Protein AF-0000000078325175 (afdb_homodimer)

Radius of gyration: 26.85 Å; Cα contacts (8 Å, |Δi|>4): 989; chains: 2; bounding box: 67×120×88 Å

Nearest PDB structures (foldseek):
  6grf-assembly3_C  TM=8.922E-01  e=3.481E-17  Arabidopsis thaliana
  6grf-assembly1_A  TM=8.796E-01  e=5.276E-17  Arabidopsis thaliana
  6gre-assembly1_A  TM=8.339E-01  e=2.069E-16  Arabidopsis thaliana
  6grf-assembly2_B  TM=8.618E-01  e=8.114E-16  Arabidopsis thaliana
  6gre-assembly2_B  TM=8.253E-01  e=5.044E-16  Arabidopsis thaliana

Structure (mmCIF, N/CA/C/O backbone):
data_AF-0000000078325175-model_v1
#
loop_
_entity.id
_entity.type
_entity.pdbx_description
1 polymer 'Gnk2-homologous domain-containing protein'
#
loop_
_atom_site.group_PDB
_atom_site.id
_atom_site.type_symbol
_atom_site.label_atom_id
_atom_site.label_alt_id
_atom_site.label_comp_id
_atom_site.label_asym_id
_atom_site.label_entity_id
_atom_site.label_seq_id
_atom_site.pdbx_PDB_ins_code
_atom_site.Cartn_x
_atom_site.Cartn_y
_atom_site.Cartn_z
_atom_site.occupancy
_atom_site.B_iso_or_equiv
_atom_site.auth_seq_id
_atom_site.auth_comp_id
_atom_site.auth_asym_id
_atom_site.auth_atom_id
_atom_site.pdbx_PDB_model_num
ATOM 1 N N . MET A 1 1 ? -38.5 -40.906 -66.688 1 35.62 1 MET A N 1
ATOM 2 C CA . MET A 1 1 ? -37.812 -41.156 -65.438 1 35.62 1 MET A CA 1
ATOM 3 C C . MET A 1 1 ? -37 -39.938 -65 1 35.62 1 MET A C 1
ATOM 5 O O . MET A 1 1 ? -35.969 -39.625 -65.562 1 35.62 1 MET A O 1
ATOM 9 N N . ALA A 1 2 ? -37.781 -38.844 -64.562 1 40.31 2 ALA A N 1
ATOM 10 C CA . ALA A 1 2 ? -37.438 -37.469 -64.188 1 40.31 2 ALA A CA 1
ATOM 11 C C . ALA A 1 2 ? -36.469 -37.438 -63 1 40.31 2 ALA A C 1
ATOM 13 O O . ALA A 1 2 ? -36.656 -38.125 -62 1 40.31 2 ALA A O 1
ATOM 14 N N . SER A 1 3 ? -35.156 -37.312 -63.281 1 40.97 3 SER A N 1
ATOM 15 C CA . SER A 1 3 ? -33.969 -37.188 -62.438 1 40.97 3 SER A CA 1
ATOM 16 C C . SER A 1 3 ? -34.156 -36.031 -61.438 1 40.97 3 SER A C 1
ATOM 18 O O . SER A 1 3 ? -34.406 -34.906 -61.812 1 40.97 3 SER A O 1
ATOM 20 N N . PHE A 1 4 ? -34.844 -36.312 -60.281 1 44.25 4 PHE A N 1
ATOM 21 C CA . PHE A 1 4 ? -34.969 -35.438 -59.125 1 44.25 4 PHE A CA 1
ATOM 22 C C . PHE A 1 4 ? -33.625 -34.938 -58.688 1 44.25 4 PHE A C 1
ATOM 24 O O . PHE A 1 4 ? -32.719 -35.719 -58.406 1 44.25 4 PHE A O 1
ATOM 31 N N . THR A 1 5 ? -33.156 -33.781 -59.281 1 45.56 5 THR A N 1
ATOM 32 C CA . THR A 1 5 ? -32 -32.969 -58.875 1 45.56 5 THR A CA 1
ATOM 33 C C . THR A 1 5 ? -32.031 -32.688 -57.375 1 45.56 5 THR A C 1
ATOM 35 O O . THR A 1 5 ? -33 -32.125 -56.875 1 45.56 5 THR A O 1
ATOM 38 N N . ASN A 1 6 ? -31.578 -33.625 -56.531 1 44.59 6 ASN A N 1
ATOM 39 C CA . ASN A 1 6 ? -31.328 -33.469 -55.094 1 44.59 6 ASN A CA 1
ATOM 40 C C . ASN A 1 6 ? -30.516 -32.188 -54.812 1 44.59 6 ASN A C 1
ATOM 42 O O . ASN A 1 6 ? -29.359 -32.094 -55.25 1 44.59 6 ASN A O 1
ATOM 46 N N . ILE A 1 7 ? -31.156 -31 -54.906 1 46.97 7 ILE A N 1
ATOM 47 C CA . ILE A 1 7 ? -30.531 -29.797 -54.375 1 46.97 7 ILE A CA 1
ATOM 48 C C . ILE A 1 7 ? -30.031 -30.047 -52.938 1 46.97 7 ILE A C 1
ATOM 50 O O . ILE A 1 7 ? -30.844 -30.328 -52.062 1 46.97 7 ILE A O 1
ATOM 54 N N . SER A 1 8 ? -28.875 -30.672 -52.812 1 41.41 8 SER A N 1
ATOM 55 C CA . SER A 1 8 ? -28.172 -30.734 -51.531 1 41.41 8 SER A CA 1
ATOM 56 C C . SER A 1 8 ? -28.109 -29.359 -50.875 1 41.41 8 SER A C 1
ATOM 58 O O . SER A 1 8 ? -27.562 -28.422 -51.438 1 41.41 8 SER A O 1
ATOM 60 N N . ILE A 1 9 ? -29.172 -29 -50.188 1 43.94 9 ILE A N 1
ATOM 61 C CA . ILE A 1 9 ? -29.125 -27.875 -49.25 1 43.94 9 ILE A CA 1
ATOM 62 C C . ILE A 1 9 ? -27.859 -27.969 -48.375 1 43.94 9 ILE A C 1
ATOM 64 O O . ILE A 1 9 ? -27.719 -28.922 -47.594 1 43.94 9 ILE A O 1
ATOM 68 N N . CYS A 1 10 ? -26.688 -27.547 -48.938 1 42.81 10 CYS A N 1
ATOM 69 C CA . CYS A 1 10 ? -25.547 -27.234 -48.094 1 42.81 10 CYS A CA 1
ATOM 70 C C . CYS A 1 10 ? -25.984 -26.438 -46.875 1 42.81 10 CYS A C 1
ATOM 72 O O . CYS A 1 10 ? -26.438 -25.297 -47 1 42.81 10 CYS A O 1
ATOM 74 N N . LEU A 1 11 ? -26.594 -27.109 -45.906 1 42.38 11 LEU A N 1
ATOM 75 C CA . L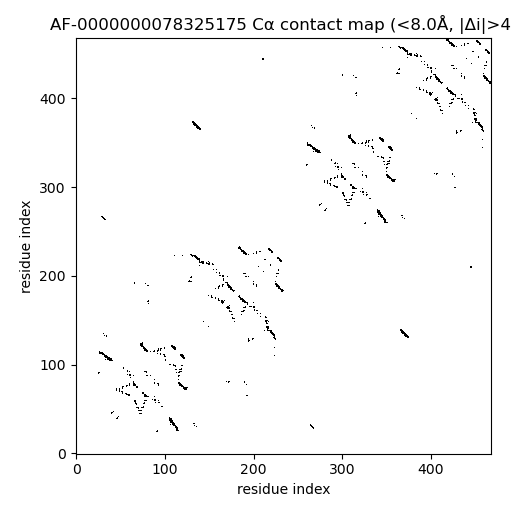EU A 1 11 ? -26.734 -26.516 -44.562 1 42.38 11 LEU A CA 1
ATOM 76 C C . LEU A 1 11 ? -25.438 -25.797 -44.156 1 42.38 11 LEU A C 1
ATOM 78 O O . LEU A 1 11 ? -24.422 -26.438 -43.906 1 42.38 11 LEU A O 1
ATOM 82 N N . ILE A 1 12 ? -25.141 -24.656 -44.812 1 43.97 12 ILE A N 1
ATOM 83 C CA . ILE A 1 12 ? -24.188 -23.719 -44.219 1 43.97 12 ILE A CA 1
ATOM 84 C C . ILE A 1 12 ? -24.422 -23.625 -42.688 1 43.97 12 ILE A C 1
ATOM 86 O O . ILE A 1 12 ? -25.469 -23.125 -42.25 1 43.97 12 ILE A O 1
ATOM 90 N N . SER A 1 13 ? -24.094 -24.734 -42 1 41.41 13 SER A N 1
ATOM 91 C CA . SER A 1 13 ? -23.953 -24.531 -40.562 1 41.41 13 SER A CA 1
ATOM 92 C C . SER A 1 13 ? -23.25 -23.203 -40.25 1 41.41 13 SER A C 1
ATOM 94 O O . SER A 1 13 ? -22.094 -23.016 -40.594 1 41.41 13 SER A O 1
ATOM 96 N N . LEU A 1 14 ? -24.016 -22.125 -40.312 1 43.88 14 LEU A N 1
ATOM 97 C CA . LEU A 1 14 ? -23.562 -20.891 -39.688 1 43.88 14 LEU A CA 1
ATOM 98 C C . LEU A 1 14 ? -22.969 -21.188 -38.312 1 43.88 14 LEU A C 1
ATOM 100 O O . LEU A 1 14 ? -23.703 -21.453 -37.344 1 43.88 14 LEU A O 1
ATOM 104 N N . PHE A 1 15 ? -21.844 -21.938 -38.375 1 41.19 15 PHE A N 1
ATOM 105 C CA . PHE A 1 15 ? -21.078 -21.891 -37.125 1 41.19 15 PHE A CA 1
ATOM 106 C C . PHE A 1 15 ? -21.016 -20.469 -36.594 1 41.19 15 PHE A C 1
ATOM 108 O O . PHE A 1 15 ? -20.359 -19.594 -37.188 1 41.19 15 PHE A O 1
ATOM 115 N N . THR A 1 16 ? -22.078 -20.031 -35.969 1 40.53 16 THR A N 1
ATOM 116 C CA . THR A 1 16 ? -21.969 -18.828 -35.125 1 40.53 16 THR A CA 1
ATOM 117 C C . THR A 1 16 ? -20.719 -18.891 -34.25 1 40.53 16 THR A C 1
ATOM 119 O O . THR A 1 16 ? -20.641 -19.719 -33.344 1 40.53 16 THR A O 1
ATOM 122 N N . PHE A 1 17 ? -19.594 -18.625 -34.875 1 39.69 17 PHE A N 1
ATOM 123 C CA . PHE A 1 17 ? -18.453 -18.281 -34.062 1 39.69 17 PHE A CA 1
ATOM 124 C C . PHE A 1 17 ? -18.844 -17.25 -33 1 39.69 17 PHE A C 1
ATOM 126 O O . PHE A 1 17 ? -19.016 -16.062 -33.312 1 39.69 17 PHE A O 1
ATOM 133 N N . THR A 1 18 ? -19.578 -17.688 -32.031 1 38.72 18 THR A N 1
ATOM 134 C CA . THR A 1 18 ? -19.656 -16.797 -30.875 1 38.72 18 THR A CA 1
ATOM 135 C C . THR A 1 18 ? -18.266 -16.391 -30.406 1 38.72 18 THR A C 1
ATOM 137 O O . THR A 1 18 ? -17.5 -17.203 -29.906 1 38.72 18 THR A O 1
ATOM 140 N N . LEU A 1 19 ? -17.703 -15.508 -31.109 1 37.44 19 LEU A N 1
ATOM 141 C CA . LEU A 1 19 ? -16.562 -14.812 -30.5 1 37.44 19 LEU A CA 1
ATOM 142 C C . LEU A 1 19 ? -16.875 -14.43 -29.062 1 37.44 19 LEU A C 1
ATOM 144 O O . LEU A 1 19 ? -17.641 -13.492 -28.812 1 37.44 19 LEU A O 1
ATOM 148 N N . PHE A 1 20 ? -16.859 -15.438 -28.25 1 36.69 20 PHE A N 1
ATOM 149 C CA . PHE A 1 20 ? -16.703 -15.031 -26.859 1 36.69 20 PHE A CA 1
ATOM 150 C C . PHE A 1 20 ? -15.594 -13.984 -26.719 1 36.69 20 PHE A C 1
ATOM 152 O O . PHE A 1 20 ? -14.414 -14.32 -26.766 1 36.69 20 PHE A O 1
ATOM 159 N N . LEU A 1 21 ? -15.836 -12.844 -27.219 1 33.47 21 LEU A N 1
ATOM 160 C CA . LEU A 1 21 ? -14.961 -11.789 -26.703 1 33.47 21 LEU A CA 1
ATOM 161 C C . LEU A 1 21 ? -14.742 -11.953 -25.203 1 33.47 21 LEU A C 1
ATOM 163 O O . LEU A 1 21 ? -15.633 -11.664 -24.406 1 33.47 21 LEU A O 1
ATOM 167 N N . HIS A 1 22 ? -14.031 -12.977 -24.812 1 32.09 22 HIS A N 1
ATOM 168 C CA . HIS A 1 22 ? -13.469 -12.82 -23.469 1 32.09 22 HIS A CA 1
ATOM 169 C C . HIS A 1 22 ? -12.953 -11.406 -23.25 1 32.09 22 HIS A C 1
ATOM 171 O O . HIS A 1 22 ? -12.016 -10.969 -23.906 1 32.09 22 HIS A O 1
ATOM 177 N N . ALA A 1 23 ? -13.852 -10.5 -23.109 1 36.62 23 ALA A N 1
ATOM 178 C CA . ALA A 1 23 ? -13.289 -9.281 -22.531 1 36.62 23 ALA A CA 1
ATOM 179 C C . ALA A 1 23 ? -12.094 -9.609 -21.641 1 36.62 23 ALA A C 1
ATOM 181 O O . ALA A 1 23 ? -12.203 -10.398 -20.703 1 36.62 23 ALA A O 1
ATOM 182 N N . SER A 1 24 ? -10.953 -9.812 -22.234 1 38.78 24 SER A N 1
ATOM 183 C CA . SER A 1 24 ? -9.75 -9.977 -21.422 1 38.78 24 SER A CA 1
ATOM 184 C C . SER A 1 24 ? -9.914 -9.328 -20.047 1 38.78 24 SER A C 1
ATOM 186 O O . SER A 1 24 ? -10.086 -8.117 -19.953 1 38.78 24 SER A O 1
ATOM 188 N N . VAL A 1 25 ? -10.609 -9.945 -19.141 1 43.47 25 VAL A N 1
ATOM 189 C CA . VAL A 1 25 ? -10.688 -9.484 -17.75 1 43.47 25 VAL A CA 1
ATOM 190 C C . VAL A 1 25 ? -9.328 -8.953 -17.312 1 43.47 25 VAL A C 1
ATOM 192 O O . VAL A 1 25 ? -8.398 -9.727 -17.062 1 43.47 25 VAL A O 1
ATOM 195 N N . ALA A 1 26 ? -8.984 -7.816 -17.984 1 52.34 26 ALA A N 1
ATOM 196 C CA . ALA A 1 26 ? -7.73 -7.176 -17.594 1 52.34 26 ALA A CA 1
ATOM 197 C C . ALA A 1 26 ? -7.551 -7.195 -16.078 1 52.34 26 ALA A C 1
ATOM 199 O O . ALA A 1 26 ? -8.5 -6.938 -15.328 1 52.34 26 ALA A O 1
ATOM 200 N N . ALA A 1 27 ? -6.488 -7.809 -15.648 1 69.31 27 ALA A N 1
ATOM 201 C CA . ALA A 1 27 ? -6.121 -7.883 -14.242 1 69.31 27 ALA A CA 1
ATOM 202 C C . ALA A 1 27 ? -6.223 -6.516 -13.57 1 69.31 27 ALA A C 1
ATOM 204 O O . ALA A 1 27 ? -5.762 -5.512 -14.125 1 69.31 27 ALA A O 1
ATOM 205 N N . ASP A 1 28 ? -7.047 -6.465 -12.547 1 80.56 28 ASP A N 1
ATOM 206 C CA . ASP A 1 28 ? -7.223 -5.223 -11.805 1 80.56 28 ASP A CA 1
ATOM 207 C C . ASP A 1 28 ? -5.895 -4.727 -11.242 1 80.56 28 ASP A C 1
ATOM 209 O O . ASP A 1 28 ? -5.07 -5.52 -10.781 1 80.56 28 ASP A O 1
ATOM 213 N N . HIS A 1 29 ? -5.695 -3.471 -11.484 1 87.62 29 HIS A N 1
ATOM 214 C CA . HIS A 1 29 ? -4.547 -2.842 -10.844 1 87.62 29 HIS A CA 1
ATOM 215 C C . HIS A 1 29 ? -4.758 -2.723 -9.336 1 87.62 29 HIS A C 1
ATOM 217 O O . HIS A 1 29 ? -5.809 -2.256 -8.883 1 87.62 29 HIS A O 1
ATOM 223 N N . LEU A 1 30 ? -3.77 -3.133 -8.562 1 89.69 30 LEU A N 1
ATOM 224 C CA . LEU A 1 30 ? -3.936 -3.221 -7.117 1 89.69 30 LEU A CA 1
ATOM 225 C C . LEU A 1 30 ? -3.145 -2.125 -6.41 1 89.69 30 LEU A C 1
ATOM 227 O O . LEU A 1 30 ? -3.498 -1.712 -5.305 1 89.69 30 LEU A O 1
ATOM 231 N N . GLY A 1 31 ? -2.064 -1.731 -7.008 1 89.06 31 GLY A N 1
ATOM 232 C CA . GLY A 1 31 ? -1.234 -0.714 -6.387 1 89.06 31 GLY A CA 1
ATOM 233 C C . GLY A 1 31 ? 0.125 -0.567 -7.043 1 89.06 31 GLY A C 1
ATOM 234 O O . GLY A 1 31 ? 0.484 -1.354 -7.922 1 89.06 31 GLY A O 1
ATOM 235 N N . TYR A 1 32 ? 0.818 0.491 -6.617 1 89.75 32 TYR A N 1
ATOM 236 C CA . TYR A 1 32 ? 2.182 0.709 -7.09 1 89.75 32 TYR A CA 1
ATOM 237 C C . TYR A 1 32 ? 2.971 1.56 -6.105 1 89.75 32 TYR A C 1
ATOM 239 O O . TYR A 1 32 ? 2.396 2.162 -5.195 1 89.75 32 TYR A O 1
ATOM 247 N N . SER A 1 33 ? 4.328 1.561 -6.262 1 89.06 33 SER A N 1
ATOM 248 C CA . SER A 1 33 ? 5.215 2.457 -5.531 1 89.06 33 SER A CA 1
ATOM 249 C C . SER A 1 33 ? 6.434 2.832 -6.363 1 89.06 33 SER A C 1
ATOM 251 O O . SER A 1 33 ? 7.012 1.982 -7.043 1 89.06 33 SER A O 1
ATOM 253 N N . CYS A 1 34 ? 6.699 4.074 -6.25 1 87.88 34 CYS A N 1
ATOM 254 C CA . CYS A 1 34 ? 7.969 4.516 -6.816 1 87.88 34 CYS A CA 1
ATOM 255 C C . CYS A 1 34 ? 9.094 4.383 -5.797 1 87.88 34 CYS A C 1
ATOM 257 O O . CYS A 1 34 ? 9.336 5.297 -5.008 1 87.88 34 CYS A O 1
ATOM 259 N N . ILE A 1 35 ? 9.766 3.365 -5.668 1 82 35 ILE A N 1
ATOM 260 C CA . ILE A 1 35 ? 10.648 2.963 -4.578 1 82 35 ILE A CA 1
ATOM 261 C C . ILE A 1 35 ? 12.008 3.652 -4.727 1 82 35 ILE A C 1
ATOM 263 O O . ILE A 1 35 ? 12.828 3.623 -3.812 1 82 35 ILE A O 1
ATOM 267 N N . ASN A 1 36 ? 12.43 4.238 -5.75 1 72.94 36 ASN A N 1
ATOM 268 C CA . ASN A 1 36 ? 13.586 5.109 -5.918 1 72.94 36 ASN A CA 1
ATOM 269 C C . ASN A 1 36 ? 13.227 6.395 -6.66 1 72.94 36 ASN A C 1
ATOM 271 O O . ASN A 1 36 ? 13.062 6.387 -7.883 1 72.94 36 ASN A O 1
ATOM 275 N N . GLN A 1 37 ? 13.234 7.406 -5.832 1 65.69 37 GLN A N 1
ATOM 276 C CA . GLN A 1 37 ? 12.68 8.633 -6.395 1 65.69 37 GLN A CA 1
ATOM 277 C C . GLN A 1 37 ? 13.742 9.43 -7.137 1 65.69 37 GLN A C 1
ATOM 279 O O . GLN A 1 37 ? 13.492 10.555 -7.582 1 65.69 37 GLN A O 1
ATOM 284 N N . GLN A 1 38 ? 14.859 8.766 -7.199 1 70.31 38 GLN A N 1
ATOM 285 C CA . GLN A 1 38 ? 15.82 9.469 -8.039 1 70.31 38 GLN A CA 1
ATOM 286 C C . GLN A 1 38 ? 15.352 9.508 -9.492 1 70.31 38 GLN A C 1
ATOM 288 O O . GLN A 1 38 ? 14.789 8.531 -10 1 70.31 38 GLN A O 1
ATOM 293 N N . ASN A 1 39 ? 15.391 10.742 -10.055 1 68.25 39 ASN A N 1
ATOM 294 C CA . ASN A 1 39 ? 14.852 10.961 -11.391 1 68.25 39 ASN A CA 1
ATOM 295 C C . ASN A 1 39 ? 15.914 10.742 -12.469 1 68.25 39 ASN A C 1
ATOM 297 O O . ASN A 1 39 ? 17.109 10.906 -12.203 1 68.25 39 ASN A O 1
ATOM 301 N N . PHE A 1 40 ? 15.484 10.039 -13.492 1 68.69 40 PHE A N 1
ATOM 302 C CA . PHE A 1 40 ? 16.312 10.07 -14.695 1 68.69 40 PHE A CA 1
ATOM 303 C C . PHE A 1 40 ? 15.695 10.977 -15.758 1 68.69 40 PHE A C 1
ATOM 305 O O . PHE A 1 40 ? 14.508 11.289 -15.695 1 68.69 40 PHE A O 1
ATOM 312 N N . THR A 1 41 ? 16.594 11.547 -16.516 1 69.25 41 THR A N 1
ATOM 313 C CA . THR A 1 41 ? 16.125 12.398 -17.594 1 69.25 41 THR A CA 1
ATOM 314 C C . THR A 1 41 ? 15.773 11.57 -18.828 1 69.25 41 THR A C 1
ATOM 316 O O . THR A 1 41 ? 16.422 10.555 -19.109 1 69.25 41 THR A O 1
ATOM 319 N N . VAL A 1 42 ? 14.695 12.102 -19.422 1 68.12 42 VAL A N 1
ATOM 320 C CA . VAL A 1 42 ? 14.297 11.492 -20.688 1 68.12 42 VAL A CA 1
ATOM 321 C C . VAL A 1 42 ? 15.461 11.508 -21.672 1 68.12 42 VAL A C 1
ATOM 323 O O . VAL A 1 42 ? 16.172 12.516 -21.781 1 68.12 42 VAL A O 1
ATOM 326 N N . GLY A 1 43 ? 15.656 10.484 -22.375 1 71 43 GLY A N 1
ATOM 327 C CA . GLY A 1 43 ? 16.688 10.383 -23.391 1 71 43 GLY A CA 1
ATOM 328 C C . GLY A 1 43 ? 18.031 9.906 -22.844 1 71 43 GLY A C 1
ATOM 329 O O . GLY A 1 43 ? 19.016 9.82 -23.578 1 71 43 GLY A O 1
ATOM 330 N N . THR A 1 44 ? 17.953 9.625 -21.641 1 78.94 44 THR A N 1
ATOM 331 C CA . THR A 1 44 ? 19.172 9.156 -21 1 78.94 44 THR A CA 1
ATOM 332 C C . THR A 1 44 ? 19.391 7.668 -21.25 1 78.94 44 THR A C 1
ATOM 334 O O . THR A 1 44 ? 18.453 6.965 -21.641 1 78.94 44 THR A O 1
ATOM 337 N N . PRO A 1 45 ? 20.609 7.211 -21.156 1 86.06 45 PRO A N 1
ATOM 338 C CA . PRO A 1 45 ? 20.906 5.781 -21.281 1 86.06 45 PRO A CA 1
ATOM 339 C C . PRO A 1 45 ? 20.047 4.918 -20.359 1 86.06 45 PRO A C 1
ATOM 341 O O . PRO A 1 45 ? 19.672 3.805 -20.734 1 86.06 45 PRO A O 1
ATOM 344 N N . TYR A 1 46 ? 19.641 5.461 -19.344 1 90.88 46 TYR A N 1
ATOM 345 C CA . TYR A 1 46 ? 18.828 4.68 -18.406 1 90.88 46 TYR A CA 1
ATOM 346 C C . TYR A 1 46 ? 17.469 4.363 -19.016 1 90.88 46 TYR A C 1
ATOM 348 O O . TYR A 1 46 ? 16.984 3.232 -18.922 1 90.88 46 TYR A O 1
ATOM 356 N N . GLU A 1 47 ? 16.891 5.379 -19.594 1 89.88 47 GLU A N 1
ATOM 357 C CA . GLU A 1 47 ? 15.57 5.164 -20.188 1 89.88 47 GLU A CA 1
ATOM 358 C C . GLU A 1 47 ? 15.617 4.109 -21.281 1 89.88 47 GLU A C 1
ATOM 360 O O . GLU A 1 47 ? 14.727 3.27 -21.391 1 89.88 47 GLU A O 1
ATOM 365 N N . LEU A 1 48 ? 16.609 4.18 -22.078 1 91.25 48 LEU A N 1
ATOM 366 C CA . LEU A 1 48 ? 16.781 3.191 -23.141 1 91.25 48 LEU A CA 1
ATOM 367 C C . LEU A 1 48 ? 16.969 1.795 -22.562 1 91.25 48 LEU A C 1
ATOM 369 O O . LEU A 1 48 ? 16.375 0.828 -23.062 1 91.25 48 LEU A O 1
ATOM 373 N N . ASN A 1 49 ? 17.75 1.744 -21.578 1 94.56 49 ASN A N 1
ATOM 374 C CA . ASN A 1 49 ? 17.969 0.466 -20.906 1 94.56 49 ASN A CA 1
ATOM 375 C C . ASN A 1 49 ? 16.688 -0.065 -20.281 1 94.56 49 ASN A C 1
ATOM 377 O O . ASN A 1 49 ? 16.406 -1.264 -20.359 1 94.56 49 ASN A O 1
ATOM 381 N N . LEU A 1 50 ? 15.93 0.889 -19.719 1 94.56 50 LEU A N 1
ATOM 382 C CA . LEU A 1 50 ? 14.672 0.5 -19.094 1 94.56 50 LEU A CA 1
ATOM 383 C C . LEU A 1 50 ? 13.688 -0.032 -20.125 1 94.56 50 LEU A C 1
ATOM 385 O O . LEU A 1 50 ? 12.977 -1.008 -19.875 1 94.56 50 LEU A O 1
ATOM 389 N N . ASN A 1 51 ? 13.664 0.578 -21.266 1 93.19 51 ASN A N 1
ATOM 390 C CA . ASN A 1 51 ? 12.812 0.097 -22.359 1 93.19 51 ASN A CA 1
ATOM 391 C C . ASN A 1 51 ? 13.211 -1.312 -22.797 1 93.19 51 ASN A C 1
ATOM 393 O O . ASN A 1 51 ? 12.344 -2.18 -22.953 1 93.19 51 ASN A O 1
ATOM 397 N N . LYS A 1 52 ? 14.445 -1.497 -22.969 1 96.06 52 LYS A N 1
ATOM 398 C CA . LYS A 1 52 ? 14.953 -2.816 -23.344 1 96.06 52 LYS A CA 1
ATOM 399 C C . LYS A 1 52 ? 14.641 -3.85 -22.266 1 96.06 52 LYS A C 1
ATOM 401 O O . LYS A 1 52 ? 14.234 -4.973 -22.578 1 96.06 52 LYS A O 1
ATOM 406 N N . LEU A 1 53 ? 14.852 -3.428 -21.031 1 97.5 53 LEU A N 1
ATOM 407 C CA . LEU A 1 53 ? 14.586 -4.309 -19.891 1 97.5 53 LEU A CA 1
ATOM 408 C C . LEU A 1 53 ? 13.133 -4.77 -19.891 1 97.5 53 LEU A C 1
ATOM 410 O O . LEU A 1 53 ? 12.844 -5.949 -19.688 1 97.5 53 LEU A O 1
ATOM 414 N N . THR A 1 54 ? 12.234 -3.848 -20.094 1 96.44 54 THR A N 1
ATOM 415 C CA . THR A 1 54 ? 10.805 -4.152 -20.062 1 96.44 54 THR A CA 1
ATOM 416 C C . THR A 1 54 ? 10.453 -5.188 -21.125 1 96.44 54 THR A C 1
ATOM 418 O O . THR A 1 54 ? 9.695 -6.125 -20.859 1 96.44 54 THR A O 1
ATOM 421 N N . GLY A 1 55 ? 11.023 -5.047 -22.281 1 95.44 55 GLY A N 1
ATOM 422 C CA . GLY A 1 55 ? 10.805 -6.031 -23.328 1 95.44 55 GLY A CA 1
ATOM 423 C C . GLY A 1 55 ? 11.359 -7.402 -22.984 1 95.44 55 GLY A C 1
ATOM 424 O O . GLY A 1 55 ? 10.727 -8.422 -23.266 1 95.44 55 GLY A O 1
ATOM 425 N N . LEU A 1 56 ? 12.516 -7.453 -22.391 1 97.06 56 LEU A N 1
ATOM 426 C CA . LEU A 1 56 ? 13.148 -8.711 -22 1 97.06 56 LEU A CA 1
ATOM 427 C C . LEU A 1 56 ? 12.305 -9.438 -20.953 1 97.06 56 LEU A C 1
ATOM 429 O O . LEU A 1 56 ? 12.133 -10.656 -21.016 1 97.06 56 LEU A O 1
ATOM 433 N N . ILE A 1 57 ? 11.781 -8.688 -20 1 97.56 57 ILE A N 1
ATOM 434 C CA . ILE A 1 57 ? 10.977 -9.289 -18.938 1 97.56 57 ILE A CA 1
ATOM 435 C C . ILE A 1 57 ? 9.703 -9.883 -19.531 1 97.56 57 ILE A C 1
ATOM 437 O O . ILE A 1 57 ? 9.281 -10.977 -19.141 1 97.56 57 ILE A O 1
ATOM 441 N N . ASP A 1 58 ? 9.18 -9.195 -20.484 1 94.94 58 ASP A N 1
ATOM 442 C CA . ASP A 1 58 ? 8.008 -9.719 -21.172 1 94.94 58 ASP A CA 1
ATOM 443 C C . ASP A 1 58 ? 8.305 -11.078 -21.812 1 94.94 58 ASP A C 1
ATOM 445 O O . ASP A 1 58 ? 7.52 -12.016 -21.672 1 94.94 58 ASP A O 1
ATOM 449 N N . TYR A 1 59 ? 9.422 -11.148 -22.422 1 94.88 59 TYR A N 1
ATOM 450 C CA . TYR A 1 59 ? 9.828 -12.359 -23.109 1 94.88 59 TYR A CA 1
ATOM 451 C C . TYR A 1 59 ? 10.125 -13.484 -22.125 1 94.88 59 TYR A C 1
ATOM 453 O O . TYR A 1 59 ? 9.688 -14.617 -22.312 1 94.88 59 TYR A O 1
ATOM 461 N N . LEU A 1 60 ? 10.773 -13.148 -21.062 1 95.38 60 LEU A N 1
ATOM 462 C CA . LEU A 1 60 ? 11.281 -14.156 -20.125 1 95.38 60 LEU A CA 1
ATOM 463 C C . LEU A 1 60 ? 10.156 -14.703 -19.25 1 95.38 60 LEU A C 1
ATOM 465 O O . LEU A 1 60 ? 10.242 -15.828 -18.75 1 95.38 60 LEU A O 1
ATOM 469 N N . THR A 1 61 ? 9.148 -13.922 -19.016 1 95.19 61 THR A N 1
ATOM 470 C CA . THR A 1 61 ? 8.094 -14.328 -18.094 1 95.19 61 THR A CA 1
ATOM 471 C C . THR A 1 61 ? 7.121 -15.281 -18.797 1 95.19 61 THR A C 1
ATOM 473 O O . THR A 1 61 ? 6.434 -16.062 -18.125 1 95.19 61 THR A O 1
ATOM 476 N N . GLN A 1 62 ? 7.004 -15.305 -20.062 1 85.19 62 GLN A N 1
ATOM 477 C CA . GLN A 1 62 ? 6.02 -16.031 -20.844 1 85.19 62 GLN A CA 1
ATOM 478 C C . GLN A 1 62 ? 6.098 -17.531 -20.578 1 85.19 62 GLN A C 1
ATOM 480 O O . GLN A 1 62 ? 5.078 -18.188 -20.344 1 85.19 62 GLN A O 1
ATOM 485 N N . PRO A 1 63 ? 7.262 -18.141 -20.5 1 82.25 63 PRO A N 1
ATOM 486 C CA . PRO A 1 63 ? 7.324 -19.594 -20.375 1 82.25 63 PRO A CA 1
ATOM 487 C C . PRO A 1 63 ? 6.961 -20.078 -18.984 1 82.25 63 PRO A C 1
ATOM 489 O O . PRO A 1 63 ? 6.305 -21.125 -18.828 1 82.25 63 PRO A O 1
ATOM 492 N N . SER A 1 64 ? 7.289 -19.391 -17.969 1 88.88 64 SER A N 1
ATOM 493 C CA . SER A 1 64 ? 7.25 -19.984 -16.625 1 88.88 64 SER A CA 1
ATOM 494 C C . SER A 1 64 ? 6.496 -19.094 -15.648 1 88.88 64 SER A C 1
ATOM 496 O O . SER A 1 64 ? 6.238 -19.5 -14.516 1 88.88 64 SER A O 1
ATOM 498 N N . GLY A 1 65 ? 6.164 -17.875 -16.062 1 95.75 65 GLY A N 1
ATOM 499 C CA . GLY A 1 65 ? 5.496 -16.938 -15.164 1 95.75 65 GLY A CA 1
ATOM 500 C C . GLY A 1 65 ? 6.465 -16.078 -14.383 1 95.75 65 GLY A C 1
ATOM 501 O O . GLY A 1 65 ? 6.047 -15.305 -13.516 1 95.75 65 GLY A O 1
ATOM 502 N N . TYR A 1 66 ? 7.723 -16.328 -14.68 1 98.06 66 TYR A N 1
ATOM 503 C CA . TYR A 1 66 ? 8.742 -15.531 -14.008 1 98.06 66 TYR A CA 1
ATOM 504 C C . TYR A 1 66 ? 9.867 -15.148 -14.961 1 98.06 66 TYR A C 1
ATOM 506 O O . TYR A 1 66 ? 10.297 -15.969 -15.773 1 98.06 66 TYR A O 1
ATOM 514 N N . GLY A 1 67 ? 10.25 -13.891 -14.773 1 97.75 67 GLY A N 1
ATOM 515 C CA . GLY A 1 67 ? 11.414 -13.414 -15.5 1 97.75 67 GLY A CA 1
ATOM 516 C C . GLY A 1 67 ? 12.172 -12.328 -14.766 1 97.75 67 GLY A C 1
ATOM 517 O O . GLY A 1 67 ? 11.578 -11.477 -14.109 1 97.75 67 GLY A O 1
ATOM 518 N N . GLN A 1 68 ? 13.484 -12.414 -14.875 1 98 68 GLN A N 1
ATOM 519 C CA . GLN A 1 68 ? 14.328 -11.344 -14.352 1 98 68 GLN A CA 1
ATOM 520 C C . GLN A 1 68 ? 15.5 -11.062 -15.289 1 98 68 GLN A C 1
ATOM 522 O O . GLN A 1 68 ? 15.961 -11.961 -16 1 98 68 GLN A O 1
ATOM 527 N N . ALA A 1 69 ? 15.906 -9.805 -15.32 1 98.25 69 ALA A N 1
ATOM 528 C CA . ALA A 1 69 ? 17 -9.43 -16.219 1 98.25 69 ALA A CA 1
ATOM 529 C C . ALA A 1 69 ? 17.656 -8.125 -15.766 1 98.25 69 ALA A C 1
ATOM 531 O O . ALA A 1 69 ? 17.109 -7.41 -14.914 1 98.25 69 ALA A O 1
ATOM 532 N N . SER A 1 70 ? 18.844 -7.98 -16.328 1 97.94 70 SER A N 1
ATOM 533 C CA . SER A 1 70 ? 19.562 -6.727 -16.172 1 97.94 70 SER A CA 1
ATOM 534 C C . SER A 1 70 ? 20.031 -6.18 -17.531 1 97.94 70 SER A C 1
ATOM 536 O O . SER A 1 70 ? 20.453 -6.941 -18.391 1 97.94 70 SER A O 1
ATOM 538 N N . VAL A 1 71 ? 19.828 -4.93 -17.672 1 97.12 71 VAL A N 1
ATOM 539 C CA . VAL A 1 71 ? 20.359 -4.203 -18.828 1 97.12 71 VAL A CA 1
ATOM 540 C C . VAL A 1 71 ? 21.078 -2.941 -18.359 1 97.12 71 VAL A C 1
ATOM 542 O O . VAL A 1 71 ? 20.422 -1.975 -17.938 1 97.12 71 VAL A O 1
ATOM 545 N N . GLY A 1 72 ? 22.391 -2.951 -18.469 1 94.88 72 GLY A N 1
ATOM 546 C CA . GLY A 1 72 ? 23.125 -1.863 -17.859 1 94.88 72 GLY A CA 1
ATOM 547 C C . GLY A 1 72 ? 22.891 -1.745 -16.359 1 94.88 72 GLY A C 1
ATOM 548 O O . GLY A 1 72 ? 23.047 -2.719 -15.625 1 94.88 72 GLY A O 1
ATOM 549 N N . ASP A 1 73 ? 22.375 -0.504 -16.016 1 92 73 ASP A N 1
ATOM 550 C CA . ASP A 1 73 ? 22.156 -0.258 -14.594 1 92 73 ASP A CA 1
ATOM 551 C C . ASP A 1 73 ? 20.688 -0.5 -14.211 1 92 73 ASP A C 1
ATOM 553 O O . ASP A 1 73 ? 20.266 -0.161 -13.102 1 92 73 ASP A O 1
ATOM 557 N N . THR A 1 74 ? 19.938 -1.053 -15.094 1 95.12 74 THR A N 1
ATOM 558 C CA . THR A 1 74 ? 18.547 -1.333 -14.812 1 95.12 74 THR A CA 1
ATOM 559 C C . THR A 1 74 ? 18.328 -2.82 -14.539 1 95.12 74 THR A C 1
ATOM 561 O O . THR A 1 74 ? 18.797 -3.668 -15.297 1 95.12 74 THR A O 1
ATOM 564 N N . HIS A 1 75 ? 17.719 -3.072 -13.492 1 97.56 75 HIS A N 1
ATOM 565 C CA . HIS A 1 75 ? 17.391 -4.43 -13.07 1 97.56 75 HIS A CA 1
ATOM 566 C C . HIS A 1 75 ? 15.891 -4.594 -12.836 1 97.56 75 HIS A C 1
ATOM 568 O O . HIS A 1 75 ? 15.25 -3.717 -12.25 1 97.56 75 HIS A O 1
ATOM 574 N N . GLY A 1 76 ? 15.367 -5.66 -13.32 1 98.25 76 GLY A N 1
ATOM 575 C CA . GLY A 1 76 ? 13.93 -5.805 -13.156 1 98.25 76 GLY A CA 1
ATOM 576 C C . GLY A 1 76 ? 13.469 -7.254 -13.172 1 98.25 76 GLY A C 1
ATOM 577 O O . GLY A 1 76 ? 14.234 -8.148 -13.539 1 98.25 76 GLY A O 1
ATOM 578 N N . LEU A 1 77 ? 12.25 -7.434 -12.688 1 98.62 77 LEU A N 1
ATOM 579 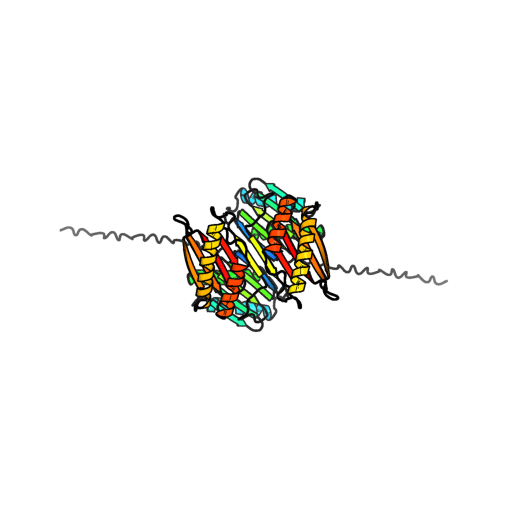C CA . LEU A 1 77 ? 11.641 -8.758 -12.727 1 98.62 77 LEU A CA 1
ATOM 580 C C . LEU A 1 77 ? 10.133 -8.664 -12.93 1 98.62 77 LEU A C 1
ATOM 582 O O . LEU A 1 77 ? 9.539 -7.598 -12.719 1 98.62 77 LEU A O 1
ATOM 586 N N . GLY A 1 78 ? 9.594 -9.711 -13.453 1 98.25 78 GLY A N 1
ATOM 587 C CA . GLY A 1 78 ? 8.164 -9.953 -13.57 1 98.25 78 GLY A CA 1
ATOM 588 C C . GLY A 1 78 ? 7.734 -11.273 -12.961 1 98.25 78 GLY A C 1
ATOM 589 O O . GLY A 1 78 ? 8.438 -12.281 -13.102 1 98.25 78 GLY A O 1
ATOM 590 N N . LEU A 1 79 ? 6.652 -11.188 -12.258 1 98.44 79 LEU A N 1
ATOM 591 C CA . LEU A 1 79 ? 6.137 -12.375 -11.586 1 98.44 79 LEU A CA 1
ATOM 592 C C . LEU A 1 79 ? 4.633 -12.5 -11.797 1 98.44 79 LEU A C 1
ATOM 594 O O . LEU A 1 79 ? 3.865 -11.625 -11.406 1 98.44 79 LEU A O 1
ATOM 598 N N . CYS A 1 80 ? 4.266 -13.57 -12.383 1 97.62 80 CYS A N 1
ATOM 599 C CA . CYS A 1 80 ? 2.846 -13.891 -12.461 1 97.62 80 CYS A CA 1
ATOM 600 C C . CYS A 1 80 ? 2.428 -14.797 -11.312 1 97.62 80 CYS A C 1
ATOM 602 O O . CYS A 1 80 ? 3.236 -15.578 -10.812 1 97.62 80 CYS A O 1
ATOM 604 N N . ARG A 1 81 ? 1.212 -14.609 -10.969 1 96.19 81 ARG A N 1
ATOM 605 C CA . ARG A 1 81 ? 0.674 -15.539 -9.977 1 96.19 81 ARG A CA 1
ATOM 606 C C . ARG A 1 81 ? 0.71 -16.969 -10.492 1 96.19 81 ARG A C 1
ATOM 608 O O . ARG A 1 81 ? 0.509 -17.219 -11.688 1 96.19 81 ARG A O 1
ATOM 615 N N . GLY A 1 82 ? 0.989 -17.844 -9.656 1 95 82 GLY A N 1
ATOM 616 C CA . GLY A 1 82 ? 1.275 -19.219 -10.023 1 95 82 GLY A CA 1
ATOM 617 C C . GLY A 1 82 ? 0.097 -19.922 -10.68 1 95 82 GLY A C 1
ATOM 618 O O . GLY A 1 82 ? 0.272 -20.922 -11.375 1 95 82 GLY A O 1
ATOM 619 N N . ASP A 1 83 ? -1.097 -19.422 -10.469 1 93.12 83 ASP A N 1
ATOM 620 C CA . ASP A 1 83 ? -2.281 -20.109 -10.977 1 93.12 83 ASP A CA 1
ATOM 621 C C . ASP A 1 83 ? -2.834 -19.406 -12.211 1 93.12 83 ASP A C 1
ATOM 623 O O . ASP A 1 83 ? -3.939 -19.719 -12.664 1 93.12 83 ASP A O 1
ATOM 627 N N . VAL A 1 84 ? -2.129 -18.516 -12.695 1 93.38 84 VAL A N 1
ATOM 628 C CA . VAL A 1 84 ? -2.59 -17.75 -13.844 1 93.38 84 VAL A CA 1
ATOM 629 C C . VAL A 1 84 ? -2.094 -18.391 -15.133 1 93.38 84 VAL A C 1
ATOM 631 O O . VAL A 1 84 ? -0.98 -18.922 -15.188 1 93.38 84 VAL A O 1
ATOM 634 N N . SER A 1 85 ? -2.875 -18.328 -16.188 1 91.88 85 SER A N 1
ATOM 635 C CA . SER A 1 85 ? -2.48 -18.875 -17.484 1 91.88 85 SER A CA 1
ATOM 636 C C . SER A 1 85 ? -1.335 -18.078 -18.094 1 91.88 85 SER A C 1
ATOM 638 O O . SER A 1 85 ? -1.14 -16.906 -17.766 1 91.88 85 SER A O 1
ATOM 640 N N . SER A 1 86 ? -0.643 -18.766 -19.047 1 90.44 86 SER A N 1
ATOM 641 C CA . SER A 1 86 ? 0.465 -18.094 -19.719 1 90.44 86 SER A CA 1
ATOM 642 C C . SER A 1 86 ? -0.016 -16.875 -20.5 1 90.44 86 SER A C 1
ATOM 644 O O . SER A 1 86 ? 0.682 -15.867 -20.562 1 90.44 86 SER A O 1
ATOM 646 N N . PHE A 1 87 ? -1.171 -16.969 -21.047 1 90 87 PHE A N 1
ATOM 647 C CA . PHE A 1 87 ? -1.724 -15.867 -21.812 1 90 87 PHE A CA 1
ATOM 648 C C . PHE A 1 87 ? -2.043 -14.68 -20.906 1 90 87 PHE A C 1
ATOM 650 O O . PHE A 1 87 ? -1.671 -13.547 -21.219 1 90 87 PHE A O 1
ATOM 657 N N . ASP A 1 88 ? -2.783 -14.969 -19.812 1 92.19 88 ASP A N 1
ATOM 658 C CA . ASP A 1 88 ? -3.111 -13.906 -18.875 1 92.19 88 ASP A CA 1
ATOM 659 C C . ASP A 1 88 ? -1.849 -13.305 -18.266 1 92.19 88 ASP A C 1
ATOM 661 O O . ASP A 1 88 ? -1.785 -12.094 -18.031 1 92.19 88 ASP A O 1
ATOM 665 N N . CYS A 1 89 ? -0.895 -14.172 -18.078 1 94.62 89 CYS A N 1
ATOM 666 C CA . CYS A 1 89 ? 0.381 -13.711 -17.547 1 94.62 89 CYS A CA 1
ATOM 667 C C . CYS A 1 89 ? 1.044 -12.711 -18.484 1 94.62 89 CYS A C 1
ATOM 669 O O . CYS A 1 89 ? 1.411 -11.609 -18.062 1 94.62 89 CYS A O 1
ATOM 671 N N . LEU A 1 90 ? 1.131 -13.07 -19.688 1 92.62 90 LEU A N 1
ATOM 672 C CA . LEU A 1 90 ? 1.787 -12.219 -20.656 1 92.62 90 LEU A CA 1
ATOM 673 C C . LEU A 1 90 ? 1.08 -10.867 -20.766 1 92.62 90 LEU A C 1
ATOM 675 O O . LEU A 1 90 ? 1.729 -9.82 -20.75 1 92.62 90 LEU A O 1
ATOM 679 N N . THR A 1 91 ? -0.207 -10.898 -20.844 1 93.94 91 THR A N 1
ATOM 680 C CA . THR A 1 91 ? -0.993 -9.68 -20.953 1 93.94 91 THR A CA 1
ATOM 681 C C . THR A 1 91 ? -0.785 -8.797 -19.719 1 93.94 91 THR A C 1
ATOM 683 O O . THR A 1 91 ? -0.619 -7.582 -19.844 1 93.94 91 THR A O 1
ATOM 686 N N . CYS A 1 92 ? -0.742 -9.438 -18.609 1 96.12 92 CYS A N 1
ATOM 687 C CA . CYS A 1 92 ? -0.596 -8.719 -17.359 1 96.12 92 CYS A CA 1
ATOM 688 C C . CYS A 1 92 ? 0.782 -8.078 -17.25 1 96.12 92 CYS A C 1
ATOM 690 O O . CYS A 1 92 ? 0.896 -6.891 -16.922 1 96.12 92 CYS A O 1
ATOM 692 N N . ILE A 1 93 ? 1.795 -8.82 -17.594 1 97.31 93 ILE A N 1
ATOM 693 C CA . ILE A 1 93 ? 3.162 -8.336 -17.453 1 97.31 93 ILE A CA 1
ATOM 694 C C . ILE A 1 93 ? 3.414 -7.191 -18.438 1 97.31 93 ILE A C 1
ATOM 696 O O . ILE A 1 93 ? 4.043 -6.188 -18.078 1 97.31 93 ILE A O 1
ATOM 700 N N . THR A 1 94 ? 2.926 -7.348 -19.594 1 95.69 94 THR A N 1
ATOM 701 C CA . THR A 1 94 ? 3.092 -6.297 -20.594 1 95.69 94 THR A CA 1
ATOM 702 C C . THR A 1 94 ? 2.434 -5 -20.125 1 95.69 94 THR A C 1
ATOM 704 O O . THR A 1 94 ? 3.057 -3.936 -20.172 1 95.69 94 THR A O 1
ATOM 707 N N . LYS A 1 95 ? 1.263 -5.137 -19.672 1 94.5 95 LYS A N 1
ATOM 708 C CA . LYS A 1 95 ? 0.539 -3.973 -19.172 1 94.5 95 LYS A CA 1
ATOM 709 C C . LYS A 1 95 ? 1.239 -3.371 -17.953 1 94.5 95 LYS A C 1
ATOM 711 O O . LYS A 1 95 ? 1.395 -2.152 -17.859 1 94.5 95 LYS A O 1
ATOM 716 N N . ALA A 1 96 ? 1.655 -4.191 -17.047 1 96.25 96 ALA A N 1
ATOM 717 C CA . ALA A 1 96 ? 2.305 -3.742 -15.82 1 96.25 96 ALA A CA 1
ATOM 718 C C . ALA A 1 96 ? 3.602 -2.998 -16.125 1 96.25 96 ALA A C 1
ATOM 720 O O . ALA A 1 96 ? 3.902 -1.98 -15.5 1 96.25 96 ALA A O 1
ATOM 721 N N . GLY A 1 97 ? 4.34 -3.512 -17.047 1 95.5 97 GLY A N 1
ATOM 722 C CA . GLY A 1 97 ? 5.582 -2.855 -17.422 1 95.5 97 GLY A CA 1
ATOM 723 C C . GLY A 1 97 ? 5.375 -1.463 -18 1 95.5 97 GLY A C 1
ATOM 724 O O . GLY A 1 97 ? 6.113 -0.536 -17.656 1 95.5 97 GLY A O 1
ATOM 725 N N . ILE A 1 98 ? 4.418 -1.33 -18.75 1 93 98 ILE A N 1
ATOM 726 C CA . ILE A 1 98 ? 4.09 -0.036 -19.344 1 93 98 ILE A CA 1
ATOM 727 C C . ILE A 1 98 ? 3.586 0.912 -18.266 1 93 98 ILE A C 1
ATOM 729 O O . ILE A 1 98 ? 4.047 2.051 -18.156 1 93 98 ILE A O 1
ATOM 733 N N . GLU A 1 99 ? 2.736 0.422 -17.422 1 90.75 99 GLU A N 1
ATOM 734 C CA . GLU A 1 99 ? 2.092 1.258 -16.422 1 90.75 99 GLU A CA 1
ATOM 735 C C . GLU A 1 99 ? 3.088 1.7 -15.352 1 90.75 99 GLU A C 1
ATOM 737 O O . GLU A 1 99 ? 3.008 2.822 -14.844 1 90.75 99 GLU A O 1
ATOM 742 N N . ALA A 1 100 ? 3.977 0.8 -14.977 1 92.5 100 ALA A N 1
ATOM 743 C CA . ALA A 1 100 ? 4.98 1.162 -13.977 1 92.5 100 ALA A CA 1
ATOM 744 C C . ALA A 1 100 ? 5.789 2.377 -14.43 1 92.5 100 ALA A C 1
ATOM 746 O O . ALA A 1 100 ? 6.066 3.275 -13.633 1 92.5 100 ALA A O 1
ATOM 747 N N . ARG A 1 101 ? 6.066 2.439 -15.656 1 89 101 ARG A N 1
ATOM 748 C CA . ARG A 1 101 ? 6.875 3.531 -16.188 1 89 101 ARG A CA 1
ATOM 749 C C . ARG A 1 101 ? 6.051 4.809 -16.328 1 89 101 ARG A C 1
ATOM 751 O O . ARG A 1 101 ? 6.578 5.91 -16.156 1 89 101 ARG A O 1
ATOM 758 N N . LYS A 1 102 ? 4.832 4.648 -16.594 1 86.31 102 LYS A N 1
ATOM 759 C CA . LYS A 1 102 ? 3.947 5.801 -16.703 1 86.31 102 LYS A CA 1
ATOM 760 C C . LYS A 1 102 ? 3.678 6.414 -15.328 1 86.31 102 LYS A C 1
ATOM 762 O O . LYS A 1 102 ? 3.717 7.637 -15.164 1 86.31 102 LYS A O 1
ATOM 767 N N . LEU A 1 103 ? 3.436 5.543 -14.375 1 84.81 103 LEU A N 1
ATOM 768 C CA . LEU A 1 103 ? 3.082 5.984 -13.031 1 84.81 103 LEU A CA 1
ATOM 769 C C . LEU A 1 103 ? 4.293 6.586 -12.32 1 84.81 103 LEU A C 1
ATOM 771 O O . LEU A 1 103 ? 4.152 7.531 -11.547 1 84.81 103 LEU A O 1
ATOM 775 N N . CYS A 1 104 ? 5.379 6.023 -12.602 1 88.19 104 CYS A N 1
ATOM 776 C CA . CYS A 1 104 ? 6.617 6.508 -12 1 88.19 104 CYS A CA 1
ATOM 777 C C . CYS A 1 104 ? 7.539 7.109 -13.047 1 88.19 104 CYS A C 1
ATOM 779 O O . CYS A 1 104 ? 8.719 6.766 -13.117 1 88.19 104 CYS A O 1
ATOM 781 N N . SER A 1 105 ? 6.895 8.055 -13.742 1 83.56 105 SER A N 1
ATOM 782 C CA . SER A 1 105 ? 7.641 8.68 -14.828 1 83.56 105 SER A CA 1
ATOM 783 C C . SER A 1 105 ? 8.883 9.398 -14.305 1 83.56 105 SER A C 1
ATOM 785 O O . SER A 1 105 ? 8.797 10.203 -13.375 1 83.56 105 SER A O 1
ATOM 787 N N . GLY A 1 106 ? 9.992 8.992 -14.844 1 82.5 106 GLY A N 1
ATOM 788 C CA . GLY A 1 106 ? 11.242 9.641 -14.477 1 82.5 106 GLY A CA 1
ATOM 789 C C . GLY A 1 106 ? 11.906 9.016 -13.266 1 82.5 106 GLY A C 1
ATOM 790 O O . GLY A 1 106 ? 12.992 9.438 -12.859 1 82.5 106 GLY A O 1
ATOM 791 N N . ASN A 1 107 ? 11.297 8.07 -12.695 1 86.81 107 ASN A N 1
ATOM 792 C CA . ASN A 1 107 ? 11.867 7.418 -11.531 1 86.81 107 ASN A CA 1
ATOM 793 C C . ASN A 1 107 ? 12.703 6.199 -11.922 1 86.81 107 ASN A C 1
ATOM 795 O O . ASN A 1 107 ? 12.383 5.512 -12.891 1 86.81 107 ASN A O 1
ATOM 799 N N . LYS A 1 108 ? 13.68 5.922 -11.133 1 90.44 108 LYS A N 1
ATOM 800 C CA . LYS A 1 108 ? 14.594 4.832 -11.453 1 90.44 108 LYS A CA 1
ATOM 801 C C . LYS A 1 108 ? 14.133 3.525 -10.805 1 90.44 108 LYS A C 1
ATOM 803 O O . LYS A 1 108 ? 14.805 2.5 -10.93 1 90.44 108 LYS A O 1
ATOM 808 N N . GLY A 1 109 ? 13.07 3.594 -10.117 1 92.06 109 GLY A N 1
ATOM 809 C CA . GLY A 1 109 ? 12.539 2.393 -9.492 1 92.06 109 GLY A CA 1
ATOM 810 C C . GLY A 1 109 ? 11.031 2.436 -9.312 1 92.06 109 GLY A C 1
ATOM 811 O O . GLY A 1 109 ? 10.477 3.471 -8.938 1 92.06 109 GLY A O 1
ATOM 812 N N . ALA A 1 110 ? 10.477 1.247 -9.547 1 93.69 110 ALA A N 1
ATOM 813 C CA . ALA A 1 110 ? 9.031 1.125 -9.375 1 93.69 110 ALA A CA 1
ATOM 814 C C . ALA A 1 110 ? 8.633 -0.326 -9.125 1 93.69 110 ALA A C 1
ATOM 816 O O . ALA A 1 110 ? 9.344 -1.252 -9.523 1 93.69 110 ALA A O 1
ATOM 817 N N . VAL A 1 111 ? 7.617 -0.446 -8.414 1 95.62 111 VAL A N 1
ATOM 818 C CA . VAL A 1 111 ? 6.922 -1.725 -8.305 1 95.62 111 VAL A CA 1
ATOM 819 C C . VAL A 1 111 ? 5.422 -1.514 -8.492 1 95.62 111 VAL A C 1
ATOM 821 O O . VAL A 1 111 ? 4.867 -0.512 -8.031 1 95.62 111 VAL A O 1
ATOM 824 N N . THR A 1 112 ? 4.816 -2.389 -9.219 1 95.75 112 THR A N 1
ATOM 825 C CA . THR A 1 112 ? 3.369 -2.332 -9.398 1 95.75 112 THR A CA 1
ATOM 826 C C . THR A 1 112 ? 2.758 -3.729 -9.312 1 95.75 112 THR A C 1
ATOM 828 O O . THR A 1 112 ? 3.4 -4.715 -9.68 1 95.75 112 THR A O 1
ATOM 831 N N . TRP A 1 113 ? 1.558 -3.793 -8.797 1 96.25 113 TRP A N 1
ATOM 832 C CA . TRP A 1 113 ? 0.852 -5.059 -8.625 1 96.25 113 TRP A CA 1
ATOM 833 C C . TRP A 1 113 ? -0.489 -5.035 -9.352 1 96.25 113 TRP A C 1
ATOM 835 O O . TRP A 1 113 ? -1.221 -4.047 -9.289 1 96.25 113 TRP A O 1
ATOM 845 N N . TYR A 1 114 ? -0.681 -6.082 -10.008 1 93.62 114 TYR A N 1
ATOM 846 C CA . TYR A 1 114 ? -1.992 -6.434 -10.539 1 93.62 114 TYR A CA 1
ATOM 847 C C . TYR A 1 114 ? -2.516 -7.715 -9.898 1 93.62 114 TYR A C 1
ATOM 849 O O . TYR A 1 114 ? -1.79 -8.391 -9.172 1 93.62 114 TYR A O 1
ATOM 857 N N . ASP A 1 115 ? -3.754 -7.969 -10.25 1 91.56 115 ASP A N 1
ATOM 858 C CA . ASP A 1 115 ? -4.34 -9.18 -9.688 1 91.56 115 ASP A CA 1
ATOM 859 C C . ASP A 1 115 ? -3.527 -10.414 -10.07 1 91.56 115 ASP A C 1
ATOM 861 O O . ASP A 1 115 ? -3.359 -11.328 -9.266 1 91.56 115 ASP A O 1
ATOM 865 N N . TYR A 1 116 ? -2.9 -10.336 -11.258 1 95.31 116 TYR A N 1
ATOM 866 C CA . TYR A 1 116 ? -2.309 -11.562 -11.781 1 95.31 116 TYR A CA 1
ATOM 867 C C . TYR A 1 116 ? -0.789 -11.461 -11.812 1 95.31 116 TYR A C 1
ATOM 869 O O . TYR A 1 116 ? -0.102 -12.453 -12.062 1 95.31 116 TYR A O 1
ATOM 877 N N . CYS A 1 117 ? -0.309 -10.258 -11.523 1 97.69 117 CYS A N 1
ATOM 878 C CA . CYS A 1 117 ? 1.134 -10.18 -11.719 1 97.69 117 CYS A CA 1
ATOM 879 C C . CYS A 1 117 ? 1.73 -9.016 -10.938 1 97.69 117 CYS A C 1
ATOM 881 O O . CYS A 1 117 ? 0.997 -8.195 -10.375 1 97.69 117 CYS A O 1
ATOM 883 N N . MET A 1 118 ? 2.988 -9.047 -10.898 1 97.75 118 MET A N 1
ATOM 884 C CA . MET A 1 118 ? 3.799 -7.973 -10.328 1 97.75 118 MET A CA 1
ATOM 885 C C . MET A 1 118 ? 4.973 -7.637 -11.242 1 97.75 118 MET A C 1
ATOM 887 O O . MET A 1 118 ? 5.574 -8.531 -11.836 1 97.75 118 MET A O 1
ATOM 891 N N . PHE A 1 119 ? 5.266 -6.371 -11.398 1 98.06 119 PHE A N 1
ATOM 892 C CA . PHE A 1 119 ? 6.398 -5.883 -12.18 1 98.06 119 PHE A CA 1
ATOM 893 C C . PHE A 1 119 ? 7.238 -4.906 -11.359 1 98.06 119 PHE A C 1
ATOM 895 O O . PHE A 1 119 ? 6.695 -4.008 -10.711 1 98.06 119 PHE A O 1
ATOM 902 N N . LYS A 1 120 ? 8.547 -5.098 -11.398 1 97.56 120 LYS A N 1
ATOM 903 C CA . LYS A 1 120 ? 9.438 -4.297 -10.562 1 97.56 120 LYS A CA 1
ATOM 904 C C . LYS A 1 120 ? 10.742 -3.992 -11.281 1 97.56 120 LYS A C 1
ATOM 906 O O . LYS A 1 120 ? 11.297 -4.855 -11.969 1 97.56 120 LYS A O 1
ATOM 911 N N . TYR A 1 121 ? 11.203 -2.758 -11.102 1 96.69 121 TYR A N 1
ATOM 912 C CA . TYR A 1 121 ? 12.523 -2.428 -11.609 1 96.69 121 TYR A CA 1
ATOM 913 C C . TYR A 1 121 ? 13.234 -1.45 -10.68 1 96.69 121 TYR A C 1
ATOM 915 O O . TYR A 1 121 ? 12.594 -0.714 -9.93 1 96.69 121 TYR A O 1
ATOM 923 N N . LEU A 1 122 ? 14.555 -1.449 -10.758 1 95.44 122 LEU A N 1
ATOM 924 C CA . LEU A 1 122 ? 15.414 -0.579 -9.961 1 95.44 122 LEU A CA 1
ATOM 925 C C . LEU A 1 122 ? 16.734 -0.311 -10.672 1 95.44 122 LEU A C 1
ATOM 927 O O . LEU A 1 122 ? 17.125 -1.065 -11.57 1 95.44 122 LEU A O 1
ATOM 931 N N . ASP A 1 123 ? 17.391 0.746 -10.242 1 93.25 123 ASP A N 1
ATOM 932 C CA . ASP A 1 123 ? 18.688 1.084 -10.812 1 93.25 123 ASP A CA 1
ATOM 933 C C . ASP A 1 123 ? 19.812 0.37 -10.07 1 93.25 123 ASP A C 1
ATOM 935 O O . ASP A 1 123 ? 20.984 0.51 -10.43 1 93.25 123 ASP A O 1
ATOM 939 N N . GLN A 1 124 ? 19.453 -0.37 -9.062 1 92.44 124 GLN A N 1
ATOM 940 C CA . GLN A 1 124 ? 20.406 -1.193 -8.32 1 92.44 124 GLN A CA 1
ATOM 941 C C . GLN A 1 124 ? 19.984 -2.66 -8.328 1 92.44 124 GLN A C 1
ATOM 943 O O . GLN A 1 124 ? 18.781 -2.971 -8.305 1 92.44 124 GLN A O 1
ATOM 948 N N . ASN A 1 125 ? 21.016 -3.471 -8.359 1 95.44 125 ASN A N 1
ATOM 949 C CA . ASN A 1 125 ? 20.719 -4.898 -8.305 1 95.44 125 ASN A CA 1
ATOM 950 C C . ASN A 1 125 ? 20.062 -5.285 -6.984 1 95.44 125 ASN A C 1
ATOM 952 O O . ASN A 1 125 ? 20.641 -5.109 -5.918 1 95.44 125 ASN A O 1
ATOM 956 N N . PHE A 1 126 ? 18.844 -5.82 -7.07 1 95.88 126 PHE A N 1
ATOM 957 C CA . PHE A 1 126 ? 18.094 -6.172 -5.867 1 95.88 126 PHE A CA 1
ATOM 958 C C . PHE A 1 126 ? 17.828 -7.672 -5.816 1 95.88 126 PHE A C 1
ATOM 960 O O . PHE A 1 126 ? 17.156 -8.156 -4.898 1 95.88 126 PHE A O 1
ATOM 967 N N . PHE A 1 127 ? 18.359 -8.43 -6.773 1 97.62 127 PHE A N 1
ATOM 968 C CA . PHE A 1 127 ? 18.062 -9.852 -6.844 1 97.62 127 PHE A CA 1
ATOM 969 C C . PHE A 1 127 ? 18.562 -10.57 -5.602 1 97.62 127 PHE A C 1
ATOM 971 O O . PHE A 1 127 ? 19.672 -10.305 -5.121 1 97.62 127 PHE A O 1
ATOM 978 N N . GLY A 1 128 ? 17.688 -11.438 -5.145 1 97.5 128 GLY A N 1
ATOM 979 C CA . GLY A 1 128 ? 18.062 -12.289 -4.027 1 97.5 128 GLY A CA 1
ATOM 980 C C . GLY A 1 128 ? 17.859 -11.625 -2.678 1 97.5 128 GLY A C 1
ATOM 981 O O . GLY A 1 128 ? 18.172 -12.211 -1.64 1 97.5 128 GLY A O 1
ATOM 982 N N . GLN A 1 129 ? 17.328 -10.414 -2.688 1 95.56 129 GLN A N 1
ATOM 983 C CA . GLN A 1 129 ? 17.125 -9.672 -1.448 1 95.56 129 GLN A CA 1
ATOM 984 C C . GLN A 1 129 ? 15.633 -9.422 -1.198 1 95.56 129 GLN A C 1
ATOM 986 O O . GLN A 1 129 ? 14.883 -9.117 -2.129 1 95.56 129 GLN A O 1
ATOM 991 N N . ILE A 1 130 ? 15.297 -9.531 0.082 1 95.44 130 ILE A N 1
ATOM 992 C CA . ILE A 1 130 ? 13.914 -9.227 0.439 1 95.44 130 ILE A CA 1
ATOM 993 C C . ILE A 1 130 ? 13.688 -7.719 0.373 1 95.44 130 ILE A C 1
ATOM 995 O O . ILE A 1 130 ? 14.438 -6.945 0.971 1 95.44 130 ILE A O 1
ATOM 999 N N . ASP A 1 131 ? 12.711 -7.355 -0.395 1 93.25 131 ASP A N 1
ATOM 1000 C CA . ASP A 1 131 ? 12.32 -5.945 -0.446 1 93.25 131 ASP A CA 1
ATOM 1001 C C . ASP A 1 131 ? 11.469 -5.566 0.758 1 93.25 131 ASP A C 1
ATOM 1003 O O . ASP A 1 131 ? 10.336 -6.039 0.894 1 93.25 131 ASP A O 1
ATOM 1007 N N . THR A 1 132 ? 11.914 -4.637 1.551 1 86.12 132 THR A N 1
ATOM 1008 C CA . THR A 1 132 ? 11.172 -4.223 2.738 1 86.12 132 THR A CA 1
ATOM 1009 C C . THR A 1 132 ? 10.711 -2.773 2.605 1 86.12 132 THR A C 1
ATOM 1011 O O . THR A 1 132 ? 10.258 -2.168 3.582 1 86.12 132 THR A O 1
ATOM 1014 N N . SER A 1 133 ? 10.828 -2.254 1.434 1 88.62 133 SER A N 1
ATOM 1015 C CA . SER A 1 133 ? 10.625 -0.817 1.271 1 88.62 133 SER A CA 1
ATOM 1016 C C . SER A 1 133 ? 9.141 -0.481 1.147 1 88.62 133 SER A C 1
ATOM 1018 O O . SER A 1 133 ? 8.734 0.655 1.399 1 88.62 133 SER A O 1
ATOM 1020 N N . VAL A 1 134 ? 8.359 -1.512 0.711 1 90.62 134 VAL A N 1
ATOM 1021 C CA . VAL A 1 134 ? 6.953 -1.19 0.501 1 90.62 134 VAL A CA 1
ATOM 1022 C C . VAL A 1 134 ? 6.098 -2.43 0.753 1 90.62 134 VAL A C 1
ATOM 1024 O O . VAL A 1 134 ? 6.496 -3.545 0.411 1 90.62 134 VAL A O 1
ATOM 1027 N N . THR A 1 135 ? 4.996 -2.242 1.336 1 91.12 135 THR A N 1
ATOM 1028 C CA . THR A 1 135 ? 3.957 -3.254 1.505 1 91.12 135 THR A CA 1
ATOM 1029 C C . THR A 1 135 ? 2.57 -2.637 1.352 1 91.12 135 THR A C 1
ATOM 1031 O O . THR A 1 135 ? 2.293 -1.57 1.906 1 91.12 135 THR A O 1
ATOM 1034 N N . VAL A 1 136 ? 1.776 -3.258 0.604 1 91.5 136 VAL A N 1
ATOM 1035 C CA . VAL A 1 136 ? 0.389 -2.836 0.447 1 91.5 136 VAL A CA 1
ATOM 1036 C C . VAL A 1 136 ? -0.542 -3.891 1.04 1 91.5 136 VAL A C 1
ATOM 1038 O O . VAL A 1 136 ? -0.469 -5.066 0.675 1 91.5 136 VAL A O 1
ATOM 1041 N N . LEU A 1 137 ? -1.403 -3.426 1.897 1 91.25 137 LEU A N 1
ATOM 1042 C CA . LEU A 1 137 ? -2.395 -4.301 2.518 1 91.25 137 LEU A CA 1
ATOM 1043 C C . LEU A 1 137 ? -3.793 -3.992 1.993 1 91.25 137 LEU A C 1
ATOM 1045 O O . LEU A 1 137 ? -4.262 -2.855 2.088 1 91.25 137 LEU A O 1
ATOM 1049 N N . LEU A 1 138 ? -4.395 -4.996 1.435 1 90.12 138 LEU A N 1
ATOM 1050 C CA . LEU A 1 138 ? -5.781 -4.891 0.992 1 90.12 138 LEU A CA 1
ATOM 1051 C C . LEU A 1 138 ? -6.672 -5.863 1.757 1 90.12 138 LEU A C 1
ATOM 1053 O O . LEU A 1 138 ? -6.363 -7.055 1.844 1 90.12 138 LEU A O 1
ATOM 1057 N N . SER A 1 139 ? -7.742 -5.391 2.344 1 88.31 139 SER A N 1
ATOM 1058 C CA . SER A 1 139 ? -8.609 -6.281 3.111 1 88.31 139 SER A CA 1
ATOM 1059 C C . SER A 1 139 ? -10.078 -6.035 2.785 1 88.31 139 SER A C 1
ATOM 1061 O O . SER A 1 139 ? -10.484 -4.902 2.518 1 88.31 139 SER A O 1
ATOM 1063 N N . ASN A 1 140 ? -10.773 -7.156 2.842 1 84.44 140 ASN A N 1
ATOM 1064 C CA . ASN A 1 140 ? -12.227 -7.043 2.816 1 84.44 140 ASN A CA 1
ATOM 1065 C C . ASN A 1 140 ? -12.75 -6.242 4.008 1 84.44 140 ASN A C 1
ATOM 1067 O O . ASN A 1 140 ? -12.219 -6.355 5.117 1 84.44 140 ASN A O 1
ATOM 1071 N N . VAL A 1 141 ? -13.789 -5.488 3.73 1 76.06 141 VAL A N 1
ATOM 1072 C CA . VAL A 1 141 ? -14.289 -4.629 4.797 1 76.06 141 VAL A CA 1
ATOM 1073 C C . VAL A 1 141 ? -15.023 -5.469 5.84 1 76.06 141 VAL A C 1
ATOM 1075 O O . VAL A 1 141 ? -15.164 -5.055 6.992 1 76.06 141 VAL A O 1
ATOM 1078 N N . ASN A 1 142 ? -15.414 -6.648 5.414 1 77.62 142 ASN A N 1
ATOM 1079 C CA . ASN A 1 142 ? -16.203 -7.492 6.309 1 77.62 142 ASN A CA 1
ATOM 1080 C C . ASN A 1 142 ? -15.305 -8.391 7.16 1 77.62 142 ASN A C 1
ATOM 1082 O O . ASN A 1 142 ? -14.297 -8.914 6.676 1 77.62 142 ASN A O 1
ATOM 1086 N N . ASN A 1 143 ? -15.758 -8.484 8.383 1 79.62 143 ASN A N 1
ATOM 1087 C CA . ASN A 1 143 ? -15.102 -9.43 9.289 1 79.62 143 ASN A CA 1
ATOM 1088 C C . ASN A 1 143 ? -15.742 -10.812 9.211 1 79.62 143 ASN A C 1
ATOM 1090 O O . ASN A 1 143 ? -16.922 -10.938 8.844 1 79.62 143 ASN A O 1
ATOM 1094 N N . ALA A 1 144 ? -14.898 -11.695 9.531 1 84.62 144 ALA A N 1
ATOM 1095 C CA . ALA A 1 144 ? -15.484 -13.023 9.703 1 84.62 144 ALA A CA 1
ATOM 1096 C C . ALA A 1 144 ? -16.453 -13.055 10.883 1 84.62 144 ALA A C 1
ATOM 1098 O O . ALA A 1 144 ? -16.297 -12.281 11.828 1 84.62 144 ALA A O 1
ATOM 1099 N N . THR A 1 145 ? -17.484 -13.867 10.711 1 84.12 145 THR A N 1
ATOM 1100 C CA . THR A 1 145 ? -18.453 -14.008 11.797 1 84.12 145 THR A CA 1
ATOM 1101 C C . THR A 1 145 ? -17.75 -14.391 13.094 1 84.12 145 THR A C 1
ATOM 1103 O O . THR A 1 145 ? -17.922 -13.727 14.117 1 84.12 145 THR A O 1
ATOM 1106 N N . ASN A 1 146 ? -17 -15.445 13.031 1 90.12 146 ASN A N 1
ATOM 1107 C CA . ASN A 1 146 ? -16.109 -15.82 14.133 1 90.12 146 ASN A CA 1
ATOM 1108 C C . ASN A 1 146 ? -14.672 -15.406 13.859 1 90.12 146 ASN A C 1
ATOM 1110 O O . ASN A 1 146 ? -13.891 -16.188 13.312 1 90.12 146 ASN A O 1
ATOM 1114 N N . GLN A 1 147 ? -14.289 -14.242 14.383 1 88.44 147 GLN A N 1
ATOM 1115 C CA . GLN A 1 147 ? -13.023 -13.617 14.023 1 88.44 147 GLN A CA 1
ATOM 1116 C C . GLN A 1 147 ? -11.844 -14.383 14.602 1 88.44 147 GLN A C 1
ATOM 1118 O O . GLN A 1 147 ? -10.82 -14.555 13.938 1 88.44 147 GLN A O 1
ATOM 1123 N N . THR A 1 148 ? -12.008 -14.82 15.766 1 89.94 148 THR A N 1
ATOM 1124 C CA . THR A 1 148 ? -10.906 -15.5 16.438 1 89.94 148 THR A CA 1
ATOM 1125 C C . THR A 1 148 ? -10.594 -16.828 15.75 1 89.94 148 THR A C 1
ATOM 1127 O O . THR A 1 148 ? -9.438 -17.109 15.438 1 89.94 148 THR A O 1
ATOM 1130 N N . LEU A 1 149 ? -11.648 -17.609 15.555 1 93.12 149 LEU A N 1
ATOM 1131 C CA . LEU A 1 149 ? -11.445 -18.891 14.883 1 93.12 149 LEU A CA 1
ATOM 1132 C C . LEU A 1 149 ? -10.945 -18.688 13.453 1 93.12 149 LEU A C 1
ATOM 1134 O O . LEU A 1 149 ? -10.055 -19.406 13 1 93.12 149 LEU A O 1
ATOM 1138 N N . PHE A 1 150 ? -11.539 -17.797 12.773 1 94 150 PHE A N 1
ATOM 1139 C CA . PHE A 1 150 ? -11.141 -17.531 11.398 1 94 150 PHE A CA 1
ATOM 1140 C C . PHE A 1 150 ? -9.656 -17.156 11.336 1 94 150 PHE A C 1
ATOM 1142 O O . PHE A 1 150 ? -8.914 -17.703 10.516 1 94 150 PHE A O 1
ATOM 1149 N N . LYS A 1 151 ? -9.273 -16.234 12.211 1 92.06 151 LYS A N 1
ATOM 1150 C CA . LYS A 1 151 ? -7.883 -15.789 12.242 1 92.06 151 LYS A CA 1
ATOM 1151 C C . LYS A 1 151 ? -6.941 -16.953 12.516 1 92.06 151 LYS A C 1
ATOM 1153 O O . LYS A 1 151 ? -5.883 -17.062 11.891 1 92.06 151 LYS A O 1
ATOM 1158 N N . GLN A 1 152 ? -7.289 -17.75 13.406 1 93.31 152 GLN A N 1
ATOM 1159 C CA . GLN A 1 152 ? -6.465 -18.906 13.75 1 93.31 152 GLN A CA 1
ATOM 1160 C C . GLN A 1 152 ? -6.309 -19.844 12.562 1 93.31 152 GLN A C 1
ATOM 1162 O O . GLN A 1 152 ? -5.195 -20.266 12.234 1 93.31 152 GLN A O 1
ATOM 1167 N N . ARG A 1 153 ? -7.379 -20.188 11.891 1 95.31 153 ARG A N 1
ATOM 1168 C CA . ARG A 1 153 ? -7.363 -21.094 10.758 1 95.31 153 ARG A CA 1
ATOM 1169 C C . ARG A 1 153 ? -6.637 -20.484 9.562 1 95.31 153 ARG A C 1
ATOM 1171 O O . ARG A 1 153 ? -5.898 -21.172 8.859 1 95.31 153 ARG A O 1
ATOM 1178 N N . ASN A 1 154 ? -6.871 -19.25 9.398 1 95.19 154 ASN A N 1
ATOM 1179 C CA . ASN A 1 154 ? -6.184 -18.547 8.328 1 95.19 154 ASN A CA 1
ATOM 1180 C C . ASN A 1 154 ? -4.672 -18.547 8.531 1 95.19 154 ASN A C 1
ATOM 1182 O O . ASN A 1 154 ? -3.912 -18.828 7.605 1 95.19 154 ASN A O 1
ATOM 1186 N N . SER A 1 155 ? -4.301 -18.25 9.75 1 94.25 155 SER A N 1
ATOM 1187 C CA . SER A 1 155 ? -2.881 -18.266 10.086 1 94.25 155 SER A CA 1
ATOM 1188 C C . SER A 1 155 ? -2.273 -19.641 9.859 1 94.25 155 SER A C 1
ATOM 1190 O O . SER A 1 155 ? -1.159 -19.75 9.344 1 94.25 155 SER A O 1
ATOM 1192 N N . GLU A 1 156 ? -2.98 -20.609 10.227 1 95.75 156 GLU A N 1
ATOM 1193 C CA . GLU A 1 156 ? -2.531 -21.984 10.016 1 95.75 156 GLU A CA 1
ATOM 1194 C C . GLU A 1 156 ? -2.346 -22.281 8.531 1 95.75 156 GLU A C 1
ATOM 1196 O O . GLU A 1 156 ? -1.312 -22.812 8.125 1 95.75 156 GLU A O 1
ATOM 1201 N N . LEU A 1 157 ? -3.303 -21.938 7.781 1 97.25 157 LEU A N 1
ATOM 1202 C CA . LEU A 1 157 ? -3.244 -22.172 6.34 1 97.25 157 LEU A CA 1
ATOM 1203 C C . LEU A 1 157 ? -2.041 -21.453 5.727 1 97.25 157 LEU A C 1
ATOM 1205 O O . LEU A 1 157 ? -1.242 -22.078 5.023 1 97.25 157 LEU A O 1
ATOM 1209 N N . LEU A 1 158 ? -1.908 -20.234 6.035 1 97.06 158 LEU A N 1
ATOM 1210 C CA . LEU A 1 158 ? -0.889 -19.406 5.387 1 97.06 158 LEU A CA 1
ATOM 1211 C C . LEU A 1 158 ? 0.509 -19.844 5.812 1 97.06 158 LEU A C 1
ATOM 1213 O O . LEU A 1 158 ? 1.453 -19.781 5.023 1 97.06 158 LEU A O 1
ATOM 1217 N N . ASN A 1 159 ? 0.589 -20.297 7.039 1 96.44 159 ASN A N 1
ATOM 1218 C CA . ASN A 1 159 ? 1.883 -20.797 7.488 1 96.44 159 ASN A CA 1
ATOM 1219 C C . ASN A 1 159 ? 2.275 -22.078 6.742 1 96.44 159 ASN A C 1
ATOM 1221 O O . ASN A 1 159 ? 3.439 -22.25 6.375 1 96.44 159 ASN A O 1
ATOM 1225 N N . VAL A 1 160 ? 1.335 -22.938 6.543 1 98.25 160 VAL A N 1
ATOM 1226 C CA . VAL A 1 160 ? 1.599 -24.141 5.777 1 98.25 160 VAL A CA 1
ATOM 1227 C C . VAL A 1 160 ? 1.984 -23.781 4.348 1 98.25 160 VAL A C 1
ATOM 1229 O O . VAL A 1 160 ? 2.957 -24.312 3.805 1 98.25 160 VAL A O 1
ATOM 1232 N N . LEU A 1 161 ? 1.299 -22.859 3.82 1 98.38 161 LEU A N 1
ATOM 1233 C CA . LEU A 1 161 ? 1.558 -22.453 2.441 1 98.38 161 LEU A CA 1
ATOM 1234 C C . LEU A 1 161 ? 2.9 -21.734 2.328 1 98.38 161 LEU A C 1
ATOM 1236 O O . LEU A 1 161 ? 3.586 -21.859 1.311 1 98.38 161 LEU A O 1
ATOM 1240 N N . SER A 1 162 ? 3.203 -20.969 3.334 1 98.06 162 SER A N 1
ATOM 1241 C CA . SER A 1 162 ? 4.512 -20.328 3.375 1 98.06 162 SER A CA 1
ATOM 1242 C C . SER A 1 162 ? 5.637 -21.344 3.301 1 98.06 162 SER A C 1
ATOM 1244 O O . SER A 1 162 ? 6.582 -21.188 2.527 1 98.06 162 SER A O 1
ATOM 1246 N N . ALA A 1 163 ? 5.492 -22.391 4.031 1 98.44 163 ALA A N 1
ATOM 1247 C CA . ALA A 1 163 ? 6.496 -23.453 4.02 1 98.44 163 ALA A CA 1
ATOM 1248 C C . ALA A 1 163 ? 6.555 -24.141 2.656 1 98.44 163 ALA A C 1
ATOM 1250 O O . ALA A 1 163 ? 7.641 -24.375 2.123 1 98.44 163 ALA A O 1
ATOM 1251 N N . GLN A 1 164 ? 5.465 -24.375 2.094 1 98.75 164 GLN A N 1
ATOM 1252 C CA . GLN A 1 164 ? 5.398 -25.062 0.81 1 98.75 164 GLN A CA 1
ATOM 1253 C C . GLN A 1 164 ? 5.957 -24.188 -0.312 1 98.75 164 GLN A C 1
ATOM 1255 O O . GLN A 1 164 ? 6.723 -24.672 -1.152 1 98.75 164 GLN A O 1
ATOM 1260 N N . ALA A 1 165 ? 5.586 -22.984 -0.293 1 98.75 165 ALA A N 1
ATOM 1261 C CA . ALA A 1 165 ? 6.062 -22.078 -1.334 1 98.75 165 ALA A CA 1
ATOM 1262 C C . ALA A 1 165 ? 7.582 -21.922 -1.278 1 98.75 165 ALA A C 1
ATOM 1264 O O . ALA A 1 165 ? 8.242 -21.812 -2.316 1 98.75 165 ALA A O 1
ATOM 1265 N N . SER A 1 166 ? 8.078 -21.906 -0.095 1 98.56 166 SER A N 1
ATOM 1266 C CA . SER A 1 166 ? 9.5 -21.656 0.098 1 98.56 166 SER A CA 1
ATOM 1267 C C . SER A 1 166 ? 10.352 -22.766 -0.513 1 98.56 166 SER A C 1
ATOM 1269 O O . SER A 1 166 ? 11.484 -22.531 -0.93 1 98.56 166 SER A O 1
ATOM 1271 N N . ILE A 1 167 ? 9.805 -23.953 -0.629 1 97.88 167 ILE A N 1
ATOM 1272 C CA . ILE A 1 167 ? 10.633 -25.047 -1.1 1 97.88 167 ILE A CA 1
ATOM 1273 C C . ILE A 1 167 ? 10.227 -25.438 -2.521 1 97.88 167 ILE A C 1
ATOM 1275 O O . ILE A 1 167 ? 10.898 -26.234 -3.17 1 97.88 167 ILE A O 1
ATOM 1279 N N . SER A 1 168 ? 9.156 -24.875 -2.979 1 97.31 168 SER A N 1
ATOM 1280 C CA . SER A 1 168 ? 8.727 -25.172 -4.336 1 97.31 168 SER A CA 1
ATOM 1281 C C . SER A 1 168 ? 9.586 -24.453 -5.371 1 97.31 168 SER A C 1
ATOM 1283 O O . SER A 1 168 ? 10.086 -23.359 -5.113 1 97.31 168 SER A O 1
ATOM 1285 N N . LEU A 1 169 ? 9.703 -25.047 -6.547 1 93.75 169 LEU A N 1
ATOM 1286 C CA . LEU A 1 169 ? 10.477 -24.438 -7.625 1 93.75 169 LEU A CA 1
ATOM 1287 C C . LEU A 1 169 ? 9.836 -23.141 -8.094 1 93.75 169 LEU A C 1
ATOM 1289 O O . LEU A 1 169 ? 10.531 -22.203 -8.477 1 93.75 169 LEU A O 1
ATOM 1293 N N . GLU A 1 170 ? 8.523 -23.047 -7.984 1 95.25 170 GLU A N 1
ATOM 1294 C CA . GLU A 1 170 ? 7.789 -21.891 -8.469 1 95.25 170 GLU A CA 1
ATOM 1295 C C . GLU A 1 170 ? 7.641 -20.828 -7.367 1 95.25 170 GLU A C 1
ATOM 1297 O O . GLU A 1 170 ? 7.137 -19.734 -7.617 1 95.25 170 GLU A O 1
ATOM 1302 N N . ARG A 1 171 ? 8.094 -21.156 -6.215 1 98.38 171 ARG A N 1
ATOM 1303 C CA . ARG A 1 171 ? 7.922 -20.281 -5.062 1 98.38 171 ARG A CA 1
ATOM 1304 C C . ARG A 1 171 ? 6.453 -19.906 -4.863 1 98.38 171 ARG A C 1
ATOM 1306 O O . ARG A 1 171 ? 6.133 -18.766 -4.578 1 98.38 171 ARG A O 1
ATOM 1313 N N . TYR A 1 172 ? 5.641 -20.938 -5.148 1 98.44 172 TYR A N 1
ATOM 1314 C CA . TYR A 1 172 ? 4.195 -20.75 -5.09 1 98.44 172 TYR A CA 1
ATOM 1315 C C . TYR A 1 172 ? 3.525 -21.922 -4.359 1 98.44 172 TYR A C 1
ATOM 1317 O O . TYR A 1 172 ? 3.92 -23.078 -4.527 1 98.44 172 TYR A O 1
ATOM 1325 N N . ALA A 1 173 ? 2.492 -21.484 -3.611 1 98.75 173 ALA A N 1
ATOM 1326 C CA . ALA A 1 173 ? 1.637 -22.5 -3.021 1 98.75 173 ALA A CA 1
ATOM 1327 C C . ALA A 1 173 ? 0.216 -21.984 -2.82 1 98.75 173 ALA A C 1
ATOM 1329 O O . ALA A 1 173 ? 0.02 -20.859 -2.365 1 98.75 173 ALA A O 1
ATOM 1330 N N . GLY A 1 174 ? -0.729 -22.781 -3.24 1 97.75 174 GLY A N 1
ATOM 1331 C CA . GLY A 1 174 ? -2.139 -22.547 -2.963 1 97.75 174 GLY A CA 1
ATOM 1332 C C . GLY A 1 174 ? -2.787 -23.688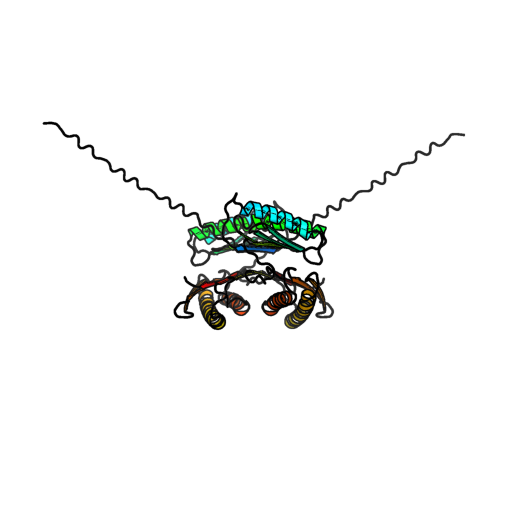 -2.201 1 97.75 174 GLY A C 1
ATOM 1333 O O . GLY A 1 174 ? -2.344 -24.844 -2.295 1 97.75 174 GLY A O 1
ATOM 1334 N N . GLY A 1 175 ? -3.766 -23.359 -1.421 1 97.94 175 GLY A N 1
ATOM 1335 C CA . GLY A 1 175 ? -4.461 -24.375 -0.655 1 97.94 175 GLY A CA 1
ATOM 1336 C C . GLY A 1 175 ? -5.711 -23.859 0.035 1 97.94 175 GLY A C 1
ATOM 1337 O O . GLY A 1 175 ? -6.105 -22.719 -0.167 1 97.94 175 GLY A O 1
ATOM 1338 N N . GLU A 1 176 ? -6.32 -24.812 0.721 1 97.56 176 GLU A N 1
ATOM 1339 C CA . GLU A 1 176 ? -7.562 -24.484 1.411 1 97.56 176 GLU A CA 1
ATOM 1340 C C . GLU A 1 176 ? -7.602 -25.094 2.805 1 97.56 176 GLU A C 1
ATOM 1342 O O . GLU A 1 176 ? -6.891 -26.062 3.08 1 97.56 176 GLU A O 1
ATOM 1347 N N . ILE A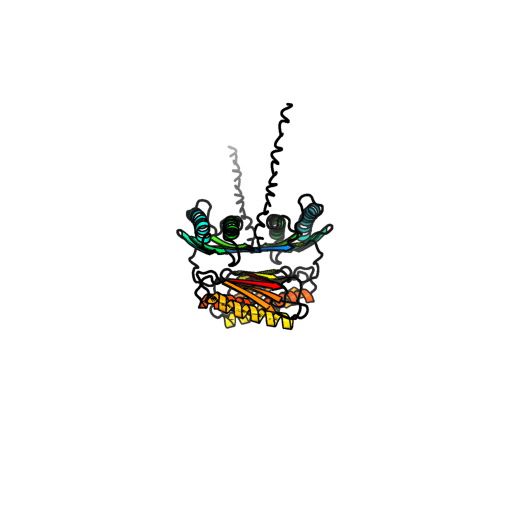 1 177 ? -8.391 -24.438 3.625 1 97.62 177 ILE A N 1
ATOM 1348 C CA . ILE A 1 177 ? -8.633 -25 4.949 1 97.62 177 ILE A CA 1
ATOM 1349 C C . ILE A 1 177 ? -10.062 -24.672 5.383 1 97.62 177 ILE A C 1
ATOM 1351 O O . ILE A 1 177 ? -10.562 -23.578 5.148 1 97.62 177 ILE A O 1
ATOM 1355 N N . ALA A 1 178 ? -10.711 -25.656 5.918 1 96.56 178 ALA A N 1
ATOM 1356 C CA . ALA A 1 178 ? -12.055 -25.438 6.445 1 96.56 178 ALA A CA 1
ATOM 1357 C C . ALA A 1 178 ? -12 -24.719 7.797 1 96.56 178 ALA A C 1
ATOM 1359 O O . ALA A 1 178 ? -11.203 -25.078 8.664 1 96.56 178 ALA A O 1
ATOM 1360 N N . VAL A 1 179 ? -12.82 -23.703 7.934 1 94.94 179 VAL A N 1
ATOM 1361 C CA . VAL A 1 179 ? -13 -23.031 9.219 1 94.94 179 VAL A CA 1
ATOM 1362 C C . VAL A 1 179 ? -14.109 -23.719 10.008 1 94.94 179 VAL A C 1
ATOM 1364 O O . VAL A 1 179 ? -13.953 -24.016 11.195 1 94.94 179 VAL A O 1
ATOM 1367 N N . ASP A 1 180 ? -15.234 -23.906 9.352 1 91.5 180 ASP A N 1
ATOM 1368 C CA . ASP A 1 180 ? -16.391 -24.656 9.859 1 91.5 180 ASP A CA 1
ATOM 1369 C C . ASP A 1 180 ? -17.125 -25.359 8.719 1 91.5 180 ASP A C 1
ATOM 1371 O O . ASP A 1 180 ? -16.547 -25.594 7.656 1 91.5 180 ASP A O 1
ATOM 1375 N N . GLU A 1 181 ? -18.328 -25.766 8.977 1 91.06 181 GLU A N 1
ATOM 1376 C CA . GLU A 1 181 ? -19.078 -26.562 8 1 91.06 181 GLU A CA 1
ATOM 1377 C C . GLU A 1 181 ? -19.391 -25.734 6.75 1 91.06 181 GLU A C 1
ATOM 1379 O O . GLU A 1 181 ? -19.516 -26.297 5.656 1 91.06 181 GLU A O 1
ATOM 1384 N N . ASN A 1 182 ? -19.438 -24.406 6.863 1 90.19 182 ASN A N 1
ATOM 1385 C CA . ASN A 1 182 ? -19.938 -23.609 5.754 1 90.19 182 ASN A CA 1
ATOM 1386 C C . ASN A 1 182 ? -18.859 -22.656 5.223 1 90.19 182 ASN A C 1
ATOM 1388 O O . ASN A 1 182 ? -19.078 -21.953 4.238 1 90.19 182 ASN A O 1
ATOM 1392 N N . THR A 1 183 ? -17.781 -22.625 5.906 1 93.38 183 THR A N 1
ATOM 1393 C CA . THR A 1 183 ? -16.797 -21.609 5.535 1 93.38 183 THR A CA 1
ATOM 1394 C C . THR A 1 183 ? -15.438 -22.266 5.266 1 93.38 183 THR A C 1
ATOM 1396 O O . THR A 1 183 ? -14.891 -22.953 6.125 1 93.38 183 THR A O 1
ATOM 1399 N N . THR A 1 184 ? -14.891 -22.078 4.059 1 95.88 184 THR A N 1
ATOM 1400 C CA . THR A 1 184 ? -13.57 -22.531 3.66 1 95.88 184 THR A CA 1
ATOM 1401 C C . THR A 1 184 ? -12.711 -21.359 3.184 1 95.88 184 THR A C 1
ATOM 1403 O O . THR A 1 184 ? -13.188 -20.5 2.447 1 95.88 184 THR A O 1
ATOM 1406 N N . ILE A 1 185 ? -11.461 -21.328 3.68 1 96.31 185 ILE A N 1
ATOM 1407 C CA . ILE A 1 185 ? -10.531 -20.281 3.256 1 96.31 185 ILE A CA 1
ATOM 1408 C C . ILE A 1 185 ? -9.648 -20.812 2.125 1 96.31 185 ILE A C 1
ATOM 1410 O O . ILE A 1 185 ? -9.117 -21.922 2.209 1 96.31 185 ILE A O 1
ATOM 1414 N N . HIS A 1 186 ? -9.625 -20.094 1.087 1 97.25 186 HIS A N 1
ATOM 1415 C CA . HIS A 1 186 ? -8.617 -20.297 0.049 1 97.25 186 HIS A CA 1
ATOM 1416 C C . HIS A 1 186 ? -7.457 -19.328 0.214 1 97.25 186 HIS A C 1
ATOM 1418 O O . HIS A 1 186 ? -7.668 -18.125 0.407 1 97.25 186 HIS A O 1
ATOM 1424 N N . GLY A 1 187 ? -6.27 -19.844 0.215 1 96.94 187 GLY A N 1
ATOM 1425 C CA . GLY A 1 187 ? -5.105 -18.984 0.36 1 96.94 187 GLY A CA 1
ATOM 1426 C C . GLY A 1 187 ? -4.023 -19.266 -0.667 1 96.94 187 GLY A C 1
ATOM 1427 O O . GLY A 1 187 ? -3.988 -20.359 -1.253 1 96.94 187 GLY A O 1
ATOM 1428 N N . LEU A 1 188 ? -3.227 -18.266 -0.894 1 98 188 LEU A N 1
ATOM 1429 C CA . LEU A 1 188 ? -2.068 -18.375 -1.775 1 98 188 LEU A CA 1
ATOM 1430 C C . LEU A 1 188 ? -0.891 -17.578 -1.217 1 98 188 LEU A C 1
ATOM 1432 O O . LEU A 1 188 ? -1.071 -16.484 -0.685 1 98 188 LEU A O 1
ATOM 1436 N N . THR A 1 189 ? 0.259 -18.141 -1.325 1 98.31 189 THR A N 1
ATOM 1437 C CA . THR A 1 189 ? 1.504 -17.453 -1.011 1 98.31 189 THR A CA 1
ATOM 1438 C C . THR A 1 189 ? 2.518 -17.625 -2.139 1 98.31 189 THR A C 1
ATOM 1440 O O . THR A 1 189 ? 2.533 -18.641 -2.816 1 98.31 189 THR A O 1
ATOM 1443 N N . GLN A 1 190 ? 3.303 -16.578 -2.311 1 98.69 190 GLN A N 1
ATOM 1444 C CA . GLN A 1 190 ? 4.25 -16.641 -3.42 1 98.69 190 GLN A CA 1
ATOM 1445 C C . GLN A 1 190 ? 5.414 -15.68 -3.203 1 98.69 190 GLN A C 1
ATOM 1447 O O . GLN A 1 190 ? 5.219 -14.562 -2.709 1 98.69 190 GLN A O 1
ATOM 1452 N N . CYS A 1 191 ? 6.582 -16.125 -3.604 1 98.81 191 CYS A N 1
ATOM 1453 C CA . CYS A 1 191 ? 7.773 -15.281 -3.605 1 98.81 191 CYS A CA 1
ATOM 1454 C C . CYS A 1 191 ? 8.305 -15.086 -5.02 1 98.81 191 CYS A C 1
ATOM 1456 O O . CYS A 1 191 ? 8.016 -15.883 -5.914 1 98.81 191 CYS A O 1
ATOM 1458 N N . THR A 1 192 ? 8.953 -14.008 -5.172 1 98.56 192 THR A N 1
ATOM 1459 C CA . THR A 1 192 ? 9.766 -13.922 -6.383 1 98.56 192 THR A CA 1
ATOM 1460 C C . THR A 1 192 ? 10.836 -15.008 -6.387 1 98.56 192 THR A C 1
ATOM 1462 O O . THR A 1 192 ? 11.383 -15.359 -5.34 1 98.56 192 THR A O 1
ATOM 1465 N N . ARG A 1 193 ? 11.18 -15.453 -7.547 1 98.19 193 ARG A N 1
ATOM 1466 C CA . ARG A 1 193 ? 11.984 -16.656 -7.645 1 98.19 193 ARG A CA 1
ATOM 1467 C C . ARG A 1 193 ? 13.469 -16.344 -7.5 1 98.19 193 ARG A C 1
ATOM 1469 O O . ARG A 1 193 ? 14.305 -17.25 -7.465 1 98.19 193 ARG A O 1
ATOM 1476 N N . ASP A 1 194 ? 13.805 -15.109 -7.434 1 98.12 194 ASP A N 1
ATOM 1477 C CA . ASP A 1 194 ? 15.195 -14.734 -7.164 1 98.12 194 ASP A CA 1
ATOM 1478 C C . ASP A 1 194 ? 15.57 -15.031 -5.711 1 98.12 194 ASP A C 1
ATOM 1480 O O . ASP A 1 194 ? 16.75 -15.086 -5.371 1 98.12 194 ASP A O 1
ATOM 1484 N N . LEU A 1 195 ? 14.594 -15.234 -4.879 1 98.5 195 LEU A N 1
ATOM 1485 C CA . LEU A 1 195 ? 14.867 -15.461 -3.465 1 98.5 195 LEU A CA 1
ATOM 1486 C C . LEU A 1 195 ? 15.266 -16.906 -3.213 1 98.5 195 LEU A C 1
ATOM 1488 O O . LEU A 1 195 ? 14.742 -17.828 -3.854 1 98.5 195 LEU A O 1
ATOM 1492 N N . SER A 1 196 ? 16.125 -17.031 -2.234 1 98.19 196 SER A N 1
ATOM 1493 C CA . SER A 1 196 ? 16.391 -18.375 -1.725 1 98.19 196 SER A CA 1
ATOM 1494 C C . SER A 1 196 ? 15.188 -18.922 -0.963 1 98.19 196 SER A C 1
ATOM 1496 O O . SER A 1 196 ? 14.289 -18.172 -0.582 1 98.19 196 SER A O 1
ATOM 1498 N N . SER A 1 197 ? 15.219 -20.281 -0.767 1 98.25 197 SER A N 1
ATOM 1499 C CA . SER A 1 197 ? 14.164 -20.906 0.031 1 98.25 197 SER A CA 1
ATOM 1500 C C . SER A 1 197 ? 14.062 -20.25 1.409 1 98.25 197 SER A C 1
ATOM 1502 O O . SER A 1 197 ? 12.961 -19.969 1.888 1 98.25 197 SER A O 1
ATOM 1504 N N . TYR A 1 198 ? 15.164 -20 1.98 1 98.25 198 TYR A N 1
ATOM 1505 C CA . TYR A 1 198 ? 15.211 -19.406 3.311 1 98.25 198 TYR A CA 1
ATOM 1506 C C . TYR A 1 198 ? 14.625 -18 3.299 1 98.25 198 TYR A C 1
ATOM 1508 O O . TYR A 1 198 ? 13.797 -17.656 4.152 1 98.25 198 TYR A O 1
ATOM 1516 N N . ASP A 1 199 ? 15.023 -17.172 2.355 1 98.19 199 ASP A N 1
ATOM 1517 C CA . ASP A 1 199 ? 14.555 -15.789 2.275 1 98.19 199 ASP A CA 1
ATOM 1518 C C . ASP A 1 199 ? 13.07 -15.734 1.914 1 98.19 199 ASP A C 1
ATOM 1520 O O . ASP A 1 199 ? 12.344 -14.859 2.385 1 98.19 199 ASP A O 1
ATOM 1524 N N . CYS A 1 200 ? 12.703 -16.688 1.104 1 98.62 200 CYS A N 1
ATOM 1525 C CA . CYS A 1 200 ? 11.281 -16.766 0.784 1 98.62 200 CYS A CA 1
ATOM 1526 C C . CYS A 1 200 ? 10.453 -17.031 2.037 1 98.62 200 CYS A C 1
ATOM 1528 O O . CYS A 1 200 ? 9.5 -16.297 2.318 1 98.62 200 CYS A O 1
ATOM 1530 N N . ARG A 1 201 ? 10.828 -17.953 2.748 1 98.19 201 ARG A N 1
ATOM 1531 C CA . ARG A 1 201 ? 10.117 -18.281 3.98 1 98.19 201 ARG A CA 1
ATOM 1532 C C . ARG A 1 201 ? 10.102 -17.078 4.934 1 98.19 201 ARG A C 1
ATOM 1534 O O . ARG A 1 201 ? 9.062 -16.75 5.496 1 98.19 201 ARG A O 1
ATOM 1541 N N . LYS A 1 202 ? 11.219 -16.469 5.094 1 96.38 202 LYS A N 1
ATOM 1542 C CA . LYS A 1 202 ? 11.352 -15.32 5.977 1 96.38 202 LYS A CA 1
ATOM 1543 C C . LYS A 1 202 ? 10.43 -14.188 5.539 1 96.38 202 LYS A C 1
ATOM 1545 O O . LYS A 1 202 ? 9.773 -13.555 6.375 1 96.38 202 LYS A O 1
ATOM 1550 N N . CYS A 1 203 ? 10.375 -13.938 4.285 1 96 203 CYS A N 1
ATOM 1551 C CA . CYS A 1 203 ? 9.539 -12.875 3.727 1 96 203 CYS A CA 1
ATOM 1552 C C . 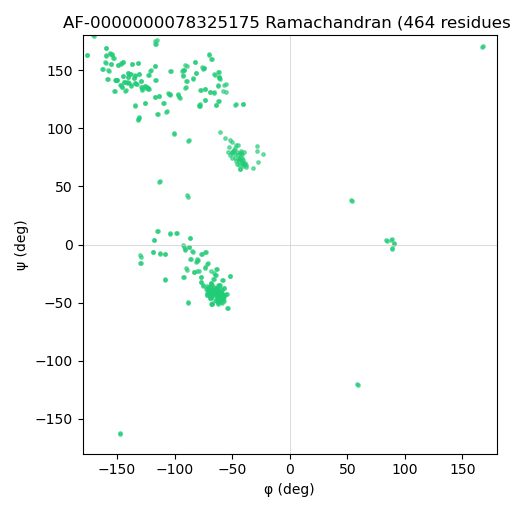CYS A 1 203 ? 8.062 -13.141 4.004 1 96 203 CYS A C 1
ATOM 1554 O O . CYS A 1 203 ? 7.359 -12.273 4.52 1 96 203 CYS A O 1
ATOM 1556 N N . LEU A 1 204 ? 7.66 -14.359 3.717 1 96.88 204 LEU A N 1
ATOM 1557 C CA . LEU A 1 204 ? 6.254 -14.719 3.887 1 96.88 204 LEU A CA 1
ATOM 1558 C C . LEU A 1 204 ? 5.875 -14.742 5.363 1 96.88 204 LEU A C 1
ATOM 1560 O O . LEU A 1 204 ? 4.832 -14.203 5.746 1 96.88 204 LEU A O 1
ATOM 1564 N N . ASP A 1 205 ? 6.703 -15.281 6.113 1 93.75 205 ASP A N 1
ATOM 1565 C CA . ASP A 1 205 ? 6.418 -15.328 7.543 1 93.75 205 ASP A CA 1
ATOM 1566 C C . ASP A 1 205 ? 6.348 -13.93 8.141 1 93.75 205 ASP A C 1
ATOM 1568 O O . ASP A 1 205 ? 5.516 -13.664 9.008 1 93.75 205 ASP A O 1
ATOM 1572 N N . GLY A 1 206 ? 7.25 -13.094 7.652 1 89.38 206 GLY A N 1
ATOM 1573 C CA . GLY A 1 206 ? 7.211 -11.711 8.094 1 89.38 206 GLY A CA 1
ATOM 1574 C C . GLY A 1 206 ? 5.898 -11.023 7.77 1 89.38 206 GLY A C 1
ATOM 1575 O O . GLY A 1 206 ? 5.375 -10.258 8.586 1 89.38 206 GLY A O 1
ATOM 1576 N N . GLN A 1 207 ? 5.375 -11.32 6.645 1 89.88 207 GLN A N 1
ATOM 1577 C CA . GLN A 1 207 ? 4.102 -10.727 6.242 1 89.88 207 GLN A CA 1
ATOM 1578 C C . GLN A 1 207 ? 2.945 -11.305 7.047 1 89.88 207 GLN A C 1
ATOM 1580 O O . GLN A 1 207 ? 2.064 -10.57 7.496 1 89.88 207 GLN A O 1
ATOM 1585 N N . ILE A 1 208 ? 2.967 -12.531 7.25 1 89.19 208 ILE A N 1
ATOM 1586 C CA . ILE A 1 208 ? 1.858 -13.242 7.883 1 89.19 208 ILE A CA 1
ATOM 1587 C C . ILE A 1 208 ? 1.816 -12.906 9.375 1 89.19 208 ILE A C 1
ATOM 1589 O O . ILE A 1 208 ? 0.739 -12.719 9.945 1 89.19 208 ILE A O 1
ATOM 1593 N N . ASN A 1 209 ? 2.922 -12.797 9.961 1 79 209 ASN A N 1
ATOM 1594 C CA . ASN A 1 209 ? 2.967 -12.633 11.406 1 79 209 ASN A CA 1
ATOM 1595 C C . ASN A 1 209 ? 2.936 -11.156 11.805 1 79 209 ASN A C 1
ATOM 1597 O O . ASN A 1 209 ? 2.727 -10.828 12.977 1 79 209 ASN A O 1
ATOM 1601 N N . SER A 1 210 ? 3.236 -10.375 11.039 1 64.69 210 SER A N 1
ATOM 1602 C CA . SER A 1 210 ? 3.283 -8.961 11.383 1 64.69 210 SER A CA 1
ATOM 1603 C C . SER A 1 210 ? 1.966 -8.266 11.055 1 64.69 210 SER A C 1
ATOM 1605 O O . SER A 1 210 ? 1.643 -7.227 11.633 1 64.69 210 SER A O 1
ATOM 1607 N N . ASN A 1 211 ? 1.369 -8.828 10.117 1 57 211 ASN A N 1
ATOM 1608 C CA . ASN A 1 211 ? 0.315 -7.996 9.547 1 57 211 ASN A CA 1
ATOM 1609 C C . ASN A 1 211 ? -1.07 -8.477 9.961 1 57 211 ASN A C 1
ATOM 1611 O O . ASN A 1 211 ? -1.278 -9.68 10.164 1 57 211 ASN A O 1
ATOM 1615 N N . LYS A 1 212 ? -1.842 -7.535 10.43 1 59.75 212 LYS A N 1
ATOM 1616 C CA . LYS A 1 212 ? -3.057 -7.527 11.242 1 59.75 212 LYS A CA 1
ATOM 1617 C C . LYS A 1 212 ? -4.203 -8.227 10.523 1 59.75 212 LYS A C 1
ATOM 1619 O O . LYS A 1 212 ? -4.965 -8.977 11.133 1 59.75 212 LYS A O 1
ATOM 1624 N N . PRO A 1 213 ? -4.527 -8.039 9.25 1 73.31 213 PRO A N 1
ATOM 1625 C CA . PRO A 1 213 ? -5.973 -8.219 9.086 1 73.31 213 PRO A CA 1
ATOM 1626 C C . PRO A 1 213 ? -6.355 -9.664 8.789 1 73.31 213 PRO A C 1
ATOM 1628 O O . PRO A 1 213 ? -7.215 -9.914 7.934 1 73.31 213 PRO A O 1
ATOM 1631 N N . LEU A 1 214 ? -5.711 -10.602 9.523 1 82.31 214 LEU A N 1
ATOM 1632 C CA . LEU A 1 214 ? -5.977 -11.992 9.172 1 82.31 214 LEU A CA 1
ATOM 1633 C C . LEU A 1 214 ? -7.379 -12.406 9.609 1 82.31 214 LEU A C 1
ATOM 1635 O O . LEU A 1 214 ? -7.852 -13.484 9.258 1 82.31 214 LEU A O 1
ATOM 1639 N N . GLU A 1 215 ? -8.023 -11.539 10.312 1 85.75 215 GLU A N 1
ATOM 1640 C CA . GLU A 1 215 ? -9.383 -11.805 10.766 1 85.75 215 GLU A CA 1
ATOM 1641 C C . GLU A 1 215 ? -10.406 -11.414 9.703 1 85.75 215 GLU A C 1
ATOM 1643 O O . GLU A 1 215 ? -11.586 -11.742 9.812 1 85.75 215 GLU A O 1
ATOM 1648 N N . LYS A 1 216 ? -9.977 -10.711 8.727 1 88.06 216 LYS A N 1
ATOM 1649 C CA . LYS A 1 216 ? -10.859 -10.305 7.637 1 88.06 216 LYS A CA 1
ATOM 1650 C C . LYS A 1 216 ? -11.156 -11.477 6.703 1 88.06 216 LYS A C 1
ATOM 1652 O O . LYS A 1 216 ? -10.305 -12.344 6.508 1 88.06 216 LYS A O 1
ATOM 1657 N N . ILE A 1 217 ? -12.273 -11.484 6.051 1 91.94 217 ILE A N 1
ATOM 1658 C CA . ILE A 1 217 ? -12.719 -12.648 5.281 1 91.94 217 ILE A CA 1
ATOM 1659 C C . ILE A 1 217 ? -11.945 -12.727 3.967 1 91.94 217 ILE A C 1
ATOM 1661 O O . ILE A 1 217 ? -12.102 -13.68 3.207 1 91.94 217 ILE A O 1
ATOM 1665 N N . GLY A 1 218 ? -11.195 -11.773 3.646 1 92.5 218 GLY A N 1
ATOM 1666 C CA . GLY A 1 218 ? -10.32 -11.727 2.488 1 92.5 218 GLY A CA 1
ATOM 1667 C C . GLY A 1 218 ? -9.258 -10.648 2.594 1 92.5 218 GLY A C 1
ATOM 1668 O O . GLY A 1 218 ? -9.477 -9.602 3.207 1 92.5 218 GLY A O 1
ATOM 1669 N N . GLY A 1 219 ? -8.211 -10.906 1.984 1 92.12 219 GLY A N 1
ATOM 1670 C CA . GLY A 1 219 ? -7.137 -9.93 2.041 1 92.12 219 GLY A CA 1
ATOM 1671 C C . GLY A 1 219 ? -5.945 -10.305 1.18 1 92.12 219 GLY A C 1
ATOM 1672 O O . GLY A 1 219 ? -5.863 -11.43 0.684 1 92.12 219 GLY A O 1
ATOM 1673 N N . ARG A 1 220 ? -5.164 -9.289 0.954 1 93.62 220 ARG A N 1
ATOM 1674 C CA . ARG A 1 220 ? -3.896 -9.438 0.242 1 93.62 220 ARG A CA 1
ATOM 1675 C C . ARG A 1 220 ? -2.797 -8.617 0.909 1 93.62 220 ARG A C 1
ATOM 1677 O O . ARG A 1 220 ? -3.043 -7.496 1.37 1 93.62 220 ARG A O 1
ATOM 1684 N N . ILE A 1 221 ? -1.697 -9.195 1.005 1 93.56 221 ILE A N 1
ATOM 1685 C CA . ILE A 1 221 ? -0.48 -8.5 1.403 1 93.56 221 ILE A CA 1
ATOM 1686 C C . ILE A 1 221 ? 0.52 -8.5 0.249 1 93.56 221 ILE A C 1
ATOM 1688 O O . ILE A 1 221 ? 1.071 -9.555 -0.098 1 93.56 221 ILE A O 1
ATOM 1692 N N . LEU A 1 222 ? 0.716 -7.332 -0.245 1 94.94 222 LEU A N 1
ATOM 1693 C CA . LEU A 1 222 ? 1.537 -7.195 -1.442 1 94.94 222 LEU A CA 1
ATOM 1694 C C . LEU A 1 222 ? 2.895 -6.59 -1.104 1 94.94 222 LEU A C 1
ATOM 1696 O O . LEU A 1 222 ? 2.977 -5.43 -0.693 1 94.94 222 LEU A O 1
ATOM 1700 N N . GLY A 1 223 ? 3.922 -7.391 -1.307 1 94.69 223 GLY A N 1
ATOM 1701 C CA . GLY A 1 223 ? 5.289 -6.922 -1.145 1 94.69 223 GLY A CA 1
ATOM 1702 C C . GLY A 1 223 ? 6.094 -6.977 -2.43 1 94.69 223 GLY A C 1
ATOM 1703 O O . GLY A 1 223 ? 5.633 -7.52 -3.436 1 94.69 223 GLY A O 1
ATOM 1704 N N . GLY A 1 224 ? 7.25 -6.465 -2.283 1 95.5 224 GLY A N 1
ATOM 1705 C CA . GLY A 1 224 ? 8.102 -6.422 -3.459 1 95.5 224 GLY A CA 1
ATOM 1706 C C . GLY A 1 224 ? 8.773 -7.75 -3.756 1 95.5 224 GLY A C 1
ATOM 1707 O O . GLY A 1 224 ? 9.32 -7.945 -4.848 1 95.5 224 GLY A O 1
ATOM 1708 N N . SER A 1 225 ? 8.703 -8.641 -2.752 1 97.94 225 SER A N 1
ATOM 1709 C CA . SER A 1 225 ? 9.406 -9.906 -2.934 1 97.94 225 SER A CA 1
ATOM 1710 C C . SER A 1 225 ? 8.492 -11.094 -2.648 1 97.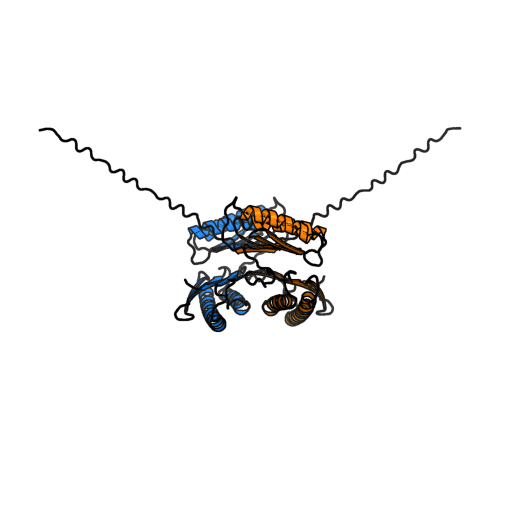94 225 SER A C 1
ATOM 1712 O O . SER A 1 225 ? 8.828 -12.234 -2.965 1 97.94 225 SER A O 1
ATOM 1714 N N . CYS A 1 226 ? 7.391 -10.82 -1.999 1 97.94 226 CYS A N 1
ATOM 1715 C CA . CYS A 1 226 ? 6.465 -11.906 -1.669 1 97.94 226 CYS A CA 1
ATOM 1716 C C . CYS A 1 226 ? 5.051 -11.375 -1.489 1 97.94 226 CYS A C 1
ATOM 1718 O O . CYS A 1 226 ? 4.855 -10.188 -1.205 1 97.94 226 CYS A O 1
ATOM 1720 N N . ASN A 1 227 ? 4.141 -12.242 -1.697 1 97 227 ASN A N 1
ATOM 1721 C CA . ASN A 1 227 ? 2.729 -11.875 -1.665 1 97 227 ASN A CA 1
ATOM 1722 C C . ASN A 1 227 ? 1.879 -12.953 -1 1 97 227 ASN A C 1
ATOM 1724 O O . ASN A 1 227 ? 2.148 -14.141 -1.153 1 97 227 ASN A O 1
ATOM 1728 N N . VAL A 1 228 ? 0.909 -12.469 -0.309 1 96.5 228 VAL A N 1
ATOM 1729 C CA . VAL A 1 228 ? -0.033 -13.336 0.39 1 96.5 228 VAL A CA 1
ATOM 1730 C C . VAL A 1 228 ? -1.464 -12.938 0.033 1 96.5 228 VAL A C 1
ATOM 1732 O O . VAL A 1 228 ? -1.775 -11.75 -0.076 1 96.5 228 VAL A O 1
ATOM 1735 N N . MET A 1 229 ? -2.297 -13.961 -0.125 1 96.06 229 MET A N 1
ATOM 1736 C CA . MET A 1 229 ? -3.709 -13.711 -0.403 1 96.06 229 MET A CA 1
ATOM 1737 C C . MET A 1 229 ? -4.586 -14.766 0.264 1 96.06 229 MET A C 1
ATOM 1739 O O . MET A 1 229 ? -4.207 -15.93 0.35 1 96.06 229 MET A O 1
ATOM 1743 N N . TRP A 1 230 ? -5.73 -14.328 0.701 1 95.06 230 TRP A N 1
ATOM 1744 C CA . TRP A 1 230 ? -6.73 -15.273 1.186 1 95.06 230 TRP A CA 1
ATOM 1745 C C . TRP A 1 230 ? -8.141 -14.75 0.927 1 95.06 230 TRP A C 1
ATOM 1747 O O . TRP A 1 230 ? -8.344 -13.539 0.784 1 95.06 230 TRP A O 1
ATOM 1757 N N . GLU A 1 231 ? -9.039 -15.695 0.833 1 94.62 231 GLU A N 1
ATOM 1758 C CA . GLU A 1 231 ? -10.453 -15.359 0.661 1 94.62 231 GLU A CA 1
ATOM 1759 C C . GLU A 1 231 ? -11.344 -16.531 1.066 1 94.62 231 GLU A C 1
ATOM 1761 O O . GLU A 1 231 ? -10.898 -17.672 1.108 1 94.62 231 GLU A O 1
ATOM 1766 N N . ILE A 1 232 ? -12.5 -16.188 1.388 1 93.25 232 ILE A N 1
ATOM 1767 C CA . ILE A 1 232 ? -13.469 -17.25 1.609 1 93.25 232 ILE A CA 1
ATOM 1768 C C . ILE A 1 232 ? -13.883 -17.859 0.271 1 93.25 232 ILE A C 1
ATOM 1770 O O . ILE A 1 232 ? -14.141 -17.141 -0.695 1 93.25 232 ILE A O 1
ATOM 1774 N N . LYS A 1 233 ? -13.867 -19.156 0.345 1 88.69 233 LYS A N 1
ATOM 1775 C CA . LYS A 1 233 ? -14.305 -19.859 -0.857 1 88.69 233 LYS A CA 1
ATOM 1776 C C . LYS A 1 233 ? -15.82 -19.859 -0.973 1 88.69 233 LYS A C 1
ATOM 1778 O O . LYS A 1 233 ? -16.531 -20.062 0.018 1 88.69 233 LYS A O 1
ATOM 1783 N N . SER A 1 234 ? -16.406 -19.281 -2.02 1 69.62 234 SER A N 1
ATOM 1784 C CA . SER A 1 234 ? -17.844 -19.312 -2.277 1 69.62 234 SER A CA 1
ATOM 1785 C C . SER A 1 234 ? -18.312 -20.719 -2.609 1 69.62 234 SER A C 1
ATOM 1787 O O . SER A 1 234 ? -17.547 -21.547 -3.117 1 69.62 234 SER A O 1
ATOM 1789 N N . MET B 1 1 ? 30 78.938 -20.844 1 34.03 1 MET B N 1
ATOM 1790 C CA . MET B 1 1 ? 29.203 78.438 -19.75 1 34.03 1 MET B CA 1
ATOM 1791 C C . MET B 1 1 ? 28.469 77.125 -20.172 1 34.03 1 MET B C 1
ATOM 1793 O O . MET B 1 1 ? 27.438 77.25 -20.859 1 34.03 1 MET B O 1
ATOM 1797 N N . ALA B 1 2 ? 29.297 76.125 -20.688 1 39.38 2 ALA B N 1
ATOM 1798 C CA . ALA B 1 2 ? 29 74.812 -21.234 1 39.38 2 ALA B CA 1
ATOM 1799 C C . ALA B 1 2 ? 28.219 73.938 -20.25 1 39.38 2 ALA B C 1
ATOM 1801 O O . ALA B 1 2 ? 28.641 73.812 -19.094 1 39.38 2 ALA B O 1
ATOM 1802 N N . SER B 1 3 ? 26.875 74 -20.344 1 40.56 3 SER B N 1
ATOM 1803 C CA . SER B 1 3 ? 25.844 73.25 -19.641 1 40.56 3 SER B CA 1
ATOM 1804 C C . SER B 1 3 ? 26.078 71.75 -19.766 1 40.56 3 SER B C 1
ATOM 1806 O O . SER B 1 3 ? 26.094 71.25 -20.859 1 40.56 3 SER B O 1
ATOM 1808 N N . PHE B 1 4 ? 27.016 71.188 -18.953 1 44.16 4 PHE B N 1
ATOM 1809 C CA . PHE B 1 4 ? 27.234 69.75 -18.797 1 44.16 4 PHE B CA 1
ATOM 1810 C C . PHE B 1 4 ? 25.922 69.062 -18.484 1 44.16 4 PHE B C 1
ATOM 1812 O O . PHE B 1 4 ? 25.25 69.375 -17.5 1 44.16 4 PHE B O 1
ATOM 1819 N N . THR B 1 5 ? 25.172 68.625 -19.547 1 45.09 5 THR B N 1
ATOM 1820 C CA . THR B 1 5 ? 24.016 67.688 -19.547 1 45.09 5 THR B CA 1
ATOM 1821 C C . THR B 1 5 ? 24.312 66.5 -18.688 1 45.09 5 THR B C 1
ATOM 1823 O O . THR B 1 5 ? 25.281 65.75 -18.922 1 45.09 5 THR B O 1
ATOM 1826 N N . ASN B 1 6 ? 24.078 66.562 -17.375 1 44.22 6 ASN B N 1
ATOM 1827 C CA . ASN B 1 6 ? 24.062 65.438 -16.453 1 44.22 6 ASN B CA 1
ATOM 1828 C C . ASN B 1 6 ? 23.188 64.312 -16.969 1 44.22 6 ASN B C 1
ATOM 1830 O O . ASN B 1 6 ? 21.984 64.438 -17.141 1 44.22 6 ASN B O 1
ATOM 1834 N N . ILE B 1 7 ? 23.688 63.469 -17.938 1 45.53 7 ILE B N 1
ATOM 1835 C CA . ILE B 1 7 ? 23.062 62.188 -18.281 1 45.53 7 ILE B CA 1
ATOM 1836 C C . ILE B 1 7 ? 22.812 61.375 -17 1 45.53 7 ILE B C 1
ATOM 1838 O O . ILE B 1 7 ? 23.75 61.031 -16.297 1 45.53 7 ILE B O 1
ATOM 1842 N N . SER B 1 8 ? 21.75 61.719 -16.297 1 40.75 8 SER B N 1
ATOM 1843 C CA . SER B 1 8 ? 21.25 60.812 -15.25 1 40.75 8 SER B CA 1
ATOM 1844 C C . SER B 1 8 ? 21.156 59.375 -15.742 1 40.75 8 SER B C 1
ATOM 1846 O O . SER B 1 8 ? 20.422 59.094 -16.703 1 40.75 8 SER B O 1
ATOM 1848 N N . ILE B 1 9 ? 22.234 58.656 -15.664 1 43.75 9 ILE B N 1
ATOM 1849 C CA . ILE B 1 9 ? 22.219 57.219 -15.789 1 43.75 9 ILE B CA 1
ATOM 1850 C C . ILE B 1 9 ? 21.109 56.656 -14.898 1 43.75 9 ILE B C 1
ATOM 1852 O O . ILE B 1 9 ? 21.172 56.75 -13.672 1 43.75 9 ILE B O 1
ATOM 1856 N N . CYS B 1 10 ? 19.828 56.75 -15.367 1 42.53 10 CYS B N 1
ATOM 1857 C CA . CYS B 1 10 ? 18.797 55.875 -14.797 1 42.53 10 CYS B CA 1
ATOM 1858 C C . CYS B 1 10 ? 19.328 54.469 -14.617 1 42.53 10 CYS B C 1
ATOM 1860 O O . CYS B 1 10 ? 19.625 53.781 -15.602 1 42.53 10 CYS B O 1
ATOM 1862 N N . LEU B 1 11 ? 20.109 54.219 -13.578 1 42 11 LEU B N 1
ATOM 1863 C CA . LEU B 1 11 ? 20.344 52.844 -13.117 1 42 11 LEU B CA 1
ATOM 1864 C C . LEU B 1 11 ? 19.062 52.031 -13.164 1 42 11 LEU B C 1
ATOM 1866 O O . LEU B 1 11 ? 18.156 52.219 -12.344 1 42 11 LEU B O 1
ATOM 1870 N N . ILE B 1 12 ? 18.547 51.75 -14.375 1 43.03 12 ILE B N 1
ATOM 1871 C CA . ILE B 1 12 ? 17.594 50.656 -14.484 1 43.03 12 ILE B CA 1
ATOM 1872 C C . ILE B 1 12 ? 18.062 49.469 -13.625 1 43.03 12 ILE B C 1
ATOM 1874 O O . ILE B 1 12 ? 19.094 48.875 -13.906 1 43.03 12 ILE B O 1
ATOM 1878 N N . SER B 1 13 ? 17.906 49.625 -12.305 1 40.84 13 SER B N 1
ATOM 1879 C CA . SER B 1 13 ? 17.984 48.406 -11.5 1 40.84 13 SER B CA 1
ATOM 1880 C C . SER B 1 13 ? 17.234 47.281 -12.164 1 40.84 13 SER B C 1
ATOM 1882 O O . SER B 1 13 ? 16.016 47.344 -12.336 1 40.84 13 SER B O 1
ATOM 1884 N N . LEU B 1 14 ? 17.891 46.656 -13.156 1 42.28 14 LEU B N 1
ATOM 1885 C CA . LEU B 1 14 ? 17.438 45.344 -13.562 1 42.28 14 LEU B CA 1
ATOM 1886 C C . LEU B 1 14 ? 17.109 44.469 -12.352 1 42.28 14 LEU B C 1
ATOM 1888 O O . LEU B 1 14 ? 18 43.969 -11.664 1 42.28 14 LEU B O 1
ATOM 1892 N N . PHE B 1 15 ? 16.047 44.938 -11.625 1 41.22 15 PHE B N 1
ATOM 1893 C CA . PHE B 1 15 ? 15.484 43.938 -10.727 1 41.22 15 PHE B CA 1
ATOM 1894 C C . PHE B 1 15 ? 15.406 42.594 -11.422 1 41.22 15 PHE B C 1
ATOM 1896 O O . PHE B 1 15 ? 14.602 42.406 -12.336 1 41.22 15 PHE B O 1
ATOM 1903 N N . THR B 1 16 ? 16.531 41.906 -11.516 1 39.56 16 THR B N 1
ATOM 1904 C CA . THR B 1 16 ? 16.469 40.469 -11.844 1 39.56 16 THR B CA 1
ATOM 1905 C C . THR B 1 16 ? 15.375 39.781 -11.031 1 39.56 16 THR B C 1
ATOM 1907 O O . THR B 1 16 ? 15.5 39.625 -9.812 1 39.56 16 THR B O 1
ATOM 1910 N N . PHE B 1 17 ? 14.133 40.031 -11.398 1 38.5 17 PHE B N 1
ATOM 1911 C CA . PHE B 1 17 ? 13.117 39.094 -10.953 1 38.5 17 PHE B CA 1
ATOM 1912 C C . PHE B 1 17 ? 13.594 37.656 -11.125 1 38.5 17 PHE B C 1
ATOM 1914 O O . PHE B 1 17 ? 13.641 37.156 -12.25 1 38.5 17 PHE B O 1
ATOM 1921 N N . THR B 1 18 ? 14.531 37.25 -10.297 1 37.53 18 THR B N 1
ATOM 1922 C CA . THR B 1 18 ? 14.727 35.812 -10.25 1 37.53 18 THR B CA 1
ATOM 1923 C C . THR B 1 18 ? 13.391 35.094 -10.047 1 37.53 18 THR B C 1
ATOM 1925 O O . THR B 1 18 ? 12.797 35.156 -8.977 1 37.53 18 THR B O 1
ATOM 1928 N N . LEU B 1 19 ? 12.594 35.031 -11.055 1 37.31 19 LEU B N 1
ATOM 1929 C CA . LEU B 1 19 ? 11.539 34.031 -11.016 1 37.31 19 LEU B CA 1
ATOM 1930 C C . LEU B 1 19 ? 12.062 32.719 -10.453 1 37.31 19 LEU B C 1
ATOM 1932 O O . LEU B 1 19 ? 12.781 31.984 -11.141 1 37.31 19 LEU B O 1
ATOM 1936 N N . PHE B 1 20 ? 12.297 32.75 -9.18 1 34.75 20 PHE B N 1
ATOM 1937 C CA . PHE B 1 20 ? 12.359 31.406 -8.609 1 34.75 20 PHE B CA 1
ATOM 1938 C C . PHE B 1 20 ? 11.219 30.547 -9.141 1 34.75 20 PHE B C 1
ATOM 1940 O O . PHE B 1 20 ? 10.062 30.703 -8.727 1 34.75 20 PHE B O 1
ATOM 1947 N N . LEU B 1 21 ? 11.219 30.203 -10.391 1 35.56 21 LEU B N 1
ATOM 1948 C CA . LEU B 1 21 ? 10.352 29.078 -10.719 1 35.56 21 LEU B CA 1
ATOM 1949 C C . LEU B 1 21 ? 10.383 28.031 -9.609 1 35.56 21 LEU B C 1
ATOM 1951 O O . LEU B 1 21 ? 11.352 27.281 -9.484 1 35.56 21 LEU B O 1
ATOM 1955 N N . HIS B 1 22 ? 9.836 28.359 -8.461 1 34.5 22 HIS B N 1
ATOM 1956 C CA . HIS B 1 22 ? 9.484 27.219 -7.621 1 34.5 22 HIS B CA 1
ATOM 1957 C C . HIS B 1 22 ? 8.922 26.078 -8.461 1 34.5 22 HIS B C 1
ATOM 1959 O O . HIS B 1 22 ? 7.848 26.203 -9.055 1 34.5 22 HIS B O 1
ATOM 1965 N N . ALA B 1 23 ? 9.719 25.453 -9.219 1 35.5 23 ALA B N 1
ATOM 1966 C CA . ALA B 1 23 ? 9.188 24.172 -9.68 1 35.5 23 ALA B CA 1
ATOM 1967 C C . ALA B 1 23 ? 8.203 23.594 -8.664 1 35.5 23 ALA B C 1
ATOM 1969 O O . ALA B 1 23 ? 8.539 23.438 -7.492 1 35.5 23 ALA B O 1
ATOM 1970 N N . SER B 1 24 ? 6.965 23.969 -8.688 1 39.88 24 SER B N 1
ATOM 1971 C CA . SER B 1 24 ? 5.965 23.344 -7.828 1 39.88 24 SER B CA 1
ATOM 1972 C C . SER B 1 24 ? 6.34 21.906 -7.496 1 39.88 24 SER B C 1
ATOM 1974 O O . SER B 1 24 ? 6.434 21.062 -8.391 1 39.88 24 SER B O 1
ATOM 1976 N N . VAL B 1 25 ? 7.363 21.703 -6.672 1 43.31 25 VAL B N 1
ATOM 1977 C CA . VAL B 1 25 ? 7.652 20.359 -6.156 1 43.31 25 VAL B CA 1
ATOM 1978 C C . VAL B 1 25 ? 6.355 19.578 -6.008 1 43.31 25 VAL B C 1
ATOM 1980 O O . VAL B 1 25 ? 5.578 19.812 -5.082 1 43.31 25 VAL B O 1
ATOM 1983 N N . ALA B 1 26 ? 5.773 19.328 -7.227 1 51.25 26 ALA B N 1
ATOM 1984 C CA . ALA B 1 26 ? 4.574 18.5 -7.184 1 51.25 26 ALA B CA 1
ATOM 1985 C C . ALA B 1 26 ? 4.738 17.359 -6.188 1 51.25 26 ALA B C 1
ATOM 1987 O O . ALA B 1 26 ? 5.793 16.719 -6.133 1 51.25 26 ALA B O 1
ATOM 1988 N N . ALA B 1 27 ? 3.861 17.328 -5.227 1 68.94 27 ALA B N 1
ATOM 1989 C CA . ALA B 1 27 ? 3.826 16.281 -4.215 1 68.94 27 ALA B CA 1
ATOM 1990 C C . ALA B 1 27 ? 3.934 14.898 -4.855 1 68.94 27 ALA B C 1
ATOM 1992 O O . ALA B 1 27 ? 3.26 14.609 -5.848 1 68.94 27 ALA B O 1
ATOM 1993 N N . ASP B 1 28 ? 4.969 14.188 -4.461 1 80.5 28 ASP B N 1
ATOM 1994 C CA . ASP B 1 28 ? 5.184 12.836 -4.969 1 80.5 28 ASP B CA 1
ATOM 1995 C C . ASP B 1 28 ? 3.961 11.961 -4.719 1 80.5 28 ASP B C 1
ATOM 1997 O O . ASP B 1 28 ? 3.338 12.039 -3.658 1 80.5 28 ASP B O 1
ATOM 2001 N N . HIS B 1 29 ? 3.592 11.32 -5.785 1 87.62 29 HIS B N 1
ATOM 2002 C CA . HIS B 1 29 ? 2.551 10.312 -5.617 1 87.62 29 HIS B CA 1
ATOM 2003 C C . HIS B 1 29 ? 3.066 9.109 -4.828 1 87.62 29 HIS B C 1
ATOM 2005 O O . HIS B 1 29 ? 4.129 8.57 -5.137 1 87.62 29 HIS B O 1
ATOM 2011 N N . LEU B 1 30 ? 2.33 8.695 -3.83 1 89.75 30 LEU B N 1
ATOM 2012 C CA . LEU B 1 30 ? 2.811 7.676 -2.906 1 89.75 30 LEU B CA 1
ATOM 2013 C C . LEU B 1 30 ? 2.082 6.352 -3.127 1 89.75 30 LEU B C 1
ATOM 2015 O O . LEU B 1 30 ? 2.619 5.285 -2.828 1 89.75 30 LEU B O 1
ATOM 2019 N N . GLY B 1 31 ? 0.867 6.438 -3.57 1 89.19 31 GLY B N 1
ATOM 2020 C CA . GLY B 1 31 ? 0.091 5.227 -3.779 1 89.19 31 GLY B CA 1
ATOM 2021 C C . GLY B 1 31 ? -1.386 5.492 -4 1 89.19 31 GLY B C 1
ATOM 2022 O O . GLY B 1 31 ? -1.843 6.629 -3.865 1 89.19 31 GLY B O 1
ATOM 2023 N N . TYR B 1 32 ? -2.068 4.418 -4.398 1 89.69 32 TYR B N 1
ATOM 2024 C CA . TYR B 1 32 ? -3.516 4.5 -4.562 1 89.69 32 TYR B CA 1
ATOM 2025 C C . TYR B 1 32 ? -4.156 3.125 -4.434 1 89.69 32 TYR B C 1
ATOM 2027 O O . TYR B 1 32 ? -3.465 2.105 -4.453 1 89.69 32 TYR B O 1
ATOM 2035 N N . SER B 1 33 ? -5.508 3.104 -4.23 1 88.94 33 SER B N 1
ATOM 2036 C CA . SER B 1 33 ? -6.301 1.88 -4.27 1 88.94 33 SER B CA 1
ATOM 2037 C C . SER B 1 33 ? -7.703 2.146 -4.812 1 88.94 33 SER B C 1
ATOM 2039 O O . SER B 1 33 ? -8.328 3.15 -4.461 1 88.94 33 SER B O 1
ATOM 2041 N N . CYS B 1 34 ? -8.047 1.233 -5.629 1 87.81 34 CYS B N 1
ATOM 2042 C CA . CYS B 1 34 ? -9.453 1.244 -6.035 1 87.81 34 CYS B CA 1
ATOM 2043 C C . CYS B 1 34 ? -10.305 0.443 -5.062 1 87.81 34 CYS B C 1
ATOM 2045 O O . CYS B 1 34 ? -10.43 -0.776 -5.195 1 87.81 34 CYS B O 1
ATOM 2047 N N . ILE B 1 35 ? -10.844 0.935 -4.07 1 82.31 35 ILE B N 1
ATOM 2048 C CA . ILE B 1 35 ? -11.43 0.281 -2.906 1 82.31 35 ILE B CA 1
ATOM 2049 C C . ILE B 1 35 ? -12.852 -0.189 -3.236 1 82.31 35 ILE B C 1
ATOM 2051 O O . ILE B 1 35 ? -13.445 -0.958 -2.479 1 82.31 35 ILE B O 1
ATOM 2055 N N . ASN B 1 36 ? -13.539 0.18 -4.219 1 73.31 36 ASN B N 1
ATOM 2056 C CA . ASN B 1 36 ? -14.789 -0.368 -4.738 1 73.31 36 ASN B CA 1
ATOM 2057 C C . ASN B 1 36 ? -14.719 -0.586 -6.246 1 73.31 36 ASN B C 1
ATOM 2059 O O . ASN B 1 36 ? -14.836 0.364 -7.023 1 73.31 36 ASN B O 1
ATOM 2063 N N . GLN B 1 37 ? -14.641 -1.874 -6.504 1 65.88 37 GLN B N 1
ATOM 2064 C CA . GLN B 1 37 ? -14.344 -2.172 -7.898 1 65.88 37 GLN B CA 1
ATOM 2065 C C . GLN B 1 37 ? -15.617 -2.236 -8.734 1 65.88 37 GLN B C 1
ATOM 2067 O O . GLN B 1 37 ? -15.578 -2.586 -9.914 1 65.88 37 GLN B O 1
ATOM 2072 N N . GLN B 1 38 ? -16.656 -1.89 -8.031 1 70.31 38 GLN B N 1
ATOM 2073 C CA . GLN B 1 38 ? -17.828 -1.809 -8.875 1 70.31 38 GLN B CA 1
ATOM 2074 C C . GLN B 1 38 ? -17.703 -0.684 -9.898 1 70.31 38 GLN B C 1
ATOM 2076 O O . GLN B 1 38 ? -17.156 0.377 -9.594 1 70.31 38 GLN B O 1
ATOM 2081 N N . ASN B 1 39 ? -18 -1.049 -11.156 1 67.94 39 ASN B N 1
ATOM 2082 C CA . ASN B 1 39 ? -17.781 -0.123 -12.266 1 67.94 39 ASN B CA 1
ATOM 2083 C C . ASN B 1 39 ? -19.031 0.722 -12.539 1 67.94 39 ASN B C 1
ATOM 2085 O O . ASN B 1 39 ? -20.141 0.297 -12.242 1 67.94 39 ASN B O 1
ATOM 2089 N N . PHE B 1 40 ? -18.75 2.016 -12.719 1 68.94 40 PHE B N 1
ATOM 2090 C CA . PHE B 1 40 ? -19.812 2.818 -13.305 1 68.94 40 PHE B CA 1
ATOM 2091 C C . PHE B 1 40 ? -19.531 3.096 -14.773 1 68.94 40 PHE B C 1
ATOM 2093 O O . PHE B 1 40 ? -18.406 2.953 -15.234 1 68.94 40 PHE B O 1
ATOM 2100 N N . THR B 1 41 ? -20.625 3.215 -15.492 1 69.25 41 THR B N 1
ATOM 2101 C CA . THR B 1 41 ? -20.484 3.529 -16.906 1 69.25 41 THR B CA 1
ATOM 2102 C C . THR B 1 41 ? -20.328 5.031 -17.109 1 69.25 41 THR B C 1
ATOM 2104 O O . THR B 1 41 ? -20.906 5.832 -16.375 1 69.25 41 THR B O 1
ATOM 2107 N N . VAL B 1 42 ? -19.453 5.23 -18.109 1 67.94 42 VAL B N 1
ATOM 2108 C CA . VAL B 1 42 ? -19.25 6.621 -18.5 1 67.94 42 VAL B CA 1
ATOM 2109 C C . VAL B 1 42 ? -20.594 7.246 -18.891 1 67.94 42 VAL B C 1
ATOM 2111 O O . VAL B 1 42 ? -21.406 6.617 -19.562 1 67.94 42 VAL B O 1
ATOM 2114 N N . GLY B 1 43 ? -20.844 8.422 -18.484 1 70.81 43 GLY B N 1
ATOM 2115 C CA . GLY B 1 43 ? -22.047 9.156 -18.812 1 70.81 43 GLY B CA 1
ATOM 2116 C C . GLY B 1 43 ? -23.172 8.914 -17.844 1 70.81 43 GLY B C 1
ATOM 2117 O O . GLY B 1 43 ? -24.281 9.422 -18.031 1 70.81 43 GLY B O 1
ATOM 2118 N N . THR B 1 44 ? -22.812 8.188 -16.891 1 78.69 44 THR B N 1
ATOM 2119 C CA . THR B 1 44 ? -23.828 7.883 -15.891 1 78.69 44 THR B CA 1
ATOM 2120 C C . THR B 1 44 ? -23.953 9.016 -14.875 1 78.69 44 THR B C 1
ATOM 2122 O O . THR B 1 44 ? -23.062 9.867 -14.781 1 78.69 44 THR B O 1
ATOM 2125 N N . PRO B 1 45 ? -25.078 9.117 -14.211 1 86.19 45 PRO B N 1
ATOM 2126 C CA . PRO B 1 45 ? -25.266 10.102 -13.148 1 86.19 45 PRO B CA 1
ATOM 2127 C C . PRO B 1 45 ? -24.141 10.055 -12.102 1 86.19 45 PRO B C 1
ATOM 2129 O O . PRO B 1 45 ? -23.75 11.094 -11.57 1 86.19 45 PRO B O 1
ATOM 2132 N N . TYR B 1 46 ? -23.578 8.969 -11.969 1 90.94 46 TYR B N 1
ATOM 2133 C CA . TYR B 1 46 ? -22.516 8.852 -10.977 1 90.94 46 TYR B CA 1
ATOM 2134 C C . TYR B 1 46 ? -21.281 9.656 -11.398 1 90.94 46 TYR B C 1
ATOM 2136 O O . TYR B 1 46 ? -20.688 10.359 -10.586 1 90.94 46 TYR B O 1
ATOM 2144 N N . GLU B 1 47 ? -20.938 9.484 -12.641 1 89.94 47 GLU B N 1
ATOM 2145 C CA . GLU B 1 47 ? -19.766 10.203 -13.125 1 89.94 47 GLU B CA 1
ATOM 2146 C C . GLU B 1 47 ? -19.953 11.711 -12.992 1 89.94 47 GLU B C 1
ATOM 2148 O O . GLU B 1 47 ? -19.016 12.43 -12.609 1 89.94 47 GLU B O 1
ATOM 2153 N N . LEU B 1 48 ? -21.094 12.172 -13.32 1 91.31 48 LEU B N 1
ATOM 2154 C CA . LEU B 1 48 ? -21.375 13.594 -13.195 1 91.31 48 LEU B CA 1
ATOM 2155 C C . LEU B 1 48 ? -21.297 14.039 -11.742 1 91.31 48 LEU B C 1
ATOM 2157 O O . LEU B 1 48 ? -20.75 15.094 -11.438 1 91.31 48 LEU B O 1
ATOM 2161 N N . ASN B 1 49 ? -21.859 13.25 -10.914 1 94.69 49 ASN B N 1
ATOM 2162 C CA . ASN B 1 49 ? -21.797 13.547 -9.492 1 94.69 49 ASN B CA 1
ATOM 2163 C C . ASN B 1 49 ? -20.359 13.547 -8.977 1 94.69 49 ASN B C 1
ATOM 2165 O O . ASN B 1 49 ? -19.984 14.406 -8.18 1 94.69 49 ASN B O 1
ATOM 2169 N N . LEU B 1 50 ? -19.609 12.586 -9.516 1 94.69 50 LEU B N 1
ATOM 2170 C CA . LEU B 1 50 ? -18.219 12.484 -9.094 1 94.69 50 LEU B CA 1
ATOM 2171 C C . LEU B 1 50 ? -17.438 13.711 -9.539 1 94.69 50 LEU B C 1
ATOM 2173 O O . LEU B 1 50 ? -16.594 14.219 -8.797 1 94.69 50 LEU B O 1
ATOM 2177 N N . ASN B 1 51 ? -17.719 14.18 -10.711 1 93.25 51 ASN B N 1
ATOM 2178 C CA . ASN B 1 51 ? -17.062 15.398 -11.203 1 93.25 51 ASN B CA 1
ATOM 2179 C C . ASN B 1 51 ? -17.406 16.594 -10.32 1 93.25 51 ASN B C 1
ATOM 2181 O O . ASN B 1 51 ? -16.516 17.359 -9.953 1 93.25 51 ASN B O 1
ATOM 2185 N N . LYS B 1 52 ? -18.625 16.734 -10.023 1 96.06 52 LYS B N 1
ATOM 2186 C CA . LYS B 1 52 ? -19.062 17.812 -9.156 1 96.06 52 LYS B CA 1
ATOM 2187 C C . LYS B 1 52 ? -18.422 17.688 -7.77 1 96.06 52 LYS B C 1
ATOM 2189 O O . LYS B 1 52 ? -17.984 18.688 -7.191 1 96.06 52 LYS B O 1
ATOM 2194 N N . LEU B 1 53 ? -18.406 16.469 -7.273 1 97.5 53 LEU B N 1
ATOM 2195 C CA . LEU B 1 53 ? -17.828 16.203 -5.965 1 97.5 53 LEU B CA 1
ATOM 2196 C C . LEU B 1 53 ? -16.359 16.641 -5.926 1 97.5 53 LEU B C 1
ATOM 2198 O O . LEU B 1 53 ? -15.922 17.281 -4.961 1 97.5 53 LEU B O 1
ATOM 2202 N N . THR B 1 54 ? -15.633 16.297 -6.945 1 96.38 54 THR B N 1
ATOM 2203 C CA . THR B 1 54 ? -14.211 16.609 -7 1 96.38 54 THR B CA 1
ATOM 2204 C C . THR B 1 54 ? -13.984 18.109 -6.949 1 96.38 54 THR B C 1
ATOM 2206 O O . THR B 1 54 ? -13.102 18.594 -6.238 1 96.38 54 THR B O 1
ATOM 2209 N N . GLY B 1 55 ? -14.805 18.859 -7.641 1 95.38 55 GLY B N 1
ATOM 2210 C CA . GLY B 1 55 ? -14.719 20.297 -7.586 1 95.38 55 GLY B CA 1
ATOM 2211 C C . GLY B 1 55 ? -15.047 20.875 -6.215 1 95.38 55 GLY B C 1
ATOM 2212 O O . GLY B 1 55 ? -14.391 21.812 -5.754 1 95.38 55 GLY B O 1
ATOM 2213 N N . LEU B 1 56 ? -16.031 20.328 -5.555 1 97.06 56 LEU B N 1
ATOM 2214 C CA . LEU B 1 56 ? -16.422 20.781 -4.227 1 97.06 56 LEU B CA 1
ATOM 2215 C C . LEU B 1 56 ? -15.312 20.531 -3.213 1 97.06 56 LEU B C 1
ATOM 2217 O O . LEU B 1 56 ? -15.039 21.391 -2.373 1 97.06 56 LEU B O 1
ATOM 2221 N N . ILE B 1 57 ? -14.672 19.375 -3.311 1 97.56 57 ILE B N 1
ATOM 2222 C CA . ILE B 1 57 ? -13.602 19.047 -2.377 1 97.56 57 ILE B CA 1
ATOM 2223 C C . ILE B 1 57 ? -12.43 20 -2.57 1 97.56 57 ILE B C 1
ATOM 2225 O O . ILE B 1 57 ? -11.828 20.453 -1.598 1 97.56 57 ILE B O 1
ATOM 2229 N N . ASP B 1 58 ? -12.195 20.344 -3.783 1 95 58 ASP B N 1
ATOM 2230 C CA . ASP B 1 58 ? -11.164 21.328 -4.074 1 95 58 ASP B CA 1
ATOM 2231 C C . ASP B 1 58 ? -11.453 22.641 -3.367 1 95 58 ASP B C 1
ATOM 2233 O O . ASP B 1 58 ? -10.562 23.219 -2.73 1 95 58 ASP B O 1
ATOM 2237 N N . TYR B 1 59 ? -12.641 23.031 -3.463 1 94.56 59 TYR B N 1
ATOM 2238 C CA . TYR B 1 59 ? -13.062 24.297 -2.889 1 94.56 59 TYR B CA 1
ATOM 2239 C C . TYR B 1 59 ? -13.023 24.25 -1.365 1 94.56 59 TYR B C 1
ATOM 2241 O O . TYR B 1 59 ? -12.523 25.172 -0.718 1 94.56 59 TYR B O 1
ATOM 2249 N N . LEU B 1 60 ? -13.477 23.172 -0.808 1 95.38 60 LEU B N 1
ATOM 2250 C CA . LEU B 1 60 ? -13.672 23.078 0.635 1 95.38 60 LEU B CA 1
ATOM 2251 C C . LEU B 1 60 ? -12.336 22.875 1.349 1 95.38 60 LEU B C 1
ATOM 2253 O O . LEU B 1 60 ? -12.195 23.219 2.521 1 95.38 60 LEU B O 1
ATOM 2257 N N . THR B 1 61 ? -11.391 22.281 0.69 1 95.12 61 THR B N 1
ATOM 2258 C CA . THR B 1 61 ? -10.125 21.969 1.338 1 95.12 61 THR B CA 1
ATOM 2259 C C . THR B 1 61 ? -9.234 23.203 1.427 1 95.12 61 THR B C 1
ATOM 2261 O O . THR B 1 61 ? -8.352 23.281 2.281 1 95.12 61 THR B O 1
ATOM 2264 N N . GLN B 1 62 ? -9.375 24.188 0.636 1 84.94 62 GLN B N 1
ATOM 2265 C CA . GLN B 1 62 ? -8.516 25.359 0.495 1 84.94 62 GLN B CA 1
ATOM 2266 C C . GLN B 1 62 ? -8.375 26.094 1.819 1 84.94 62 GLN B C 1
ATOM 2268 O O . GLN B 1 62 ? -7.266 26.438 2.238 1 84.94 62 GLN B O 1
ATOM 2273 N N . PRO B 1 63 ? -9.422 26.328 2.568 1 82.06 63 PRO B N 1
ATOM 2274 C CA . PRO B 1 63 ? -9.305 27.172 3.762 1 82.06 63 PRO B CA 1
ATOM 2275 C C . PRO B 1 63 ? -8.617 26.453 4.922 1 82.06 63 PRO B C 1
ATOM 2277 O O . PRO B 1 63 ? -7.855 27.062 5.672 1 82.06 63 PRO B O 1
ATOM 2280 N N . SER B 1 64 ? -8.812 25.188 5.07 1 88.81 64 SER B N 1
ATOM 2281 C CA . SER B 1 64 ? -8.453 24.562 6.336 1 88.81 64 SER B CA 1
ATOM 2282 C C . SER B 1 64 ? -7.59 23.328 6.113 1 88.81 64 SER B C 1
ATOM 2284 O O . SER B 1 64 ? -7.059 22.75 7.066 1 88.81 64 SER B O 1
ATOM 2286 N N . GLY B 1 65 ? -7.469 22.875 4.859 1 95.81 65 GLY B N 1
ATOM 2287 C CA . GLY B 1 65 ? -6.719 21.672 4.574 1 95.81 65 GLY B CA 1
ATOM 2288 C C . GLY B 1 65 ? -7.578 20.422 4.609 1 95.81 65 GLY B C 1
ATOM 2289 O O . GLY B 1 65 ? -7.066 19.312 4.457 1 95.81 65 GLY B O 1
ATOM 2290 N N . TYR B 1 66 ? -8.836 20.656 4.875 1 97.94 66 TYR B N 1
ATOM 2291 C CA . TYR B 1 66 ? -9.75 19.531 4.902 1 97.94 66 TYR B CA 1
ATOM 2292 C C . TYR B 1 66 ? -11.094 19.906 4.273 1 97.94 66 TYR B C 1
ATOM 2294 O O . TYR B 1 66 ? -11.602 21 4.484 1 97.94 66 TYR B O 1
ATOM 2302 N N . GLY B 1 67 ? -11.57 18.922 3.525 1 97.69 67 GLY B N 1
ATOM 2303 C CA . GLY B 1 67 ? -12.906 19.047 2.969 1 97.69 67 GLY B CA 1
ATOM 2304 C C . GLY B 1 67 ? -13.594 17.719 2.768 1 97.69 67 GLY B C 1
ATOM 2305 O O . GLY B 1 67 ? -12.953 16.719 2.402 1 97.69 67 GLY B O 1
ATOM 2306 N N . GLN B 1 68 ? -14.875 17.719 3.045 1 98.06 68 GLN B N 1
ATOM 2307 C CA . GLN B 1 68 ? -15.688 16.547 2.729 1 98.06 68 GLN B CA 1
ATOM 2308 C C . GLN B 1 68 ? -17.062 16.969 2.191 1 98.06 68 GLN B C 1
ATOM 2310 O O . GLN B 1 68 ? -17.562 18.031 2.535 1 98.06 68 GLN B O 1
ATOM 2315 N N . ALA B 1 69 ? -17.578 16.141 1.304 1 98.25 69 ALA B N 1
ATOM 2316 C CA . ALA B 1 69 ? -18.875 16.469 0.701 1 98.25 69 ALA B CA 1
ATOM 2317 C C . ALA B 1 69 ? -19.547 15.227 0.121 1 98.25 69 ALA B C 1
ATOM 2319 O O . ALA B 1 69 ? -18.906 14.172 -0.01 1 98.25 69 ALA B O 1
ATOM 2320 N N . SER B 1 70 ? -20.828 15.445 -0.085 1 97.88 70 SER B N 1
ATOM 2321 C CA . SER B 1 70 ? -21.625 14.445 -0.788 1 97.88 70 SER B CA 1
ATOM 2322 C C . SER B 1 70 ? -22.406 15.07 -1.933 1 97.88 70 SER B C 1
ATOM 2324 O O . SER B 1 70 ? -22.938 16.172 -1.799 1 97.88 70 SER B O 1
ATOM 2326 N N . VAL B 1 71 ? -22.375 14.398 -3.02 1 97.12 71 VAL B N 1
ATOM 2327 C CA . VAL B 1 71 ? -23.219 14.75 -4.164 1 97.12 71 VAL B CA 1
ATOM 2328 C C . VAL B 1 71 ? -23.938 13.5 -4.68 1 97.12 71 VAL B C 1
ATOM 2330 O O . VAL B 1 71 ? -23.312 12.633 -5.289 1 97.12 71 VAL B O 1
ATOM 2333 N N . GLY B 1 72 ? -25.234 13.469 -4.461 1 94.81 72 GLY B N 1
ATOM 2334 C CA . GLY B 1 72 ? -25.922 12.227 -4.75 1 94.81 72 GLY B CA 1
ATOM 2335 C C . GLY B 1 72 ? -25.391 11.047 -3.973 1 94.81 72 GLY B C 1
ATOM 2336 O O . GLY B 1 72 ? -25.297 11.094 -2.744 1 94.81 72 GLY B O 1
ATOM 2337 N N . ASP B 1 73 ? -24.922 10.047 -4.805 1 92 73 ASP B N 1
ATOM 2338 C CA . ASP B 1 73 ? -24.438 8.828 -4.16 1 92 73 ASP B CA 1
ATOM 2339 C C . ASP B 1 73 ? -22.906 8.836 -4.051 1 92 73 ASP B C 1
ATOM 2341 O O . ASP B 1 73 ? -22.297 7.82 -3.717 1 92 73 ASP B O 1
ATOM 2345 N N . THR B 1 74 ? -22.328 9.93 -4.336 1 95.12 74 THR B N 1
ATOM 2346 C CA . THR B 1 74 ? -20.875 10.039 -4.246 1 95.12 74 THR B CA 1
ATOM 2347 C C . THR B 1 74 ? -20.469 10.805 -2.99 1 95.12 74 THR B C 1
ATOM 2349 O O . THR B 1 74 ? -21 11.875 -2.711 1 95.12 74 THR B O 1
ATOM 2352 N N . HIS B 1 75 ? -19.609 10.234 -2.289 1 97.56 75 HIS B N 1
ATOM 2353 C CA . HIS B 1 75 ? -19.062 10.82 -1.065 1 97.56 75 HIS B CA 1
ATOM 2354 C C . HIS B 1 75 ? -17.547 10.898 -1.118 1 97.56 75 HIS B C 1
ATOM 2356 O O . HIS B 1 75 ? -16.891 9.961 -1.565 1 97.56 75 HIS B O 1
ATOM 2362 N N . GLY B 1 76 ? -17.031 12 -0.729 1 98.25 76 GLY B N 1
ATOM 2363 C CA . GLY B 1 76 ? -15.586 12.117 -0.828 1 98.25 76 GLY B CA 1
ATOM 2364 C C . GLY B 1 76 ? -15 13.102 0.162 1 98.25 76 GLY B C 1
ATOM 2365 O O . GLY B 1 76 ? -15.734 13.883 0.778 1 98.25 76 GLY B O 1
ATOM 2366 N N . LEU B 1 77 ? -13.68 12.984 0.336 1 98.62 77 LEU B N 1
ATOM 2367 C CA . LEU B 1 77 ? -12.969 13.922 1.19 1 98.62 77 LEU B CA 1
ATOM 2368 C C . LEU B 1 77 ? -11.555 14.164 0.668 1 98.62 77 LEU B C 1
ATOM 2370 O O . LEU B 1 77 ? -11.047 13.383 -0.138 1 98.62 77 LEU B O 1
ATOM 2374 N N . GLY B 1 78 ? -11.047 15.289 1.027 1 98.25 78 GLY B N 1
ATOM 2375 C CA . GLY B 1 78 ? -9.656 15.672 0.833 1 98.25 78 GLY B CA 1
ATOM 2376 C C . GLY B 1 78 ? -8.977 16.109 2.115 1 98.25 78 GLY B C 1
ATOM 2377 O O . GLY B 1 78 ? -9.586 16.797 2.945 1 98.25 78 GLY B O 1
ATOM 2378 N N . LEU B 1 79 ? -7.781 15.625 2.248 1 98.44 79 LEU B N 1
ATOM 2379 C CA . LEU B 1 79 ? -7.016 15.938 3.451 1 98.44 79 LEU B CA 1
ATOM 2380 C C . LEU B 1 79 ? -5.586 16.328 3.098 1 98.44 79 LEU B C 1
ATOM 2382 O O . LEU B 1 79 ? -4.844 15.547 2.51 1 98.44 79 LEU B O 1
ATOM 2386 N N . CYS B 1 80 ? -5.258 17.516 3.459 1 97.56 80 CYS B N 1
ATOM 2387 C CA . CYS B 1 80 ? -3.861 17.922 3.348 1 97.56 80 CYS B CA 1
ATOM 2388 C C . CYS B 1 80 ? -3.117 17.672 4.656 1 97.56 80 CYS B C 1
ATOM 2390 O O . CYS B 1 80 ? -3.715 17.719 5.73 1 97.56 80 CYS B O 1
ATOM 2392 N N . ARG B 1 81 ? -1.88 17.422 4.465 1 96.12 81 ARG B N 1
ATOM 2393 C CA . ARG B 1 81 ? -1.051 17.312 5.66 1 96.12 81 ARG B CA 1
ATOM 2394 C C . ARG B 1 81 ? -1.058 18.625 6.441 1 96.12 81 ARG B C 1
ATOM 2396 O O . ARG B 1 81 ? -1.098 19.703 5.848 1 96.12 81 ARG B O 1
ATOM 2403 N N . GLY B 1 82 ? -1.042 18.531 7.676 1 94.88 82 GLY B N 1
ATOM 2404 C CA . GLY B 1 82 ? -1.266 19.672 8.555 1 94.88 82 GLY B CA 1
ATOM 2405 C C . GLY B 1 82 ? -0.196 20.734 8.43 1 94.88 82 GLY B C 1
ATOM 2406 O O . GLY B 1 82 ? -0.423 21.891 8.781 1 94.88 82 GLY B O 1
ATOM 2407 N N . ASP B 1 83 ? 0.946 20.391 7.934 1 93 83 ASP B N 1
ATOM 2408 C CA . ASP B 1 83 ? 2.053 21.328 7.883 1 93 83 ASP B CA 1
ATOM 2409 C C . ASP B 1 83 ? 2.254 21.875 6.465 1 93 83 ASP B C 1
ATOM 2411 O O . ASP B 1 83 ? 3.266 22.516 6.18 1 93 83 ASP B O 1
ATOM 2415 N N . VAL B 1 84 ? 1.365 21.594 5.648 1 93.19 84 VAL B N 1
ATOM 2416 C CA . VAL B 1 84 ? 1.485 22 4.258 1 93.19 84 VAL B CA 1
ATOM 2417 C C . VAL B 1 84 ? 0.791 23.344 4.055 1 93.19 84 VAL B C 1
ATOM 2419 O O . VAL B 1 84 ? -0.249 23.609 4.664 1 93.19 84 VAL B O 1
ATOM 2422 N N . SER B 1 85 ? 1.323 24.203 3.184 1 91.69 85 SER B N 1
ATOM 2423 C CA . SER B 1 85 ? 0.714 25.5 2.891 1 91.69 85 SER B CA 1
ATOM 2424 C C . SER B 1 85 ? -0.612 25.328 2.154 1 91.69 85 SER B C 1
ATOM 2426 O O . SER B 1 85 ? -0.849 24.297 1.519 1 91.69 85 SER B O 1
ATOM 2428 N N . SER B 1 86 ? -1.421 26.406 2.242 1 90.19 86 SER B N 1
ATOM 2429 C CA . SER B 1 86 ? -2.711 26.375 1.56 1 90.19 86 SER B CA 1
ATOM 2430 C C . SER B 1 86 ? -2.533 26.219 0.052 1 90.19 86 SER B C 1
ATOM 2432 O O . SER B 1 86 ? -3.326 25.547 -0.607 1 90.19 86 SER B O 1
ATOM 2434 N N . PHE B 1 87 ? -1.512 26.812 -0.462 1 89.81 87 PHE B N 1
ATOM 2435 C CA . PHE B 1 87 ? -1.251 26.75 -1.895 1 89.81 87 PHE B CA 1
ATOM 2436 C C . PHE B 1 87 ? -0.864 25.328 -2.303 1 89.81 87 PHE B C 1
ATOM 2438 O O . PHE B 1 87 ? -1.401 24.781 -3.271 1 89.81 87 PHE B O 1
ATOM 2445 N N . ASP B 1 88 ? 0.123 24.75 -1.579 1 92.19 88 ASP B N 1
ATOM 2446 C CA . ASP B 1 88 ? 0.541 23.391 -1.864 1 92.19 88 ASP B CA 1
ATOM 2447 C C . ASP B 1 88 ? -0.617 22.406 -1.678 1 92.19 88 ASP B C 1
ATOM 2449 O O . ASP B 1 88 ? -0.745 21.438 -2.43 1 92.19 88 ASP B O 1
ATOM 2453 N N . CYS B 1 89 ? -1.416 22.734 -0.708 1 94.56 89 CYS B N 1
ATOM 2454 C CA . CYS B 1 89 ? -2.586 21.906 -0.448 1 94.56 89 CYS B CA 1
ATOM 2455 C C . CYS B 1 89 ? -3.533 21.906 -1.643 1 94.56 89 CYS B C 1
ATOM 2457 O O . CYS B 1 89 ? -3.91 20.844 -2.143 1 94.56 89 CYS B O 1
ATOM 2459 N N . LEU B 1 90 ? -3.842 23.031 -2.084 1 92.44 90 LEU B N 1
ATOM 2460 C CA . LEU B 1 90 ? -4.777 23.141 -3.197 1 92.44 90 LEU B CA 1
ATOM 2461 C C . LEU B 1 90 ? -4.246 22.422 -4.434 1 92.44 90 LEU B C 1
ATOM 2463 O O . LEU B 1 90 ? -4.98 21.672 -5.082 1 92.44 90 LEU B O 1
ATOM 2467 N N . THR B 1 91 ? -3.014 22.656 -4.746 1 93.94 91 THR B N 1
ATOM 2468 C CA . THR B 1 91 ? -2.395 22.031 -5.902 1 93.94 91 THR B CA 1
ATOM 2469 C C . THR B 1 91 ? -2.418 20.5 -5.766 1 93.94 91 THR B C 1
ATOM 2471 O O . THR B 1 91 ? -2.723 19.797 -6.727 1 93.94 91 THR B O 1
ATOM 2474 N N . CYS B 1 92 ? -2.16 20.078 -4.582 1 96.06 92 CYS B N 1
ATOM 2475 C CA . CYS B 1 92 ? -2.104 18.641 -4.324 1 96.06 92 CYS B CA 1
ATOM 2476 C C . CYS B 1 92 ? -3.484 18.016 -4.453 1 96.06 92 CYS B C 1
ATOM 2478 O O . CYS B 1 92 ? -3.645 16.984 -5.121 1 96.06 92 CYS B O 1
ATOM 2480 N N . ILE B 1 93 ? -4.469 18.656 -3.889 1 97.25 93 ILE B N 1
ATOM 2481 C CA . ILE B 1 93 ? -5.812 18.094 -3.873 1 97.25 93 ILE B CA 1
ATOM 2482 C C . ILE B 1 93 ? -6.383 18.062 -5.289 1 97.25 93 ILE B C 1
ATOM 2484 O O . ILE B 1 93 ? -7.016 17.094 -5.699 1 97.25 93 ILE B O 1
ATOM 2488 N N . THR B 1 94 ? -6.145 19.109 -5.988 1 95.69 94 THR B N 1
ATOM 2489 C CA . THR B 1 94 ? -6.625 19.172 -7.363 1 95.69 94 THR B CA 1
ATOM 2490 C C . THR B 1 94 ? -6.016 18.047 -8.203 1 95.69 94 THR B C 1
ATOM 2492 O O . THR B 1 94 ? -6.734 17.328 -8.898 1 95.69 94 THR B O 1
ATOM 2495 N N . LYS B 1 95 ? -4.766 17.906 -8.07 1 94.44 95 LYS B N 1
ATOM 2496 C CA . LYS B 1 95 ? -4.07 16.844 -8.797 1 94.44 95 LYS B CA 1
ATOM 2497 C C . LYS B 1 95 ? -4.551 15.461 -8.359 1 94.44 95 LYS B C 1
ATOM 2499 O O . LYS B 1 95 ? -4.809 14.594 -9.188 1 94.44 95 LYS B O 1
ATOM 2504 N N . ALA B 1 96 ? -4.684 15.266 -7.086 1 96.25 96 ALA B N 1
ATOM 2505 C CA . ALA B 1 96 ? -5.098 13.984 -6.531 1 96.25 96 ALA B CA 1
ATOM 2506 C C . ALA B 1 96 ? -6.496 13.602 -7.008 1 96.25 96 ALA B C 1
ATOM 2508 O O . ALA B 1 96 ? -6.762 12.445 -7.328 1 96.25 96 ALA B O 1
ATOM 2509 N N . GLY B 1 97 ? -7.355 14.562 -7.023 1 95.5 97 GLY B N 1
ATOM 2510 C CA . GLY B 1 97 ? -8.711 14.297 -7.488 1 95.5 97 GLY B CA 1
ATOM 2511 C C . GLY B 1 97 ? -8.766 13.852 -8.938 1 95.5 97 GLY B C 1
ATOM 2512 O O . GLY B 1 97 ? -9.508 12.922 -9.273 1 95.5 97 GLY B O 1
ATOM 2513 N N . ILE B 1 98 ? -8.016 14.438 -9.719 1 93.06 98 ILE B N 1
ATOM 2514 C CA . ILE B 1 98 ? -7.949 14.078 -11.125 1 93.06 98 ILE B CA 1
ATOM 2515 C C . ILE B 1 98 ? -7.324 12.695 -11.281 1 93.06 98 ILE B C 1
ATOM 2517 O O . ILE B 1 98 ? -7.867 11.836 -11.984 1 93.06 98 ILE B O 1
ATOM 2521 N N . GLU B 1 99 ? -6.262 12.461 -10.594 1 90.75 99 GLU B N 1
ATOM 2522 C CA . GLU B 1 99 ? -5.504 11.227 -10.742 1 90.75 99 GLU B CA 1
ATOM 2523 C C . GLU B 1 99 ? -6.285 10.031 -10.211 1 90.75 99 GLU B C 1
ATOM 2525 O O . GLU B 1 99 ? -6.215 8.93 -10.766 1 90.75 99 GLU B O 1
ATOM 2530 N N . ALA B 1 100 ? -6.98 10.242 -9.102 1 92.44 100 ALA B N 1
ATOM 2531 C CA . ALA B 1 100 ? -7.781 9.148 -8.547 1 92.44 100 ALA B CA 1
ATOM 2532 C C . ALA B 1 100 ? -8.781 8.625 -9.57 1 92.44 100 ALA B C 1
ATOM 2534 O O . ALA B 1 100 ? -8.969 7.41 -9.703 1 92.44 100 ALA B O 1
ATOM 2535 N N . ARG B 1 101 ? -9.32 9.484 -10.32 1 89.06 101 ARG B N 1
ATOM 2536 C CA . ARG B 1 101 ? -10.328 9.109 -11.297 1 89.06 101 ARG B CA 1
ATOM 2537 C C . ARG B 1 101 ? -9.688 8.469 -12.523 1 89.06 101 ARG B C 1
ATOM 2539 O O . ARG B 1 101 ? -10.273 7.578 -13.148 1 89.06 101 ARG B O 1
ATOM 2546 N N . LYS B 1 102 ? -8.547 8.891 -12.836 1 86.25 102 LYS B N 1
ATOM 2547 C CA . LYS B 1 102 ? -7.824 8.32 -13.969 1 86.25 102 LYS B CA 1
ATOM 2548 C C . LYS B 1 102 ? -7.328 6.91 -13.641 1 86.25 102 LYS B C 1
ATOM 2550 O O . LYS B 1 102 ? -7.453 6 -14.461 1 86.25 102 LYS B O 1
ATOM 2555 N N . LEU B 1 103 ? -6.797 6.781 -12.453 1 84.88 103 LEU B N 1
ATOM 2556 C CA . LEU B 1 103 ? -6.211 5.516 -12.039 1 84.88 103 LEU B CA 1
ATOM 2557 C C . LEU B 1 103 ? -7.293 4.469 -11.797 1 84.88 103 LEU B C 1
ATOM 2559 O O . LEU B 1 103 ? -7.09 3.283 -12.07 1 84.88 103 LEU B O 1
ATOM 2563 N N . CYS B 1 104 ? -8.352 4.934 -11.289 1 88.31 104 CYS B N 1
ATOM 2564 C CA . CYS B 1 104 ? -9.469 4.035 -11.016 1 88.31 104 CYS B CA 1
ATOM 2565 C C . CYS B 1 104 ? -10.656 4.344 -11.922 1 88.31 104 CYS B C 1
ATOM 2567 O O . CYS B 1 104 ? -11.781 4.496 -11.453 1 88.31 104 CYS B O 1
ATOM 2569 N N . SER B 1 105 ? -10.266 4.305 -13.203 1 83.69 105 SER B N 1
ATOM 2570 C CA . SER B 1 105 ? -11.289 4.648 -14.188 1 83.69 105 SER B CA 1
ATOM 2571 C C . SER B 1 105 ? -12.453 3.668 -14.141 1 83.69 105 SER B C 1
ATOM 2573 O O . SER B 1 105 ? -12.258 2.451 -14.195 1 83.69 105 SER B O 1
ATOM 2575 N N . GLY B 1 106 ? -13.609 4.234 -13.93 1 82.62 106 GLY B N 1
ATOM 2576 C CA . GLY B 1 106 ? -14.812 3.42 -13.93 1 82.62 106 GLY B CA 1
ATOM 2577 C C . GLY B 1 106 ? -15.141 2.842 -12.562 1 82.62 106 GLY B C 1
ATOM 2578 O O . GLY B 1 106 ? -16.156 2.17 -12.391 1 82.62 106 GLY B O 1
ATOM 2579 N N . ASN B 1 107 ? -14.312 3.072 -11.625 1 86.94 107 ASN B N 1
ATOM 2580 C CA . ASN B 1 107 ? -14.555 2.553 -10.289 1 86.94 107 ASN B CA 1
ATOM 2581 C C . ASN B 1 107 ? -15.32 3.553 -9.43 1 86.94 107 ASN B C 1
ATOM 2583 O O . ASN B 1 107 ? -15.156 4.762 -9.578 1 86.94 107 ASN B O 1
ATOM 2587 N N . LYS B 1 108 ? -16.062 3.041 -8.539 1 90.44 108 LYS B N 1
ATOM 2588 C CA . LYS B 1 108 ? -16.922 3.898 -7.715 1 90.44 108 LYS B CA 1
ATOM 2589 C C . LYS B 1 108 ? -16.203 4.305 -6.426 1 90.44 108 LYS B C 1
ATOM 2591 O O . LYS B 1 108 ? -16.781 5.012 -5.594 1 90.44 108 LYS B O 1
ATOM 2596 N N . GLY B 1 109 ? -15.039 3.832 -6.258 1 92.12 109 GLY B N 1
ATOM 2597 C CA . GLY B 1 109 ? -14.266 4.191 -5.074 1 92.12 109 GLY B CA 1
ATOM 2598 C C . GLY B 1 109 ? -12.773 4.176 -5.312 1 92.12 109 GLY B C 1
ATOM 2599 O O . GLY B 1 109 ? -12.25 3.281 -5.98 1 92.12 109 GLY B O 1
ATOM 2600 N N . ALA B 1 110 ? -12.164 5.164 -4.68 1 93.69 110 ALA B N 1
ATOM 2601 C CA . ALA B 1 110 ? -10.711 5.262 -4.793 1 93.69 110 ALA B CA 1
ATOM 2602 C C . ALA B 1 110 ? -10.125 6.051 -3.629 1 93.69 110 ALA B C 1
ATOM 2604 O O . ALA B 1 110 ? -10.805 6.879 -3.023 1 93.69 110 ALA B O 1
ATOM 2605 N N . VAL B 1 111 ? -8.961 5.699 -3.324 1 95.56 111 VAL B N 1
ATOM 2606 C CA . VAL B 1 111 ? -8.141 6.512 -2.439 1 95.56 111 VAL B CA 1
ATOM 2607 C C . VAL B 1 111 ? -6.742 6.672 -3.035 1 95.56 111 VAL B C 1
ATOM 2609 O O . VAL B 1 111 ? -6.203 5.738 -3.635 1 95.56 111 VAL B O 1
ATOM 2612 N N . THR B 1 112 ? -6.223 7.852 -2.947 1 95.69 112 THR B N 1
ATOM 2613 C CA . THR B 1 112 ? -4.863 8.094 -3.41 1 95.69 112 THR B CA 1
ATOM 2614 C C . THR B 1 112 ? -4.113 9 -2.434 1 95.69 112 THR B C 1
ATOM 2616 O O . THR B 1 112 ? -4.715 9.844 -1.773 1 95.69 112 THR B O 1
ATOM 2619 N N . TRP B 1 113 ? -2.836 8.773 -2.326 1 96.25 113 TRP B N 1
ATOM 2620 C CA . TRP B 1 113 ? -1.984 9.523 -1.413 1 96.25 113 TRP B CA 1
ATOM 2621 C C . TRP B 1 113 ? -0.839 10.195 -2.164 1 96.25 113 TRP B C 1
ATOM 2623 O O . TRP B 1 113 ? -0.216 9.578 -3.033 1 96.25 113 TRP B O 1
ATOM 2633 N N . TYR B 1 114 ? -0.685 11.383 -1.809 1 93.62 114 TYR B N 1
ATOM 2634 C CA . TYR B 1 114 ? 0.509 12.148 -2.152 1 93.62 114 TYR B CA 1
ATOM 2635 C C . TYR B 1 114 ? 1.28 12.547 -0.9 1 93.62 114 TYR B C 1
ATOM 2637 O O . TYR B 1 114 ? 0.799 12.359 0.22 1 93.62 114 TYR B O 1
ATOM 2645 N N . ASP B 1 115 ? 2.43 13.102 -1.189 1 91.5 115 ASP B N 1
ATOM 2646 C CA . ASP B 1 115 ? 3.236 13.523 -0.048 1 91.5 115 ASP B CA 1
ATOM 2647 C C . ASP B 1 115 ? 2.48 14.523 0.821 1 91.5 115 ASP B C 1
ATOM 2649 O O . ASP B 1 115 ? 2.572 14.484 2.049 1 91.5 115 ASP B O 1
ATOM 2653 N N . TYR B 1 116 ? 1.619 15.305 0.172 1 95.31 116 TYR B N 1
ATOM 2654 C CA . TYR B 1 116 ? 1.054 16.438 0.901 1 95.31 116 TYR B CA 1
ATOM 2655 C C . TYR B 1 116 ? -0.441 16.234 1.129 1 95.31 116 TYR B C 1
ATOM 2657 O O . TYR B 1 116 ? -1.062 17 1.881 1 95.31 116 TYR B O 1
ATOM 2665 N N . CYS B 1 117 ? -0.967 15.188 0.489 1 97.62 117 CYS B N 1
ATOM 2666 C CA . CYS B 1 117 ? -2.418 15.133 0.621 1 97.62 117 CYS B CA 1
ATOM 2667 C C . CYS B 1 117 ? -2.945 13.734 0.346 1 97.62 117 CYS B C 1
ATOM 2669 O O . CYS B 1 117 ? -2.193 12.852 -0.081 1 97.62 117 CYS B O 1
ATOM 2671 N N . MET B 1 118 ? -4.156 13.594 0.668 1 97.69 118 MET B N 1
ATOM 2672 C CA . MET B 1 118 ? -4.934 12.391 0.377 1 97.69 118 MET B CA 1
ATOM 2673 C C . MET B 1 118 ? -6.301 12.75 -0.187 1 97.69 118 MET B C 1
ATOM 2675 O O . MET B 1 118 ? -6.926 13.719 0.25 1 97.69 118 MET B O 1
ATOM 2679 N N . PHE B 1 119 ? -6.75 12.023 -1.177 1 98 119 PHE B N 1
ATOM 2680 C CA . PHE B 1 119 ? -8.062 12.18 -1.78 1 98 119 PHE B CA 1
ATOM 2681 C C . PHE B 1 119 ? -8.805 10.844 -1.833 1 98 119 PHE B C 1
ATOM 2683 O O . PHE B 1 119 ? -8.227 9.828 -2.229 1 98 119 PHE B O 1
ATOM 2690 N N . LYS B 1 120 ? -10.055 10.875 -1.426 1 97.5 120 LYS B N 1
ATOM 2691 C CA . LYS B 1 120 ? -10.82 9.633 -1.329 1 97.5 120 LYS B CA 1
ATOM 2692 C C . LYS B 1 120 ? -12.273 9.852 -1.721 1 97.5 120 LYS B C 1
ATOM 2694 O O . LYS B 1 120 ? -12.875 10.867 -1.369 1 97.5 120 LYS B O 1
ATOM 2699 N N . TYR B 1 121 ? -12.797 8.859 -2.451 1 96.69 121 TYR B N 1
ATOM 2700 C CA . TYR B 1 121 ? -14.234 8.898 -2.73 1 96.69 121 TYR B CA 1
ATOM 2701 C C . TYR B 1 121 ? -14.82 7.496 -2.746 1 96.69 121 TYR B C 1
ATOM 2703 O O . TYR B 1 121 ? -14.102 6.516 -2.977 1 96.69 121 TYR B O 1
ATOM 2711 N N . LEU B 1 122 ? -16.125 7.426 -2.512 1 95.5 122 LEU B N 1
ATOM 2712 C CA . LEU B 1 122 ? -16.875 6.172 -2.502 1 95.5 122 LEU B CA 1
ATOM 2713 C C . LEU B 1 122 ? -18.328 6.414 -2.867 1 95.5 122 LEU B C 1
ATOM 2715 O O . LEU B 1 122 ? -18.828 7.539 -2.766 1 95.5 122 LEU B O 1
ATOM 2719 N N . ASP B 1 123 ? -18.969 5.344 -3.266 1 93.25 123 ASP B N 1
ATOM 2720 C CA . ASP B 1 123 ? -20.391 5.426 -3.594 1 93.25 123 ASP B CA 1
ATOM 2721 C C . ASP B 1 123 ? -21.25 5.207 -2.354 1 93.25 123 ASP B C 1
ATOM 2723 O O . ASP B 1 123 ? -22.484 5.281 -2.426 1 93.25 123 ASP B O 1
ATOM 2727 N N . GLN B 1 124 ? -20.625 4.953 -1.247 1 92.38 124 GLN B N 1
ATOM 2728 C CA . GLN B 1 124 ? -21.297 4.824 0.04 1 92.38 124 GLN B CA 1
ATOM 2729 C C . GLN B 1 124 ? -20.75 5.82 1.054 1 92.38 124 GLN B C 1
ATOM 2731 O O . GLN B 1 124 ? -19.547 6.129 1.037 1 92.38 124 GLN B O 1
ATOM 2736 N N . ASN B 1 125 ? -21.672 6.254 1.879 1 95.44 125 ASN B N 1
ATOM 2737 C CA . ASN B 1 125 ? -21.234 7.164 2.93 1 95.44 125 ASN B CA 1
ATOM 2738 C C . ASN B 1 125 ? -20.266 6.477 3.889 1 95.44 125 ASN B C 1
ATOM 2740 O O . ASN B 1 125 ? -20.625 5.488 4.535 1 95.44 125 ASN B O 1
ATOM 2744 N N . PHE B 1 126 ? -19.062 7.012 3.984 1 95.81 126 PHE B N 1
ATOM 2745 C CA . PHE B 1 126 ? -18.031 6.398 4.824 1 95.81 126 PHE B CA 1
ATOM 2746 C C . PHE B 1 126 ? -17.609 7.352 5.938 1 95.81 126 PHE B C 1
ATOM 2748 O O . PHE B 1 126 ? -16.719 7.035 6.727 1 95.81 126 PHE B O 1
ATOM 2755 N N . PHE B 1 127 ? -18.25 8.508 6.039 1 97.69 127 PHE B N 1
ATOM 2756 C CA . PHE B 1 127 ? -17.828 9.516 7.012 1 97.69 127 PHE B CA 1
ATOM 2757 C C . PHE B 1 127 ? -17.969 8.984 8.438 1 97.69 127 PHE B C 1
ATOM 2759 O O . PHE B 1 127 ? -18.969 8.336 8.758 1 97.69 127 PHE B O 1
ATOM 2766 N N . GLY B 1 128 ? -16.938 9.289 9.188 1 97.5 128 GLY B N 1
ATOM 2767 C CA . GLY B 1 128 ? -16.984 8.953 10.602 1 97.5 128 GLY B CA 1
ATOM 2768 C C . GLY B 1 128 ? -16.578 7.523 10.891 1 97.5 128 GLY B C 1
ATOM 2769 O O . GLY B 1 128 ? -16.625 7.078 12.039 1 97.5 128 GLY B O 1
ATOM 2770 N N . GLN B 1 129 ? -16.172 6.805 9.844 1 95.62 129 GLN B N 1
ATOM 2771 C CA . GLN B 1 129 ? -15.773 5.41 10 1 95.62 129 GLN B CA 1
ATOM 2772 C C . GLN B 1 129 ? -14.305 5.211 9.648 1 95.62 129 GLN B C 1
ATOM 2774 O O . GLN B 1 129 ? -13.805 5.793 8.688 1 95.62 129 GLN B O 1
ATOM 2779 N N . ILE B 1 130 ? -13.688 4.344 10.453 1 95.5 130 ILE B N 1
ATOM 2780 C CA . ILE B 1 130 ? -12.297 4.012 10.141 1 95.5 130 ILE B CA 1
ATOM 2781 C C . ILE B 1 130 ? -12.242 3.109 8.914 1 95.5 130 ILE B C 1
ATOM 2783 O O . ILE B 1 130 ? -12.914 2.076 8.859 1 95.5 130 ILE B O 1
ATOM 2787 N N . ASP B 1 131 ? -11.508 3.555 7.957 1 93.38 131 ASP B N 1
ATOM 2788 C CA . ASP B 1 131 ? -11.281 2.723 6.777 1 93.38 131 ASP B CA 1
ATOM 2789 C C . ASP B 1 131 ? -10.227 1.657 7.047 1 93.38 131 ASP B C 1
ATOM 2791 O O . ASP B 1 131 ? -9.047 1.979 7.238 1 93.38 131 ASP B O 1
ATOM 2795 N N . THR B 1 132 ? -10.578 0.411 6.926 1 86.31 132 THR B N 1
ATOM 2796 C CA . THR B 1 132 ? -9.641 -0.679 7.18 1 86.31 132 THR B CA 1
ATOM 2797 C C . THR B 1 132 ? -9.359 -1.462 5.898 1 86.31 132 THR B C 1
ATOM 2799 O O . THR B 1 132 ? -8.773 -2.545 5.945 1 86.31 132 THR B O 1
ATOM 2802 N N . SER B 1 133 ? -9.781 -0.924 4.801 1 88.62 133 SER B N 1
ATOM 2803 C CA . SER B 1 133 ? -9.766 -1.705 3.568 1 88.62 133 SER B CA 1
ATOM 2804 C C . SER B 1 133 ? -8.383 -1.675 2.918 1 88.62 133 SER B C 1
ATOM 2806 O O . SER B 1 133 ? -8.047 -2.555 2.123 1 88.62 133 SER B O 1
ATOM 2808 N N . VAL B 1 134 ? -7.621 -0.608 3.264 1 90.62 134 VAL B N 1
ATOM 2809 C CA . VAL B 1 134 ? -6.332 -0.508 2.588 1 90.62 134 VAL B CA 1
ATOM 2810 C C . VAL B 1 134 ? -5.32 0.181 3.5 1 90.62 134 VAL B C 1
ATOM 2812 O O . VAL B 1 134 ? -5.664 1.117 4.227 1 90.62 134 VAL B O 1
ATOM 2815 N N . THR B 1 135 ? -4.137 -0.268 3.469 1 91.19 135 THR B N 1
ATOM 2816 C CA . THR B 1 135 ? -2.992 0.36 4.121 1 91.19 135 THR B CA 1
ATOM 2817 C C . THR B 1 135 ? -1.738 0.223 3.262 1 91.19 135 THR B C 1
ATOM 2819 O O . THR B 1 135 ? -1.455 -0.855 2.734 1 91.19 135 THR B O 1
ATOM 2822 N N . VAL B 1 136 ? -1.077 1.263 3.109 1 91.5 136 VAL B N 1
ATOM 2823 C CA . VAL B 1 136 ? 0.196 1.253 2.396 1 91.5 136 VAL B CA 1
ATOM 2824 C C . VAL B 1 136 ? 1.333 1.575 3.361 1 91.5 136 VAL B C 1
ATOM 2826 O O . VAL B 1 136 ? 1.302 2.6 4.047 1 91.5 136 VAL B O 1
ATOM 2829 N N . LEU B 1 137 ? 2.312 0.726 3.357 1 91.31 137 LEU B N 1
ATOM 2830 C CA . LEU B 1 137 ? 3.496 0.916 4.188 1 91.31 137 LEU B CA 1
ATOM 2831 C C . LEU B 1 137 ? 4.711 1.256 3.332 1 91.31 137 LEU B C 1
ATOM 2833 O O . LEU B 1 137 ? 5.078 0.493 2.436 1 91.31 137 LEU B O 1
ATOM 2837 N N . LEU B 1 138 ? 5.277 2.379 3.611 1 90.19 138 LEU B N 1
ATOM 2838 C CA . LEU B 1 138 ? 6.516 2.789 2.959 1 90.19 138 LEU B CA 1
ATOM 2839 C C . LEU B 1 138 ? 7.645 2.926 3.977 1 90.19 138 LEU B C 1
ATOM 2841 O O . LEU B 1 138 ? 7.492 3.607 4.992 1 90.19 138 LEU B O 1
ATOM 2845 N N . SER B 1 139 ? 8.758 2.283 3.742 1 88.25 139 SER B N 1
ATOM 2846 C CA . SER B 1 139 ? 9.859 2.348 4.703 1 88.25 139 SER B CA 1
ATOM 2847 C C . SER B 1 139 ? 11.188 2.596 4.004 1 88.25 139 SER B C 1
ATOM 2849 O O . SER B 1 139 ? 11.414 2.117 2.891 1 88.25 139 SER B O 1
ATOM 2851 N N . ASN B 1 140 ? 11.969 3.346 4.75 1 84.19 140 ASN B N 1
ATOM 2852 C CA . ASN B 1 140 ? 13.367 3.445 4.336 1 84.19 140 ASN B CA 1
ATOM 2853 C C . ASN B 1 140 ? 14.055 2.082 4.352 1 84.19 140 ASN B C 1
ATOM 2855 O O . ASN B 1 140 ? 13.805 1.27 5.246 1 84.19 140 ASN B O 1
ATOM 2859 N N . VAL B 1 141 ? 14.922 1.909 3.391 1 75.81 141 VAL B N 1
ATOM 2860 C CA . VAL B 1 141 ? 15.555 0.598 3.289 1 75.81 141 VAL B CA 1
ATOM 2861 C C . VAL B 1 141 ? 16.578 0.432 4.41 1 75.81 141 VAL B C 1
ATOM 2863 O O . VAL B 1 141 ? 16.922 -0.692 4.793 1 75.81 141 VAL B O 1
ATOM 2866 N N . ASN B 1 142 ? 17 1.554 4.969 1 77.75 142 ASN B N 1
ATOM 2867 C CA . ASN B 1 142 ? 18.031 1.506 5.992 1 77.75 142 ASN B CA 1
ATOM 2868 C C . ASN B 1 142 ? 17.438 1.343 7.387 1 77.75 142 ASN B C 1
ATOM 2870 O O . ASN B 1 142 ? 16.406 1.926 7.695 1 77.75 142 ASN B O 1
ATOM 2874 N N . ASN B 1 143 ? 18.172 0.525 8.117 1 79.69 143 ASN B N 1
ATOM 2875 C CA . ASN B 1 143 ? 17.812 0.379 9.523 1 79.69 143 ASN B CA 1
ATOM 2876 C C . ASN B 1 143 ? 18.562 1.39 10.398 1 79.69 143 ASN B C 1
ATOM 2878 O O . ASN B 1 143 ? 19.641 1.865 10.023 1 79.69 143 ASN B O 1
ATOM 2882 N N . ALA B 1 144 ? 17.891 1.614 11.445 1 84.25 144 ALA B N 1
ATOM 2883 C CA . ALA B 1 144 ? 18.625 2.402 12.438 1 84.25 144 ALA B CA 1
ATOM 2884 C C . ALA B 1 144 ? 19.812 1.627 12.984 1 84.25 144 ALA B C 1
ATOM 2886 O O . ALA B 1 144 ? 19.812 0.395 13.016 1 84.25 144 ALA B O 1
ATOM 2887 N N . THR B 1 145 ? 20.859 2.383 13.289 1 84 145 THR B N 1
ATOM 2888 C CA . THR B 1 145 ? 22.047 1.752 13.859 1 84 145 THR B CA 1
ATOM 2889 C C . THR B 1 145 ? 21.672 0.942 15.102 1 84 145 THR B C 1
ATOM 2891 O O . THR B 1 145 ? 22.016 -0.242 15.195 1 84 145 THR B O 1
ATOM 2894 N N . ASN B 1 146 ? 21.031 1.588 16.031 1 89.88 146 ASN B N 1
ATOM 2895 C CA . ASN B 1 146 ? 20.453 0.903 17.172 1 89.88 146 ASN B CA 1
ATOM 2896 C C . ASN B 1 146 ? 18.953 0.7 17 1 89.88 146 ASN B C 1
ATOM 2898 O O . ASN B 1 146 ? 18.156 1.537 17.422 1 89.88 146 ASN B O 1
ATOM 2902 N N . GLN B 1 147 ? 18.578 -0.489 16.5 1 88.25 147 GLN B N 1
ATOM 2903 C CA . GLN B 1 147 ? 17.203 -0.749 16.078 1 88.25 147 GLN B CA 1
ATOM 2904 C C . GLN B 1 147 ? 16.25 -0.81 17.266 1 88.25 147 GLN B C 1
ATOM 2906 O O . GLN B 1 147 ? 15.133 -0.302 17.203 1 88.25 147 GLN B O 1
ATOM 2911 N N . THR B 1 148 ? 16.703 -1.388 18.281 1 89.88 148 THR B N 1
ATOM 2912 C CA . THR B 1 148 ? 15.852 -1.566 19.453 1 89.88 148 THR B CA 1
ATOM 2913 C C . THR B 1 148 ? 15.539 -0.222 20.094 1 89.88 148 THR B C 1
ATOM 2915 O O . THR B 1 148 ? 14.375 0.081 20.375 1 89.88 148 THR B O 1
ATOM 2918 N N . LEU B 1 149 ? 16.594 0.539 20.344 1 93.12 149 LEU B N 1
ATOM 2919 C CA . LEU B 1 149 ? 16.391 1.852 20.953 1 93.12 149 LEU B CA 1
ATOM 2920 C C . LEU B 1 149 ? 15.578 2.754 20.031 1 93.12 149 LEU B C 1
ATOM 2922 O O . LEU B 1 149 ? 14.68 3.471 20.484 1 93.12 149 LEU B O 1
ATOM 2926 N N . PHE B 1 150 ? 15.914 2.746 18.797 1 93.94 150 PHE B N 1
ATOM 2927 C CA . PHE B 1 150 ? 15.203 3.568 17.828 1 93.94 150 PHE B CA 1
ATOM 2928 C C . PHE B 1 150 ? 13.711 3.234 17.812 1 93.94 150 PHE B C 1
ATOM 2930 O O . PHE B 1 150 ? 12.867 4.133 17.875 1 93.94 150 PHE B O 1
ATOM 2937 N N . LYS B 1 151 ? 13.438 1.945 17.75 1 91.94 151 LYS B N 1
ATOM 2938 C CA . LYS B 1 151 ? 12.047 1.492 17.719 1 91.94 151 LYS B CA 1
ATOM 2939 C C . LYS B 1 151 ? 11.305 1.944 18.984 1 91.94 151 LYS B C 1
ATOM 2941 O O . LYS B 1 151 ? 10.156 2.377 18.906 1 91.94 151 LYS B O 1
ATOM 2946 N N . GLN B 1 152 ? 11.914 1.815 20.047 1 93.31 152 GLN B N 1
ATOM 2947 C CA . GLN B 1 152 ? 11.297 2.215 21.297 1 93.31 152 GLN B CA 1
ATOM 2948 C C . GLN B 1 152 ? 10.984 3.709 21.312 1 93.31 152 GLN B C 1
ATOM 2950 O O . GLN B 1 152 ? 9.875 4.113 21.672 1 93.31 152 GLN B O 1
ATOM 2955 N N . ARG B 1 153 ? 11.922 4.535 20.938 1 95.25 153 ARG B N 1
ATOM 2956 C CA . ARG B 1 153 ? 11.758 5.984 20.938 1 95.25 153 ARG B CA 1
ATOM 2957 C C . ARG B 1 153 ? 10.742 6.418 19.891 1 95.25 153 ARG B C 1
ATOM 2959 O O . ARG B 1 153 ? 9.938 7.324 20.141 1 95.25 153 ARG B O 1
ATOM 2966 N N . ASN B 1 154 ? 10.797 5.766 18.812 1 95.12 154 ASN B N 1
ATOM 2967 C CA . ASN B 1 154 ? 9.828 6.059 17.766 1 95.12 154 ASN B CA 1
ATOM 2968 C C . ASN B 1 154 ? 8.406 5.746 18.219 1 95.12 154 ASN B C 1
ATOM 2970 O O . ASN B 1 154 ? 7.492 6.555 18.016 1 95.12 154 ASN B O 1
ATOM 2974 N N . SER B 1 155 ? 8.266 4.605 18.797 1 94.25 155 SER B N 1
ATOM 2975 C CA . SER B 1 155 ? 6.961 4.219 19.328 1 94.25 155 SER B CA 1
ATOM 2976 C C . SER B 1 155 ? 6.461 5.215 20.359 1 94.25 155 SER B C 1
ATOM 2978 O O . SER B 1 155 ? 5.281 5.57 20.375 1 94.25 155 SER B O 1
ATOM 2980 N N . GLU B 1 156 ? 7.336 5.637 21.188 1 95.69 156 GLU B N 1
ATOM 2981 C CA . GLU B 1 156 ? 6.992 6.637 22.188 1 95.69 156 GLU B CA 1
ATOM 2982 C C . GLU B 1 156 ? 6.52 7.934 21.531 1 95.69 156 GLU B C 1
ATOM 2984 O O . GLU B 1 156 ? 5.48 8.477 21.906 1 95.69 156 GLU B O 1
ATOM 2989 N N . LEU B 1 157 ? 7.254 8.383 20.609 1 97.31 157 LEU B N 1
ATOM 2990 C CA . LEU B 1 157 ? 6.91 9.617 19.906 1 97.31 157 LEU B CA 1
ATOM 2991 C C . LEU B 1 157 ? 5.539 9.5 19.25 1 97.31 157 LEU B C 1
ATOM 2993 O O . LEU B 1 157 ? 4.672 10.352 19.453 1 97.31 157 LEU B O 1
ATOM 2997 N N . LEU B 1 158 ? 5.352 8.461 18.531 1 97.06 158 LEU B N 1
ATOM 2998 C CA . LEU B 1 158 ? 4.141 8.312 17.734 1 97.06 158 LEU B CA 1
ATOM 2999 C C . LEU B 1 158 ? 2.916 8.133 18.625 1 97.06 158 LEU B C 1
ATOM 3001 O O . LEU B 1 158 ? 1.822 8.594 18.281 1 97.06 158 LEU B O 1
ATOM 3005 N N . ASN B 1 159 ? 3.146 7.488 19.734 1 96.44 159 ASN B N 1
ATOM 3006 C CA . ASN B 1 159 ? 2.033 7.344 20.656 1 96.44 159 ASN B CA 1
ATOM 3007 C C . ASN B 1 159 ? 1.62 8.695 21.25 1 96.44 159 ASN B C 1
ATOM 3009 O O . ASN B 1 159 ? 0.429 8.969 21.406 1 96.44 159 ASN B O 1
ATOM 3013 N N . VAL B 1 160 ? 2.576 9.492 21.594 1 98.25 160 VAL B N 1
ATOM 3014 C CA . VAL B 1 160 ? 2.279 10.828 22.094 1 98.25 160 VAL B CA 1
ATOM 3015 C C . VAL B 1 160 ? 1.563 11.641 21.016 1 98.25 160 VAL B C 1
ATOM 3017 O O . VAL B 1 160 ? 0.556 12.297 21.297 1 98.25 160 VAL B O 1
ATOM 3020 N N . LEU B 1 161 ? 2.029 11.516 19.844 1 98.38 161 LEU B N 1
ATOM 3021 C CA . LEU B 1 161 ? 1.444 12.273 18.75 1 98.38 161 LEU B CA 1
ATOM 3022 C C . LEU B 1 161 ? 0.043 11.766 18.422 1 98.38 161 LEU B C 1
ATOM 3024 O O . LEU B 1 161 ? -0.829 12.539 18.031 1 98.38 161 LEU B O 1
ATOM 3028 N N . SER B 1 162 ? -0.117 10.469 18.531 1 98.06 162 SER B N 1
ATOM 3029 C CA . SER B 1 162 ? -1.444 9.891 18.344 1 98.06 162 SER B CA 1
ATOM 3030 C C . SER B 1 162 ? -2.451 10.5 19.312 1 98.06 162 SER B C 1
ATOM 3032 O O . SER B 1 162 ? -3.553 10.883 18.922 1 98.06 162 SER B O 1
ATOM 3034 N N . ALA B 1 163 ? -2.045 10.641 20.531 1 98.44 163 ALA B N 1
ATOM 3035 C CA . ALA B 1 163 ? -2.914 11.234 21.547 1 98.44 163 ALA B CA 1
ATOM 3036 C C . ALA B 1 163 ? -3.195 12.703 21.234 1 98.44 163 ALA B C 1
ATOM 3038 O O . ALA B 1 163 ? -4.34 13.148 21.312 1 98.44 163 ALA B O 1
ATOM 3039 N N . GLN B 1 164 ? -2.24 13.383 20.844 1 98.75 164 GLN B N 1
ATOM 3040 C CA . GLN B 1 164 ? -2.381 14.812 20.547 1 98.75 164 GLN B CA 1
ATOM 3041 C C . GLN B 1 164 ? -3.252 15.039 19.328 1 98.75 164 GLN B C 1
ATOM 3043 O O . GLN B 1 164 ? -4.133 15.906 19.328 1 98.75 164 GLN B O 1
ATOM 3048 N N . ALA B 1 165 ? -3.012 14.273 18.328 1 98.75 165 ALA B N 1
ATOM 3049 C CA . ALA B 1 165 ? -3.789 14.43 17.094 1 98.75 165 ALA B CA 1
ATOM 3050 C C . ALA B 1 165 ? -5.266 14.141 17.344 1 98.75 165 ALA B C 1
ATOM 3052 O O . ALA B 1 165 ? -6.137 14.789 16.766 1 98.75 165 ALA B O 1
ATOM 3053 N N . SER B 1 166 ? -5.504 13.188 18.172 1 98.56 166 SER B N 1
ATOM 3054 C CA . SER B 1 166 ? -6.871 12.734 18.406 1 98.56 166 SER B CA 1
ATOM 3055 C C . SER B 1 166 ? -7.715 13.82 19.047 1 98.56 166 SER B C 1
ATOM 3057 O O . SER B 1 166 ? -8.93 13.867 18.859 1 98.56 166 SER B O 1
ATOM 3059 N N . ILE B 1 167 ? -7.082 14.734 19.766 1 97.88 167 ILE B N 1
ATOM 3060 C CA . ILE B 1 167 ? -7.879 15.719 20.484 1 97.88 167 ILE B CA 1
ATOM 3061 C C . ILE B 1 167 ? -7.75 17.078 19.812 1 97.88 167 ILE B C 1
ATOM 3063 O O . ILE B 1 167 ? -8.469 18.031 20.156 1 97.88 167 ILE B O 1
ATOM 3067 N N . SER B 1 168 ? -6.871 17.172 18.875 1 97.25 168 SER B N 1
ATOM 3068 C CA . SER B 1 168 ? -6.707 18.453 18.188 1 97.25 168 SER B CA 1
ATOM 3069 C C . SER B 1 168 ? -7.836 18.688 17.188 1 97.25 168 SER B C 1
ATOM 3071 O O . SER B 1 168 ? -8.383 17.734 16.625 1 97.25 168 SER B O 1
ATOM 3073 N N . LEU B 1 169 ? -8.125 19.938 16.938 1 93.62 169 LEU B N 1
ATOM 3074 C CA . LEU B 1 169 ? -9.18 20.281 15.984 1 93.62 169 LEU B CA 1
ATOM 3075 C C . LEU B 1 169 ? -8.789 19.859 14.57 1 93.62 169 LEU B C 1
ATOM 3077 O O . LEU B 1 169 ? -9.648 19.469 13.773 1 93.62 169 LEU B O 1
ATOM 3081 N N . GLU B 1 170 ? -7.512 19.844 14.266 1 95.19 170 GLU B N 1
ATOM 3082 C CA . GLU B 1 170 ? -7.02 19.531 12.93 1 95.19 170 GLU B CA 1
ATOM 3083 C C . GLU B 1 170 ? -6.738 18.047 12.781 1 95.19 170 GLU B C 1
ATOM 3085 O O . GLU B 1 170 ? -6.41 17.562 11.695 1 95.19 170 GLU B O 1
ATOM 3090 N N . ARG B 1 171 ? -6.891 17.328 13.836 1 98.38 171 ARG B N 1
ATOM 3091 C CA . ARG B 1 171 ? -6.562 15.906 13.859 1 98.38 171 ARG B CA 1
ATOM 3092 C C . ARG B 1 171 ? -5.133 15.672 13.383 1 98.38 171 ARG B C 1
ATOM 3094 O O . ARG B 1 171 ? -4.875 14.742 12.609 1 98.38 171 ARG B O 1
ATOM 3101 N N . TYR B 1 172 ? -4.301 16.625 13.812 1 98.38 172 TYR B N 1
ATOM 3102 C CA . TYR B 1 172 ? -2.904 16.609 13.391 1 98.38 172 TYR B CA 1
ATOM 3103 C C . TYR B 1 172 ? -1.979 16.875 14.578 1 98.38 172 TYR B C 1
ATOM 3105 O O . TYR B 1 172 ? -2.283 17.719 15.43 1 98.38 172 TYR B O 1
ATOM 3113 N N . ALA B 1 173 ? -0.858 16.141 14.484 1 98.75 173 ALA B N 1
ATOM 3114 C CA . ALA B 1 173 ? 0.203 16.438 15.438 1 98.75 173 ALA B CA 1
ATOM 3115 C C . ALA B 1 173 ? 1.574 16.094 14.867 1 98.75 173 ALA B C 1
ATOM 3117 O O . ALA B 1 173 ? 1.751 15.039 14.25 1 98.75 173 ALA B O 1
ATOM 3118 N N . GLY B 1 174 ? 2.484 17.016 15.008 1 97.81 174 GLY B N 1
ATOM 3119 C CA . GLY B 1 174 ? 3.891 16.797 14.703 1 97.81 174 GLY B CA 1
ATOM 3120 C C . GLY B 1 174 ? 4.797 17.031 15.898 1 97.81 174 GLY B C 1
ATOM 3121 O O . GLY B 1 174 ? 4.461 17.797 16.812 1 97.81 174 GLY B O 1
ATOM 3122 N N . GLY B 1 175 ? 5.887 16.312 15.922 1 97.94 175 GLY B N 1
ATOM 3123 C CA . GLY B 1 175 ? 6.824 16.453 17.016 1 97.94 175 GLY B CA 1
ATOM 3124 C C . GLY B 1 175 ? 8.133 15.727 16.781 1 97.94 175 GLY B C 1
ATOM 3125 O O . GLY B 1 175 ? 8.367 15.188 15.703 1 97.94 175 GLY B O 1
ATOM 3126 N N . GLU B 1 176 ? 8.969 15.891 17.812 1 97.5 176 GLU B N 1
ATOM 3127 C CA . GLU B 1 176 ? 10.289 15.281 17.719 1 97.5 176 GLU B CA 1
ATOM 3128 C C . GLU B 1 176 ? 10.688 14.617 19.031 1 97.5 176 GLU B C 1
ATOM 3130 O O . GLU B 1 176 ? 10.156 14.961 20.094 1 97.5 176 GLU B O 1
ATOM 3135 N N . ILE B 1 177 ? 11.562 13.656 18.875 1 97.56 177 ILE B N 1
ATOM 3136 C CA . ILE B 1 177 ? 12.141 13.031 20.047 1 97.56 177 ILE B CA 1
ATOM 3137 C C . ILE B 1 177 ? 13.594 12.641 19.766 1 97.56 177 ILE B C 1
ATOM 3139 O O . ILE B 1 177 ? 13.914 12.156 18.688 1 97.56 177 ILE B O 1
ATOM 3143 N N . ALA B 1 178 ? 14.438 12.93 20.719 1 96.56 178 ALA B N 1
ATOM 3144 C CA . ALA B 1 178 ? 15.828 12.523 20.578 1 96.56 178 ALA B CA 1
ATOM 3145 C C . ALA B 1 178 ? 16 11.039 20.891 1 96.56 178 ALA B C 1
ATOM 3147 O O . ALA B 1 178 ? 15.445 10.531 21.859 1 96.56 178 ALA B O 1
ATOM 3148 N N . VAL B 1 179 ? 16.719 10.359 20.016 1 94.94 179 VAL B N 1
ATOM 3149 C CA . VAL B 1 179 ? 17.094 8.977 20.266 1 94.94 179 VAL B CA 1
ATOM 3150 C C . VAL B 1 179 ? 18.422 8.93 21.031 1 94.94 179 VAL B C 1
ATOM 3152 O O . VAL B 1 179 ? 18.547 8.219 22.016 1 94.94 179 VAL B O 1
ATOM 3155 N N . ASP B 1 180 ? 19.391 9.664 20.531 1 91.44 180 ASP B N 1
ATOM 3156 C CA . ASP B 1 180 ? 20.703 9.875 21.156 1 91.44 180 ASP B CA 1
ATOM 3157 C C . ASP B 1 180 ? 21.234 11.266 20.828 1 91.44 180 ASP B C 1
ATOM 3159 O O . ASP B 1 180 ? 20.469 12.172 20.469 1 91.44 180 ASP B O 1
ATOM 3163 N N . GLU B 1 181 ? 22.531 11.453 21.016 1 90.88 181 GLU B N 1
ATOM 3164 C CA . GLU B 1 181 ? 23.109 12.773 20.859 1 90.88 181 GLU B CA 1
ATOM 3165 C C . GLU B 1 181 ? 23.078 13.234 19.406 1 90.88 181 GLU B C 1
ATOM 3167 O O . GLU B 1 181 ? 23.016 14.43 19.125 1 90.88 181 GLU B O 1
ATOM 3172 N N . ASN B 1 182 ? 23 12.297 18.469 1 90.06 182 ASN B N 1
ATOM 3173 C CA . ASN B 1 182 ? 23.156 12.664 17.062 1 90.06 182 ASN B CA 1
ATOM 3174 C C . ASN B 1 182 ? 21.906 12.352 16.25 1 90.06 182 ASN B C 1
ATOM 3176 O O . ASN B 1 182 ? 21.828 12.656 15.062 1 90.06 182 ASN B O 1
ATOM 3180 N N . THR B 1 183 ? 21 11.711 16.891 1 93.19 183 THR B N 1
ATOM 3181 C CA . THR B 1 183 ? 19.859 11.234 16.109 1 93.19 183 THR B CA 1
ATOM 3182 C C . THR B 1 183 ? 18.547 11.727 16.734 1 93.19 183 THR B C 1
ATOM 3184 O O . THR B 1 183 ? 18.281 11.477 17.906 1 93.19 183 THR B O 1
ATOM 3187 N N . THR B 1 184 ? 17.75 12.461 15.945 1 95.75 184 THR B N 1
ATOM 3188 C CA . THR B 1 184 ? 16.422 12.93 16.328 1 95.75 184 THR B CA 1
ATOM 3189 C C . THR B 1 184 ? 15.367 12.445 15.328 1 95.75 184 THR B C 1
ATOM 3191 O O . THR B 1 184 ? 15.586 12.5 14.117 1 95.75 184 THR B O 1
ATOM 3194 N N . ILE B 1 185 ? 14.25 11.922 15.875 1 96.25 185 ILE B N 1
ATOM 3195 C CA . ILE B 1 185 ? 13.148 11.477 15.031 1 96.25 185 ILE B CA 1
ATOM 3196 C C . ILE B 1 185 ? 12.102 12.586 14.914 1 96.25 185 ILE B C 1
ATOM 3198 O O . ILE B 1 185 ? 11.719 13.188 15.922 1 96.25 185 ILE B O 1
ATOM 3202 N N . HIS B 1 186 ? 11.789 12.914 13.734 1 97.19 186 HIS B N 1
ATOM 3203 C CA . HIS B 1 186 ? 10.609 13.727 13.461 1 97.19 186 HIS B CA 1
ATOM 3204 C C . HIS B 1 186 ? 9.422 12.852 13.07 1 97.19 186 HIS B C 1
ATOM 3206 O O . HIS B 1 186 ? 9.547 11.953 12.234 1 97.19 186 HIS B O 1
ATOM 3212 N N . GLY B 1 187 ? 8.312 13.062 13.719 1 96.88 187 GLY B N 1
ATOM 3213 C CA . GLY B 1 187 ? 7.125 12.289 13.406 1 96.88 187 GLY B CA 1
ATOM 3214 C C . GLY B 1 187 ? 5.887 13.141 13.227 1 96.88 187 GLY B C 1
ATOM 3215 O O . GLY B 1 187 ? 5.836 14.281 13.688 1 96.88 187 GLY B O 1
ATOM 3216 N N . LEU B 1 188 ? 4.965 12.586 12.5 1 98 188 LEU B N 1
ATOM 3217 C CA . LEU B 1 188 ? 3.66 13.203 12.281 1 98 188 LEU B CA 1
ATOM 3218 C C . LEU B 1 188 ? 2.555 12.148 12.281 1 98 188 LEU B C 1
ATOM 3220 O O . LEU B 1 188 ? 2.734 11.055 11.742 1 98 188 LEU B O 1
ATOM 3224 N N . THR B 1 189 ? 1.467 12.469 12.883 1 98.31 189 THR B N 1
ATOM 3225 C CA . THR B 1 189 ? 0.254 11.664 12.82 1 98.31 189 THR B CA 1
ATOM 3226 C C . THR B 1 189 ? -0.954 12.531 12.469 1 98.31 189 THR B C 1
ATOM 3228 O O . THR B 1 189 ? -1.006 13.703 12.828 1 98.31 189 THR B O 1
ATOM 3231 N N . GLN B 1 190 ? -1.862 11.914 11.75 1 98.69 190 GLN B N 1
ATOM 3232 C CA . GLN B 1 190 ? -3.016 12.695 11.312 1 98.69 190 GLN B CA 1
ATOM 3233 C C . GLN B 1 190 ? -4.195 11.789 10.961 1 98.69 190 GLN B C 1
ATOM 3235 O O . GLN B 1 190 ? -4.008 10.711 10.398 1 98.69 190 GLN B O 1
ATOM 3240 N N . CYS B 1 191 ? -5.371 12.273 11.305 1 98.81 191 CYS B N 1
ATOM 3241 C CA . CYS B 1 191 ? -6.613 11.609 10.914 1 98.81 191 CYS B CA 1
ATOM 3242 C C . CYS B 1 191 ? -7.449 12.5 10.008 1 98.81 191 CYS B C 1
ATOM 3244 O O . CYS B 1 191 ? -7.285 13.719 10.008 1 98.81 191 CYS B O 1
ATOM 3246 N N . THR B 1 192 ? -8.219 11.852 9.242 1 98.56 192 THR B N 1
ATOM 3247 C CA . THR B 1 192 ? -9.273 12.633 8.602 1 98.56 192 THR B CA 1
ATOM 3248 C C . THR B 1 192 ? -10.219 13.227 9.648 1 98.56 192 THR B C 1
ATOM 3250 O O . THR B 1 192 ? -10.492 12.594 10.672 1 98.56 192 THR B O 1
ATOM 3253 N N . ARG B 1 193 ? -10.742 14.352 9.352 1 98.19 193 ARG B N 1
ATOM 3254 C CA . ARG B 1 193 ? -11.43 15.125 10.383 1 98.19 193 ARG B CA 1
ATOM 3255 C C . ARG B 1 193 ? -12.867 14.656 10.547 1 98.19 193 ARG B C 1
ATOM 3257 O O . ARG B 1 193 ? -13.578 15.125 11.445 1 98.19 193 ARG B O 1
ATOM 3264 N N . ASP B 1 194 ? -13.305 13.781 9.719 1 98.12 194 ASP B N 1
ATOM 3265 C CA . ASP B 1 194 ? -14.633 13.195 9.906 1 98.12 194 ASP B CA 1
ATOM 3266 C C . ASP B 1 194 ? -14.656 12.25 11.102 1 98.12 194 ASP B C 1
ATOM 3268 O O . ASP B 1 194 ? -15.727 11.914 11.609 1 98.12 194 ASP B O 1
ATOM 3272 N N . LEU B 1 195 ? -13.508 11.852 11.562 1 98.5 195 LEU B N 1
ATOM 3273 C CA . LEU B 1 195 ? -13.445 10.898 12.664 1 98.5 195 LEU B CA 1
ATOM 3274 C C . LEU B 1 195 ? -13.641 11.609 14 1 98.5 195 LEU B C 1
ATOM 3276 O O . LEU B 1 195 ? -13.172 12.734 14.188 1 98.5 195 LEU B O 1
ATOM 3280 N N . SER B 1 196 ? -14.25 10.859 14.891 1 98.25 196 SER B N 1
ATOM 3281 C CA . SER B 1 196 ? -14.258 11.312 16.281 1 98.25 196 SER B CA 1
ATOM 3282 C C . SER B 1 196 ? -12.875 11.211 16.906 1 98.25 196 SER B C 1
ATOM 3284 O O . SER B 1 196 ? -12 10.523 16.375 1 98.25 196 SER B O 1
ATOM 3286 N N . SER B 1 197 ? -12.734 11.93 18.047 1 98.25 197 SER B N 1
ATOM 3287 C CA . SER B 1 197 ? -11.477 11.836 18.781 1 98.25 197 SER B CA 1
ATOM 3288 C C . SER B 1 197 ? -11.148 10.383 19.125 1 98.25 197 SER B C 1
ATOM 3290 O O . SER B 1 197 ? -10.008 9.945 18.969 1 98.25 197 SER B O 1
ATOM 3292 N N . TYR B 1 198 ? -12.117 9.68 19.531 1 98.25 198 TYR B N 1
ATOM 3293 C CA . TYR B 1 198 ? -11.938 8.281 19.906 1 98.25 198 TYR B CA 1
ATOM 3294 C C . TYR B 1 198 ? -11.508 7.441 18.703 1 98.25 198 TYR B C 1
ATOM 3296 O O . TYR B 1 198 ? -10.555 6.66 18.797 1 98.25 198 TYR B O 1
ATOM 3304 N N . ASP B 1 199 ? -12.188 7.574 17.578 1 98.19 199 ASP B N 1
ATOM 3305 C CA . ASP B 1 199 ? -11.883 6.793 16.391 1 98.19 199 ASP B CA 1
ATOM 3306 C C . ASP B 1 199 ? -10.523 7.176 15.812 1 98.19 199 ASP B C 1
ATOM 3308 O O . ASP B 1 199 ? -9.805 6.324 15.281 1 98.19 199 ASP B O 1
ATOM 3312 N N . CYS B 1 200 ? -10.242 8.445 15.938 1 98.62 200 CYS B N 1
ATOM 3313 C CA . CYS B 1 200 ? -8.922 8.883 15.492 1 98.62 200 CYS B CA 1
ATOM 3314 C C . CYS B 1 200 ? -7.828 8.188 16.297 1 98.62 200 CYS B C 1
ATOM 3316 O O . CYS B 1 200 ? -6.91 7.598 15.711 1 98.62 200 CYS B O 1
ATOM 3318 N N . ARG B 1 201 ? -7.949 8.195 17.516 1 98.25 201 ARG B N 1
ATOM 3319 C CA . ARG B 1 201 ? -6.965 7.547 18.375 1 98.25 201 ARG B CA 1
ATOM 3320 C C . ARG B 1 201 ? -6.863 6.059 18.062 1 98.25 201 ARG B C 1
ATOM 3322 O O . ARG B 1 201 ? -5.758 5.523 17.922 1 98.25 201 ARG B O 1
ATOM 3329 N N . LYS B 1 202 ? -7.961 5.441 17.922 1 96.38 202 LYS B N 1
ATOM 3330 C CA . LYS B 1 202 ? -8.016 4.012 17.625 1 96.38 202 LYS B CA 1
ATOM 3331 C C . LYS B 1 202 ? -7.332 3.701 16.297 1 96.38 202 LYS B C 1
ATOM 3333 O O . LYS B 1 202 ? -6.578 2.73 16.203 1 96.38 202 LYS B O 1
ATOM 3338 N N . CYS B 1 203 ? -7.578 4.484 15.328 1 96.06 203 CYS B N 1
ATOM 3339 C CA . CYS B 1 203 ? -6.996 4.309 14.008 1 96.06 203 CYS B CA 1
ATOM 3340 C C . CYS B 1 203 ? -5.477 4.418 14.062 1 96.06 203 CYS B C 1
ATOM 3342 O O . CYS B 1 203 ? -4.77 3.539 13.562 1 96.06 203 CYS B O 1
ATOM 3344 N N . LEU B 1 204 ? -5.016 5.465 14.711 1 96.94 204 LEU B N 1
ATOM 3345 C CA . LEU B 1 204 ? -3.58 5.711 14.789 1 96.94 204 LEU B CA 1
ATOM 3346 C C . LEU B 1 204 ? -2.889 4.645 15.633 1 96.94 204 LEU B C 1
ATOM 3348 O O . LEU B 1 204 ? -1.851 4.109 15.234 1 96.94 204 LEU B O 1
ATOM 3352 N N . ASP B 1 205 ? -3.473 4.348 16.688 1 93.75 205 ASP B N 1
ATOM 3353 C CA . ASP B 1 205 ? -2.885 3.326 17.547 1 93.75 205 ASP B CA 1
ATOM 3354 C C . ASP B 1 205 ? -2.826 1.975 16.844 1 93.75 205 ASP B C 1
ATOM 3356 O O . ASP B 1 205 ? -1.856 1.229 17 1 93.75 205 ASP B O 1
ATOM 3360 N N . GLY B 1 206 ? -3.895 1.71 16.109 1 89.31 206 GLY B N 1
ATOM 3361 C CA . GLY B 1 206 ? -3.898 0.486 15.32 1 89.31 206 GLY B CA 1
ATOM 3362 C C . GLY B 1 206 ? -2.762 0.418 14.32 1 89.31 206 GLY B C 1
ATOM 3363 O O . GLY B 1 206 ? -2.145 -0.634 14.148 1 89.31 206 GLY B O 1
ATOM 3364 N N . GLN B 1 207 ? -2.479 1.514 13.727 1 89.94 207 GLN B N 1
ATOM 3365 C CA . GLN B 1 207 ? -1.391 1.565 12.758 1 89.94 207 GLN B CA 1
ATOM 3366 C C . GLN B 1 207 ? -0.033 1.441 13.438 1 89.94 207 GLN B C 1
ATOM 3368 O O . GLN B 1 207 ? 0.845 0.719 12.969 1 89.94 207 GLN B O 1
ATOM 3373 N N . ILE B 1 208 ? 0.116 2.078 14.492 1 89.25 208 ILE B N 1
ATOM 3374 C CA . ILE B 1 208 ? 1.401 2.166 15.18 1 89.25 208 ILE B CA 1
ATOM 3375 C C . ILE B 1 208 ? 1.731 0.823 15.828 1 89.25 208 ILE B C 1
ATOM 3377 O O . ILE B 1 208 ? 2.883 0.381 15.805 1 89.25 208 ILE B O 1
ATOM 3381 N N . ASN B 1 209 ? 0.79 0.193 16.344 1 79.31 209 ASN B N 1
ATOM 3382 C CA . ASN B 1 209 ? 1.043 -1.02 17.109 1 79.31 209 ASN B CA 1
ATOM 3383 C C . ASN B 1 209 ? 1.018 -2.262 16.219 1 79.31 209 ASN B C 1
ATOM 3385 O O . ASN B 1 209 ? 1.456 -3.336 16.641 1 79.31 209 ASN B O 1
ATOM 3389 N N . SER B 1 210 ? 0.474 -2.215 15.234 1 65.06 210 SER B N 1
ATOM 3390 C CA . SER B 1 210 ? 0.36 -3.391 14.383 1 65.06 210 SER B CA 1
ATOM 3391 C C . SER B 1 210 ? 1.501 -3.455 13.367 1 65.06 210 SER B C 1
ATOM 3393 O O . SER B 1 210 ? 1.841 -4.531 12.875 1 65.06 210 SER B O 1
ATOM 3395 N N . ASN B 1 211 ? 1.924 -2.33 13.086 1 56.91 211 ASN B N 1
ATOM 3396 C CA . ASN B 1 211 ? 2.746 -2.33 11.883 1 56.91 211 ASN B CA 1
ATOM 3397 C C . ASN B 1 211 ? 4.23 -2.201 12.211 1 56.91 211 ASN B C 1
ATOM 3399 O O . ASN B 1 211 ? 4.598 -1.545 13.188 1 56.91 211 ASN B O 1
ATOM 3403 N N . LYS B 1 212 ? 4.977 -3.094 11.641 1 59.75 212 LYS B N 1
ATOM 3404 C CA . LYS B 1 212 ? 6.328 -3.58 11.891 1 59.75 212 LYS B CA 1
ATOM 3405 C C . LYS B 1 212 ? 7.359 -2.473 11.688 1 59.75 212 LYS B C 1
ATOM 3407 O O . LYS B 1 212 ? 8.32 -2.369 12.453 1 59.75 212 LYS B O 1
ATOM 3412 N N . PRO B 1 213 ? 7.344 -1.575 10.711 1 73 213 PRO B N 1
ATOM 3413 C CA . PRO B 1 213 ? 8.711 -1.16 10.398 1 73 213 PRO B CA 1
ATOM 3414 C C . PRO B 1 213 ? 9.18 0.021 11.242 1 73 213 PRO B C 1
ATOM 3416 O O . PRO B 1 213 ? 9.844 0.926 10.727 1 73 213 PRO B O 1
ATOM 3419 N N . LEU B 1 214 ? 8.82 -0.009 12.555 1 82.25 214 LEU B N 1
ATOM 3420 C CA . LEU B 1 214 ? 9.148 1.179 13.336 1 82.25 214 LEU B CA 1
ATOM 3421 C C . LEU B 1 214 ? 10.641 1.251 13.625 1 82.25 214 LEU B C 1
ATOM 3423 O O . LEU B 1 214 ? 11.133 2.264 14.125 1 82.25 214 LEU B O 1
ATOM 3427 N N . GLU B 1 215 ? 11.328 0.233 13.258 1 85.62 215 GLU B N 1
ATOM 3428 C CA . GLU B 1 215 ? 12.773 0.2 13.453 1 85.62 215 GLU B CA 1
ATOM 3429 C C . GLU B 1 215 ? 13.508 0.854 12.281 1 85.62 215 GLU B C 1
ATOM 3431 O O . GLU B 1 215 ? 14.711 1.101 12.352 1 85.62 215 GLU B O 1
ATOM 3436 N N . LYS B 1 216 ? 12.82 1.083 11.242 1 88.12 216 LYS B N 1
ATOM 3437 C CA . LYS B 1 216 ? 13.414 1.737 10.078 1 88.12 216 LYS B CA 1
ATOM 3438 C C . LYS B 1 216 ? 13.609 3.23 10.328 1 88.12 216 LYS B C 1
ATOM 3440 O O . LYS B 1 216 ? 12.828 3.854 11.055 1 88.12 216 LYS B O 1
ATOM 3445 N N . ILE B 1 217 ? 14.562 3.854 9.703 1 91.75 217 ILE B N 1
ATOM 3446 C CA . ILE B 1 217 ? 14.945 5.227 10.016 1 91.75 217 ILE B CA 1
ATOM 3447 C C . ILE B 1 217 ? 13.922 6.195 9.422 1 91.75 217 ILE B C 1
ATOM 3449 O O . ILE B 1 217 ? 14.008 7.406 9.648 1 91.75 217 ILE B O 1
ATOM 3453 N N . GLY B 1 218 ? 13.023 5.758 8.656 1 92.44 218 GLY B N 1
ATOM 3454 C CA . GLY B 1 218 ? 11.922 6.512 8.094 1 92.44 218 GLY B CA 1
ATOM 3455 C C . GLY B 1 218 ? 10.797 5.633 7.566 1 92.44 218 GLY B C 1
ATOM 3456 O O . GLY B 1 218 ? 11.047 4.52 7.102 1 92.44 218 GLY B O 1
ATOM 3457 N N . GLY B 1 219 ? 9.68 6.156 7.613 1 92.12 219 GLY B N 1
ATOM 3458 C CA . GLY B 1 219 ? 8.555 5.379 7.133 1 92.12 219 GLY B CA 1
ATOM 3459 C C . GLY B 1 219 ? 7.246 6.152 7.145 1 92.12 219 GLY B C 1
ATOM 3460 O O . GLY B 1 219 ? 7.176 7.246 7.707 1 92.12 219 GLY B O 1
ATOM 3461 N N . ARG B 1 220 ? 6.332 5.594 6.395 1 93.56 220 ARG B N 1
ATOM 3462 C CA . ARG B 1 220 ? 4.965 6.098 6.336 1 93.56 220 ARG B CA 1
ATOM 3463 C C . ARG B 1 220 ? 3.957 4.953 6.359 1 93.56 220 ARG B C 1
ATOM 3465 O O . ARG B 1 220 ? 4.18 3.908 5.746 1 93.56 220 ARG B O 1
ATOM 3472 N N . ILE B 1 221 ? 2.979 5.141 7.102 1 93.56 221 ILE B N 1
ATOM 3473 C CA . ILE B 1 221 ? 1.81 4.266 7.078 1 93.56 221 ILE B CA 1
ATOM 3474 C C . ILE B 1 221 ? 0.593 5.047 6.582 1 93.56 221 ILE B C 1
ATOM 3476 O O . ILE B 1 221 ? 0.094 5.938 7.277 1 93.56 221 ILE B O 1
ATOM 3480 N N . LEU B 1 222 ? 0.175 4.648 5.434 1 94.88 222 LEU B N 1
ATOM 3481 C CA . LEU B 1 222 ? -0.896 5.387 4.773 1 94.88 222 LEU B CA 1
ATOM 3482 C C . LEU B 1 222 ? -2.201 4.598 4.809 1 94.88 222 LEU B C 1
ATOM 3484 O O . LEU B 1 222 ? -2.307 3.535 4.191 1 94.88 222 LEU B O 1
ATOM 3488 N N . GLY B 1 223 ? -3.154 5.152 5.539 1 94.56 223 GLY B N 1
ATOM 3489 C CA . GLY B 1 223 ? -4.492 4.586 5.574 1 94.56 223 GLY B CA 1
ATOM 3490 C C . GLY B 1 223 ? -5.547 5.504 4.988 1 94.56 223 GLY B C 1
ATOM 3491 O O . GLY B 1 223 ? -5.262 6.656 4.66 1 94.56 223 GLY B O 1
ATOM 3492 N N . GLY B 1 224 ? -6.703 4.957 4.957 1 95.44 224 GLY B N 1
ATOM 3493 C CA . GLY B 1 224 ? -7.793 5.727 4.379 1 95.44 224 GLY B CA 1
ATOM 3494 C C . GLY B 1 224 ? -8.383 6.742 5.344 1 95.44 224 GLY B C 1
ATOM 3495 O O . GLY B 1 224 ? -9.125 7.633 4.934 1 95.44 224 GLY B O 1
ATOM 3496 N N . SER B 1 225 ? -7.984 6.574 6.617 1 97.88 225 SER B N 1
ATOM 3497 C CA . SER B 1 225 ? -8.586 7.461 7.613 1 97.88 225 SER B CA 1
ATOM 3498 C C . SER B 1 225 ? -7.516 8.102 8.492 1 97.88 225 SER B C 1
ATOM 3500 O O . SER B 1 225 ? -7.797 9.047 9.234 1 97.88 225 SER B O 1
ATOM 3502 N N . CYS B 1 226 ? -6.328 7.539 8.445 1 97.88 226 CYS B N 1
ATOM 3503 C CA . CYS B 1 226 ? -5.254 8.078 9.273 1 97.88 226 CYS B CA 1
ATOM 3504 C C . CYS B 1 226 ? -3.891 7.746 8.68 1 97.88 226 CYS B C 1
ATOM 3506 O O . CYS B 1 226 ? -3.76 6.789 7.914 1 97.88 226 CYS B O 1
ATOM 3508 N N . ASN B 1 227 ? -2.971 8.555 9.016 1 97 227 ASN B N 1
ATOM 3509 C CA . ASN B 1 227 ? -1.63 8.438 8.453 1 97 227 ASN B CA 1
ATOM 3510 C C . ASN B 1 227 ? -0.556 8.711 9.5 1 97 227 ASN B C 1
ATOM 3512 O O . ASN B 1 227 ? -0.738 9.555 10.375 1 97 227 ASN B O 1
ATOM 3516 N N . VAL B 1 228 ? 0.49 7.977 9.344 1 96.5 228 VAL B N 1
ATOM 3517 C CA . VAL B 1 228 ? 1.643 8.102 10.234 1 96.5 228 VAL B CA 1
ATOM 3518 C C . VAL B 1 228 ? 2.916 8.258 9.406 1 96.5 228 VAL B C 1
ATOM 3520 O O . VAL B 1 228 ? 3.078 7.609 8.375 1 96.5 228 VAL B O 1
ATOM 3523 N N . MET B 1 229 ? 3.787 9.117 9.906 1 96.06 229 MET B N 1
ATOM 3524 C CA . MET B 1 229 ? 5.074 9.312 9.25 1 96.06 229 MET B CA 1
ATOM 3525 C C . MET B 1 229 ? 6.176 9.57 10.273 1 96.06 229 MET B C 1
ATOM 3527 O O . MET B 1 229 ? 5.941 10.219 11.289 1 96.06 229 MET B O 1
ATOM 3531 N N . TRP B 1 230 ? 7.332 9.078 9.961 1 95 230 TRP B N 1
ATOM 3532 C CA . TRP B 1 230 ? 8.508 9.414 10.766 1 95 230 TRP B CA 1
ATOM 3533 C C . TRP B 1 230 ? 9.766 9.422 9.906 1 95 230 TRP B C 1
ATOM 3535 O O . TRP B 1 230 ? 9.812 8.773 8.859 1 95 230 TRP B O 1
ATOM 3545 N N . GLU B 1 231 ? 10.727 10.195 10.375 1 94.5 231 GLU B N 1
ATOM 3546 C CA . GLU B 1 231 ? 12.023 10.258 9.719 1 94.5 231 GLU B CA 1
ATOM 3547 C C . GLU B 1 231 ? 13.102 10.797 10.656 1 94.5 231 GLU B C 1
ATOM 3549 O O . GLU B 1 231 ? 12.789 11.461 11.641 1 94.5 231 GLU B O 1
ATOM 3554 N N . ILE B 1 232 ? 14.258 10.461 10.344 1 93.06 232 ILE B N 1
ATOM 3555 C CA . ILE B 1 232 ? 15.352 11.078 11.078 1 93.06 232 ILE B CA 1
ATOM 3556 C C . ILE B 1 232 ? 15.523 12.531 10.633 1 93.06 232 ILE B C 1
ATOM 3558 O O . ILE B 1 232 ? 15.5 12.82 9.43 1 93.06 232 ILE B O 1
ATOM 3562 N N . LYS B 1 233 ? 15.648 13.297 11.664 1 88.56 233 LYS B N 1
ATOM 3563 C CA . LYS B 1 233 ? 15.883 14.703 11.359 1 88.56 233 LYS B CA 1
ATOM 3564 C C . LYS B 1 233 ? 17.344 14.945 10.961 1 88.56 233 LYS B C 1
ATOM 3566 O O . LYS B 1 233 ? 18.25 14.406 11.586 1 88.56 233 LYS B O 1
ATOM 3571 N N . SER B 1 234 ? 17.641 15.445 9.781 1 69.5 234 SER B N 1
ATOM 3572 C CA . SER B 1 234 ? 18.984 15.805 9.344 1 69.5 234 SER B CA 1
ATOM 3573 C C . SER B 1 234 ? 19.516 17.016 10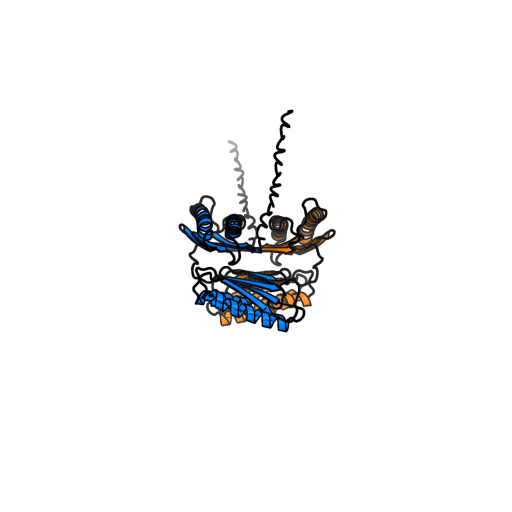.109 1 69.5 234 SER B C 1
ATOM 3575 O O . SER B 1 234 ? 18.734 17.844 10.586 1 69.5 234 SER B O 1
#

Secondary structure (DSSP, 8-state):
--------------------------PPEEEEEEEEEEEPPTTSHHHHHHHHHHHHHHHHHHHHSEEEEEETTEEEEEEE-TTS-HHHHHHHHHHHHHHHHHHTTTEEEEEEEESSEEEEEESS--TTS---SEEEEEE-SSBPSSHHHHHHHHHHHHHHHHHHHHHSTTSEEEEEEESSSS-EEEEEEEE-TTS-HHHHHHHHHHHHHH-SGGGBSEEEEEESSEEEEEEE--/--------------------------PPEEEEEEEEEEEPPTTSHHHHHHHHHHHHHHHHHHHHSEEEEEETTEEE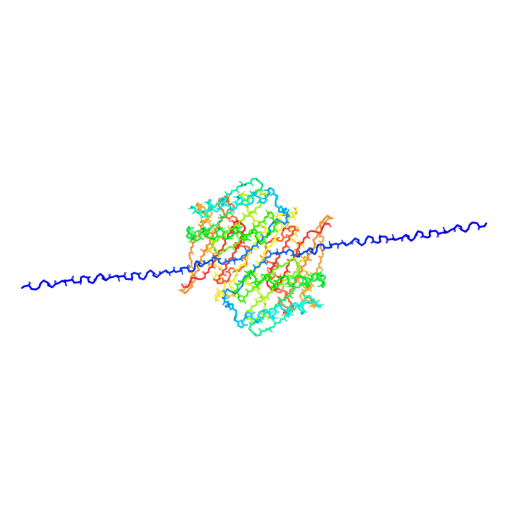EEEE-TTS-HHHHHHHHHHHHHHHHHHTTTEEEEEEEESSEEEEEESS--TTS---SEEEEEE-SSBPSSHHHHHHHHHHHHHHHHHHHHHSTTSEEEEEEESSSS-EEEEEEEE-TTS-HHHHHHHHHHHHHH-SGGGBSEEEEEESSEEEEEEE--

pLDDT: mean 86.08, std 17.75, range [32.09, 98.81]

Solvent-accessible surface area (backbone atoms only — not comparable to full-atom values): 24392 Å² total; per-residue (Å²): 136,85,79,78,79,76,76,74,75,73,74,73,70,74,71,73,73,70,71,70,69,65,66,71,76,66,58,51,71,57,38,46,37,54,79,29,76,56,69,52,58,88,87,33,73,62,52,55,28,45,54,52,39,46,54,49,27,44,61,45,17,41,85,74,33,44,17,68,52,71,31,92,60,31,25,36,38,28,39,32,45,82,87,56,52,56,66,59,32,41,55,40,45,50,51,40,48,54,47,37,49,64,75,28,61,45,35,44,13,27,37,32,34,34,73,45,24,35,31,37,37,24,60,53,87,56,82,57,52,83,47,71,38,43,38,38,38,38,33,43,84,49,66,36,92,54,36,68,62,40,24,53,47,45,50,52,46,50,51,53,26,28,57,46,7,22,72,35,91,69,15,40,26,74,51,73,43,72,70,54,98,84,41,34,38,35,38,37,26,36,30,49,74,60,38,47,46,66,55,31,31,51,49,41,48,52,52,62,72,40,47,69,67,54,33,29,45,20,35,36,41,44,42,73,35,30,38,38,37,38,30,60,53,130,136,82,78,76,78,77,77,74,76,73,75,70,71,73,71,72,73,71,70,71,69,66,66,72,76,66,57,51,73,56,37,47,38,54,79,30,76,54,70,51,59,88,85,33,73,61,50,56,27,44,53,53,40,47,54,50,28,45,61,45,16,42,83,75,33,44,17,69,52,71,30,90,60,31,25,36,38,30,40,32,44,83,87,55,52,52,66,60,30,39,56,38,45,50,51,40,47,54,47,37,48,62,76,26,62,44,36,43,13,28,36,31,35,36,73,45,25,37,30,38,38,24,59,53,89,57,80,57,50,86,48,71,38,43,38,38,39,39,33,43,84,51,65,36,92,55,36,67,61,41,24,53,47,45,51,52,48,51,51,53,26,28,56,46,7,23,72,34,91,70,15,41,25,73,51,73,44,72,70,56,97,83,41,33,38,35,37,39,26,36,30,51,73,60,39,47,46,67,54,30,32,50,49,40,49,51,51,62,72,41,48,70,68,52,33,29,46,20,33,35,40,45,41,75,34,30,38,38,37,38,29,60,54,130

Organism: Daucus carota subsp. sativus (NCBI:txid79200)

Sequence (468 aa):
MASFTNISICLISLFTFTLFLHASVAADHLGYSCINQQNFTVGTPYELNLNKLTGLIDYLTQPSGYGQASVGDTHGLGLCRGDVSSFDCLTCITKAGIEARKLCSGNKGAVTWYDYCMFKYLDQNFFGQIDTSVTVLLSNVNNATNQTLFKQRNSELLNVLSAQASISLERYAGGEIAVDENTTIHGLTQCTRDLSSYDCRKCLDGQINSNKPLEKIGGRILGGSCNVMWEIKSMASFTNISICLISLFTFTLFLHASVAADHLGYSCINQQNFTVGTPYELNLNKLTGLIDYLTQPSGYGQASVGDTHGLGLCRGDVSSFDCLTCITKAGIEARKLCSGNKGAVTWYDYCMFKYLDQNFFGQIDTSVTVLLSNVNNATNQTLFKQRNSELLNVLSAQASISLERYAGGEIAVDENTTIHGLTQCTRDLSSYDCRKCLDGQINSNKPLEKIGGRILGGSCNVMWEIKS

InterPro domains:
  IPR002902 Gnk2-homologous domain [PF01657] (34-122)
  IPR002902 Gnk2-homologous domain [PF01657] (142-231)
  IPR002902 Gnk2-homologous domain [PS51473] (28-126)
  IPR002902 Gnk2-homologous domain [PS51473] (132-234)
  IPR038408 Gnk2-homologous domain superfamily [G3DSA:3.30.430.20] (27-126)
  IPR038408 Gnk2-homologous domain superfamily [G3DSA:3.30.430.20] (131-234)
  IPR050581 Cysteine-rich repeat secretory protein [PTHR32411] (9-232)

Foldseek 3Di:
DDPPPPPPPPPPPPPPPPPPPPVLPQFAWDDKDLLFLQFDDPPDPLVVQLVVQLVQQLVQCLPQQKDWDGGQQKTKMKHFANPDHSVSSSSNSNVQSVVQCVVSPRGQWMWTDTNTMIIIMHSHDCFQHFFPRDKDKDFDPDFDPPLVLQLVQLLVQLLVQLLVLLPDQQSKDWDWDDSDPPWMKIKMKGFHNSHHSVNSSVNSCCCSVVDPDSRGQWMKMDGPTMIMIMHIDD/DPPPPPPPPPPPPPPPPPPPPPVLPQFAWDDKDLLFLQFDDPPDPLVVQLVVQLVQQLVQCLPQQKDWDGGQQKTKMKHFANPDHSVNSSSNSNVQSVVQCVVSPRGQWMWTDTNTMIIIMHSHDCFQHFFPRDKDKDFDPDFDPPLVLQLVQLLVQLLVQLLVLLPDQQSKDWDWDDSDPPWMKIKMKGFHNSHHSVNSSVNSVCCSVVDPDSRGQWMKMDGPTMIMIMHIDD